Protein AF-A0A916RX36-F1 (afdb_monomer_lite)

Organism: NCBI:txid1735103

Sequence (392 aa):
MIEGLLFSALGFLAALALAIALAPSLWRRAEHLERKRIEAALPLTREELEGEIDAIRAHSAMAIRRLEVKADSLRKKLASDTILINVLRDRIRDLEGDTTSLHHEIEEVEGTKRSLEIKLAADEAEVAGYTTQLEELARKLADETNKVQKLSRQNDELNMMSSTLKIDLVARETEIDKLNNTIGLLRTQRREADRLAREAQAEKVTLENALQIEKAHVADLQARVDRLVRDISTRDQILERQQKELAEYGVVIPYELSSVEEPAPQAVPQDLGVPQQIASNRYNGVSENLSQETDDAMQSEDMAQLQQRVADLNEAHRKRHRKEHEAERIEQLRDEISAIAAEMVQMVAEREGQGSEINKVLSEPVREVPGLDFEARPESLANRVQKLRNAS

Radius of gyration: 92.17 Å; chains: 1; bounding box: 219×61×259 Å

Foldseek 3Di:
DCVVVVVVVVVVVVVVVVCVVCVVVVVVVVVVVVVVVVVVVDPPDPVVVVVVVVVVVVVVVVVVVVVVVVVVVVVVVVVVVVVVVVVVVVVVVVVVVVVVVVVVVVVVVVVVVVVVVVVVVVVVVVVVVVVVVVVVVVVVVVVVVVVVVVVVVVVVVVVVVVVVVVVVVVVVVVVVVVVVVVVVVVVVVVVVVVVVVVVVVVVVVVVVVVVVVVVVVVVVVVVVVVVVVVVVVVVVVVVVVVVVVCVVPDDDDDDDDDDDDDDDDDDDDDDDDDDDDDDDDDDDDDDDDDDDDPPVVVVVVVVVVVVVVVVVVVVVVVVVVVVVVVVVVVVVVVVVVLLVVLVVLLVVCVVVDPPDVSVVVLPPPDDDDPDDDDPPDDDDSSVSNVVVVVVD

pLDDT: mean 79.71, std 20.32, range [28.23, 98.19]

Structure (mmCIF, N/CA/C/O backbone):
data_AF-A0A916RX36-F1
#
_entry.id   AF-A0A916RX36-F1
#
loop_
_atom_site.group_PDB
_atom_site.id
_atom_site.type_symbol
_atom_site.label_atom_id
_atom_site.label_alt_id
_atom_site.label_comp_id
_atom_site.label_asym_id
_atom_site.label_entity_id
_atom_site.label_seq_id
_atom_site.pdbx_PDB_ins_code
_atom_site.Cartn_x
_atom_site.Cartn_y
_atom_site.Cartn_z
_atom_site.occupancy
_atom_site.B_iso_or_equiv
_atom_site.auth_seq_id
_atom_site.auth_comp_id
_atom_site.auth_asym_id
_atom_site.auth_atom_id
_atom_site.pdbx_PDB_model_num
ATOM 1 N N . MET A 1 1 ? 124.039 -19.518 -97.862 1.00 61.91 1 MET A N 1
ATOM 2 C CA . MET A 1 1 ? 122.751 -19.456 -97.126 1.00 61.91 1 MET A CA 1
ATOM 3 C C . MET A 1 1 ? 121.902 -18.219 -97.486 1.00 61.91 1 MET A C 1
ATOM 5 O O . MET A 1 1 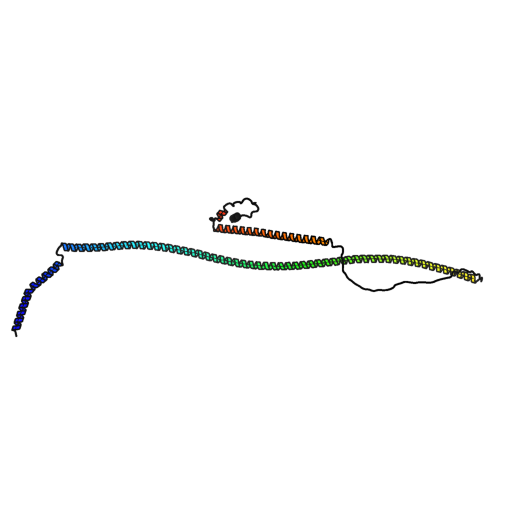? 121.082 -17.815 -96.680 1.00 61.91 1 MET A O 1
ATOM 9 N N . ILE A 1 2 ? 122.051 -17.617 -98.679 1.00 72.56 2 ILE A N 1
ATOM 10 C CA . ILE A 1 2 ? 121.302 -16.396 -99.077 1.00 72.56 2 ILE A CA 1
ATOM 11 C C . ILE A 1 2 ? 120.200 -16.718 -100.106 1.00 72.56 2 ILE A C 1
ATOM 13 O O . ILE A 1 2 ? 119.123 -16.136 -100.082 1.00 72.56 2 ILE A O 1
ATOM 17 N N . GLU A 1 3 ? 120.436 -17.707 -100.964 1.00 71.56 3 GLU A N 1
ATOM 18 C CA . GLU A 1 3 ? 119.549 -18.141 -102.050 1.00 71.56 3 GLU A CA 1
ATOM 19 C C . GLU A 1 3 ? 118.123 -18.510 -101.593 1.00 71.56 3 GLU A C 1
ATOM 21 O O . GLU A 1 3 ? 117.148 -17.986 -102.127 1.00 71.56 3 GLU A O 1
ATOM 26 N N . GLY A 1 4 ? 117.980 -19.316 -100.534 1.00 79.31 4 GLY A N 1
ATOM 27 C CA . GLY A 1 4 ? 116.665 -19.651 -99.965 1.00 79.31 4 GLY A CA 1
ATOM 28 C C . GLY A 1 4 ? 115.911 -18.444 -99.386 1.00 79.31 4 GLY A C 1
ATOM 29 O O . GLY A 1 4 ? 114.680 -18.416 -99.418 1.00 79.31 4 GLY A O 1
ATOM 30 N N . LEU A 1 5 ? 116.630 -17.414 -98.919 1.00 81.38 5 LEU A N 1
ATOM 31 C CA . LEU A 1 5 ? 116.027 -16.155 -98.475 1.00 81.38 5 LEU A CA 1
ATOM 32 C C . LEU A 1 5 ? 115.506 -15.349 -99.674 1.00 81.38 5 LEU A C 1
ATOM 34 O O . LEU A 1 5 ? 114.413 -14.798 -99.598 1.00 81.38 5 LEU A O 1
ATOM 38 N N . LEU A 1 6 ? 116.238 -15.336 -100.796 1.00 80.62 6 LEU A N 1
ATOM 39 C CA . LEU A 1 6 ? 115.807 -14.689 -102.040 1.00 80.62 6 LEU A CA 1
ATOM 40 C C . LEU A 1 6 ? 114.568 -15.361 -102.643 1.00 80.62 6 LEU A C 1
ATOM 42 O O . LEU A 1 6 ? 113.627 -14.655 -102.993 1.00 80.62 6 LEU A O 1
ATOM 46 N N . PHE A 1 7 ? 114.507 -16.697 -102.701 1.00 84.12 7 PHE A N 1
ATOM 47 C CA . PHE A 1 7 ? 113.293 -17.399 -103.146 1.00 84.12 7 PHE A CA 1
ATOM 48 C C . PHE A 1 7 ? 112.099 -17.152 -102.212 1.00 84.12 7 PHE A C 1
ATOM 50 O O . PHE A 1 7 ? 110.987 -16.936 -102.692 1.00 84.12 7 PHE A O 1
ATOM 57 N N . SER A 1 8 ? 112.323 -17.107 -100.894 1.00 83.25 8 SER A N 1
ATOM 58 C CA . SER A 1 8 ? 111.272 -16.780 -99.917 1.00 83.25 8 SER A CA 1
ATOM 59 C C . SER A 1 8 ? 110.771 -15.339 -100.074 1.00 83.25 8 SER A C 1
ATOM 61 O O . SER A 1 8 ? 109.564 -15.100 -100.079 1.00 83.25 8 SER A O 1
ATOM 63 N N . ALA A 1 9 ? 111.682 -14.380 -100.263 1.00 85.62 9 ALA A N 1
ATOM 64 C CA . ALA A 1 9 ? 111.350 -12.977 -100.492 1.00 85.62 9 ALA A CA 1
ATOM 65 C C . ALA A 1 9 ? 110.619 -12.772 -101.828 1.00 85.62 9 ALA A C 1
ATOM 67 O O . ALA A 1 9 ? 109.614 -12.068 -101.862 1.00 85.62 9 ALA A O 1
ATOM 68 N N . LEU A 1 10 ? 111.066 -13.426 -102.907 1.00 85.94 10 LEU A N 1
ATOM 69 C CA . LEU A 1 10 ? 110.411 -13.396 -104.219 1.00 85.94 10 LEU A CA 1
ATOM 70 C C . LEU A 1 10 ? 109.003 -14.005 -104.154 1.00 85.94 10 LEU A C 1
ATOM 72 O O . LEU A 1 10 ? 108.060 -13.421 -104.683 1.00 85.94 10 LEU A O 1
ATOM 76 N N . GLY A 1 11 ? 108.847 -15.141 -103.465 1.00 88.56 11 GLY A N 1
ATOM 77 C CA . GLY A 1 11 ? 107.551 -15.781 -103.233 1.00 88.56 11 GLY A CA 1
ATOM 78 C C . GLY A 1 11 ? 106.596 -14.897 -102.429 1.00 88.56 11 GLY A C 1
ATOM 79 O O . GLY A 1 11 ? 105.431 -14.763 -102.798 1.00 88.56 11 GLY A O 1
ATOM 80 N N . PHE A 1 12 ? 107.093 -14.220 -101.388 1.00 90.44 12 PHE A N 1
ATOM 81 C CA . PHE A 1 12 ? 106.321 -13.229 -100.636 1.00 90.44 12 PHE A CA 1
ATOM 82 C C . PHE A 1 12 ? 105.920 -12.027 -101.506 1.00 90.44 12 PHE A C 1
ATOM 84 O O . PHE A 1 12 ? 104.765 -11.614 -101.472 1.00 90.44 12 PHE A O 1
ATOM 91 N N . LEU A 1 13 ? 106.829 -11.502 -102.334 1.00 88.00 13 LEU A N 1
ATOM 92 C CA . LEU A 1 13 ? 106.552 -10.385 -103.247 1.00 88.00 13 LEU A CA 1
ATOM 93 C C . LEU A 1 13 ? 105.511 -10.764 -104.315 1.00 88.00 13 LEU A C 1
ATOM 95 O O . LEU A 1 13 ? 104.607 -9.980 -104.599 1.00 88.00 13 LEU A O 1
ATOM 99 N N . ALA A 1 14 ? 105.581 -11.985 -104.853 1.00 87.88 14 ALA A N 1
ATOM 100 C CA . ALA A 1 14 ? 104.597 -12.521 -105.793 1.00 87.88 14 ALA A CA 1
ATOM 101 C C . ALA A 1 14 ? 103.224 -12.753 -105.134 1.00 87.88 14 ALA A C 1
ATOM 103 O O . ALA A 1 14 ? 102.197 -12.394 -105.711 1.00 87.88 14 ALA A O 1
ATOM 104 N N . ALA A 1 15 ? 103.192 -13.291 -103.910 1.00 88.38 15 ALA A N 1
ATOM 105 C CA . ALA A 1 15 ? 101.962 -13.457 -103.136 1.00 88.38 15 ALA A CA 1
ATOM 106 C C . ALA A 1 15 ? 101.327 -12.104 -102.768 1.00 88.38 15 ALA A C 1
ATOM 108 O O . ALA A 1 15 ? 100.112 -11.947 -102.874 1.00 88.38 15 ALA A O 1
ATOM 109 N N . LEU A 1 16 ? 102.141 -11.108 -102.406 1.00 89.69 16 LEU A N 1
ATOM 110 C CA . LEU A 1 16 ? 101.702 -9.741 -102.125 1.00 89.69 16 LEU A CA 1
ATOM 111 C C . LEU A 1 16 ? 101.152 -9.056 -103.386 1.00 89.69 16 LEU A C 1
ATOM 113 O O . LEU A 1 16 ? 100.095 -8.434 -103.327 1.00 89.69 16 LEU A O 1
ATOM 117 N N . ALA A 1 17 ? 101.808 -9.222 -104.539 1.00 85.88 17 ALA A N 1
ATOM 118 C CA . ALA A 1 17 ? 101.313 -8.723 -105.821 1.00 85.88 17 ALA A CA 1
ATOM 119 C C . ALA A 1 17 ? 99.968 -9.368 -106.213 1.00 85.88 17 ALA A C 1
ATOM 121 O O . ALA A 1 17 ? 99.049 -8.662 -106.631 1.00 85.88 17 ALA A O 1
ATOM 122 N N . LEU A 1 18 ? 99.812 -10.683 -106.011 1.00 87.06 18 LEU A N 1
ATOM 123 C CA . LEU A 1 18 ? 98.536 -11.385 -106.198 1.00 87.06 18 LEU A CA 1
ATOM 124 C C . LEU A 1 18 ? 97.452 -10.893 -105.231 1.00 87.06 18 LEU A C 1
ATOM 126 O O . LEU A 1 18 ? 96.322 -10.661 -105.656 1.00 87.06 18 LEU A O 1
ATOM 130 N N . ALA A 1 19 ? 97.783 -10.683 -103.955 1.00 86.94 19 ALA A N 1
ATOM 131 C CA . ALA A 1 19 ? 96.849 -10.147 -102.968 1.00 86.94 19 ALA A CA 1
ATOM 132 C C . ALA A 1 19 ? 96.372 -8.734 -103.348 1.00 86.94 19 ALA A C 1
ATOM 134 O O . ALA A 1 19 ? 95.171 -8.467 -103.316 1.00 86.94 19 ALA A O 1
ATOM 135 N N . ILE A 1 20 ? 97.283 -7.859 -103.787 1.00 87.31 20 ILE A N 1
ATOM 136 C CA . ILE A 1 20 ? 96.967 -6.505 -104.270 1.00 87.31 20 ILE A CA 1
ATOM 137 C C . ILE A 1 20 ? 96.106 -6.551 -105.545 1.00 87.31 20 ILE A C 1
ATOM 139 O O . ILE A 1 20 ? 95.173 -5.762 -105.672 1.00 87.31 20 ILE A O 1
ATOM 143 N N . ALA A 1 21 ? 96.356 -7.492 -106.462 1.00 86.25 21 ALA A N 1
ATOM 144 C CA . ALA A 1 21 ? 95.545 -7.670 -107.669 1.00 86.25 21 ALA A CA 1
ATOM 145 C C . ALA A 1 21 ? 94.130 -8.219 -107.379 1.00 86.25 21 ALA A C 1
ATOM 147 O O . ALA A 1 21 ? 93.166 -7.836 -108.043 1.00 86.25 21 ALA A O 1
ATOM 148 N N . LEU A 1 22 ? 93.986 -9.096 -106.379 1.00 87.31 22 LEU A N 1
ATOM 149 C CA . LEU A 1 22 ? 92.711 -9.721 -106.001 1.00 87.31 22 LEU A CA 1
ATOM 150 C C . LEU A 1 22 ? 91.854 -8.843 -105.074 1.00 87.31 22 LEU A C 1
ATOM 152 O O . LEU A 1 22 ? 90.624 -8.871 -105.178 1.00 87.31 22 LEU A O 1
ATOM 156 N N . ALA A 1 23 ? 92.475 -8.031 -104.212 1.00 85.12 23 ALA A N 1
ATOM 157 C CA . ALA A 1 23 ? 91.800 -7.127 -103.280 1.00 85.12 23 ALA A CA 1
ATOM 158 C C . ALA A 1 23 ? 90.674 -6.277 -103.917 1.00 85.12 23 ALA A C 1
ATOM 160 O O . ALA A 1 23 ? 89.545 -6.362 -103.425 1.00 85.12 23 ALA A O 1
ATOM 161 N N . PRO A 1 24 ? 90.878 -5.531 -105.027 1.00 82.94 24 PRO A N 1
ATOM 162 C CA . PRO A 1 24 ? 89.809 -4.733 -105.636 1.00 82.94 24 PRO A CA 1
ATOM 163 C C . PRO A 1 24 ? 88.663 -5.583 -106.206 1.00 82.94 24 PRO A C 1
ATOM 165 O O . PRO A 1 24 ? 87.535 -5.100 -106.294 1.00 82.94 24 PRO A O 1
ATOM 168 N N . SER A 1 25 ? 88.904 -6.849 -106.569 1.00 84.31 25 SER A N 1
ATOM 169 C CA . SER A 1 25 ? 87.842 -7.751 -107.033 1.00 84.31 25 SER A CA 1
ATOM 170 C C . SER A 1 25 ? 86.978 -8.275 -105.884 1.00 84.31 25 SER A C 1
ATOM 172 O O . SER A 1 25 ? 85.771 -8.450 -106.062 1.00 84.31 25 SER A O 1
ATOM 174 N N . LEU A 1 26 ? 87.576 -8.544 -104.721 1.00 85.56 26 LEU A N 1
ATOM 175 C CA . LEU A 1 26 ? 86.847 -8.989 -103.530 1.00 85.56 26 LEU A CA 1
ATOM 176 C C . LEU A 1 26 ? 86.082 -7.826 -102.889 1.00 85.56 26 LEU A C 1
ATOM 178 O O . LEU A 1 26 ? 84.904 -7.974 -102.567 1.00 85.56 26 LEU A O 1
ATOM 182 N N . TRP A 1 27 ? 86.707 -6.649 -102.804 1.00 87.75 27 TRP A N 1
ATOM 183 C CA . TRP A 1 27 ? 86.107 -5.439 -102.240 1.00 87.75 27 TRP A CA 1
ATOM 184 C C . TRP A 1 27 ? 84.843 -5.010 -103.003 1.00 87.75 27 TRP A C 1
ATOM 186 O O . TRP A 1 27 ? 83.792 -4.810 -102.399 1.00 87.75 27 TRP A O 1
ATOM 196 N N . ARG A 1 28 ? 84.887 -4.999 -104.346 1.00 84.31 28 ARG A N 1
ATOM 197 C CA . ARG A 1 28 ? 83.707 -4.732 -105.196 1.00 84.31 28 ARG A CA 1
ATOM 198 C C . ARG A 1 28 ? 82.561 -5.729 -104.978 1.00 84.31 28 ARG A C 1
ATOM 200 O O . ARG A 1 28 ? 81.399 -5.352 -105.098 1.00 84.31 28 ARG A O 1
ATOM 207 N N . ARG A 1 29 ? 82.860 -6.995 -104.657 1.00 85.56 29 ARG A N 1
ATOM 208 C CA . ARG A 1 29 ? 81.837 -8.004 -104.324 1.00 85.56 29 ARG A CA 1
ATOM 209 C C . ARG A 1 29 ? 81.225 -7.778 -102.943 1.00 85.56 29 ARG A C 1
ATOM 211 O O . ARG A 1 29 ? 80.016 -7.940 -102.811 1.00 85.56 29 ARG A O 1
ATOM 218 N N . ALA A 1 30 ? 82.029 -7.391 -101.953 1.00 85.19 30 ALA A N 1
ATOM 219 C CA . ALA A 1 30 ? 81.539 -7.037 -100.622 1.00 85.19 30 ALA A CA 1
ATOM 220 C C . ALA A 1 30 ? 80.620 -5.806 -100.680 1.00 85.19 30 ALA A C 1
ATOM 222 O O . ALA A 1 30 ? 79.484 -5.874 -100.217 1.00 85.19 30 ALA A O 1
ATOM 223 N N . GLU A 1 31 ? 81.051 -4.729 -101.349 1.00 87.38 31 GLU A N 1
ATOM 224 C CA . GLU A 1 31 ? 80.223 -3.532 -101.543 1.00 87.38 31 GLU A CA 1
ATOM 225 C C . GLU A 1 31 ? 78.901 -3.835 -102.253 1.00 87.38 31 GLU A C 1
ATOM 227 O O . GLU A 1 31 ? 77.874 -3.298 -101.860 1.00 87.38 31 GLU A O 1
ATOM 232 N N . HIS A 1 32 ? 78.886 -4.704 -103.270 1.00 85.69 32 HIS A N 1
ATOM 233 C CA . HIS A 1 32 ? 77.647 -5.056 -103.978 1.00 85.69 32 HIS A CA 1
ATOM 234 C C . HIS A 1 32 ? 76.667 -5.869 -103.120 1.00 85.69 32 HIS A C 1
ATOM 236 O O . HIS A 1 32 ? 75.456 -5.742 -103.285 1.00 85.69 32 HIS A O 1
ATOM 242 N N . LEU A 1 33 ? 77.169 -6.700 -102.202 1.00 83.94 33 LEU A N 1
ATOM 243 C CA . LEU A 1 33 ? 76.330 -7.462 -101.273 1.00 83.94 33 LEU A CA 1
ATOM 244 C C . LEU A 1 33 ? 75.773 -6.579 -100.153 1.00 83.94 33 LEU A C 1
ATOM 246 O O . LEU A 1 33 ? 74.586 -6.681 -99.851 1.00 83.94 33 LEU A O 1
ATOM 250 N N . GLU A 1 34 ? 76.583 -5.687 -99.581 1.00 83.25 34 GLU A N 1
ATOM 251 C CA . GLU A 1 34 ? 76.110 -4.756 -98.550 1.00 83.25 34 GLU A CA 1
ATOM 252 C C . GLU A 1 34 ? 75.203 -3.664 -99.128 1.00 83.25 34 GLU A C 1
ATOM 254 O O . GLU A 1 34 ? 74.162 -3.384 -98.540 1.00 83.25 34 GLU A O 1
ATOM 259 N N . ARG A 1 35 ? 75.489 -3.139 -100.330 1.00 83.25 35 ARG A N 1
ATOM 260 C CA . ARG A 1 35 ? 74.545 -2.282 -101.072 1.00 83.25 35 ARG A CA 1
ATOM 261 C C . ARG A 1 35 ? 73.203 -2.979 -101.243 1.00 83.25 35 ARG A C 1
ATOM 263 O O . ARG A 1 35 ? 72.207 -2.434 -100.798 1.00 83.25 35 ARG A O 1
ATOM 270 N N . LYS A 1 36 ? 73.175 -4.219 -101.747 1.00 79.31 36 LYS A N 1
ATOM 271 C CA . LYS A 1 36 ? 71.922 -4.979 -101.901 1.00 79.31 36 LYS A CA 1
ATOM 272 C C . LYS A 1 36 ? 71.197 -5.286 -100.590 1.00 79.31 36 LYS A C 1
ATOM 274 O O . LYS A 1 36 ? 69.977 -5.392 -100.601 1.00 79.31 36 LYS A O 1
ATOM 279 N N . ARG A 1 37 ? 71.912 -5.442 -99.472 1.00 81.25 37 ARG A N 1
ATOM 280 C CA . ARG A 1 37 ? 71.304 -5.604 -98.139 1.00 81.25 37 ARG A CA 1
ATOM 281 C C . ARG A 1 37 ? 70.664 -4.312 -97.646 1.00 81.25 37 ARG A C 1
ATOM 283 O O . ARG A 1 37 ? 69.557 -4.357 -97.129 1.00 81.25 37 ARG A O 1
ATOM 290 N N . ILE A 1 38 ? 71.344 -3.184 -97.835 1.00 79.19 38 ILE A N 1
ATOM 291 C CA . ILE A 1 38 ? 70.862 -1.849 -97.463 1.00 79.19 38 ILE A CA 1
ATOM 292 C C . ILE A 1 38 ? 69.693 -1.432 -98.373 1.00 79.19 38 ILE A C 1
ATOM 294 O O . ILE A 1 38 ? 68.665 -0.987 -97.881 1.00 79.19 38 ILE A O 1
ATOM 298 N N . GLU A 1 39 ? 69.802 -1.667 -99.681 1.00 76.62 39 GLU A N 1
ATOM 299 C CA . GLU A 1 39 ? 68.747 -1.469 -100.687 1.00 76.62 39 GLU A CA 1
ATOM 300 C C . GLU A 1 39 ? 67.504 -2.333 -100.408 1.00 76.62 39 GLU A C 1
ATOM 302 O O . GLU A 1 39 ? 66.393 -1.873 -100.625 1.00 76.62 39 GLU A O 1
ATOM 307 N N . ALA A 1 40 ? 67.662 -3.553 -99.882 1.00 75.81 40 ALA A N 1
ATOM 308 C CA . ALA A 1 40 ? 66.543 -4.412 -99.473 1.00 75.81 40 ALA A CA 1
ATOM 309 C C . ALA A 1 40 ? 65.991 -4.113 -98.060 1.00 75.81 40 ALA A C 1
ATOM 311 O O . ALA A 1 40 ? 65.034 -4.759 -97.637 1.00 75.81 40 ALA A O 1
ATOM 312 N N . ALA A 1 41 ? 66.601 -3.178 -97.324 1.00 74.81 41 ALA A N 1
ATOM 313 C CA . ALA A 1 41 ? 66.205 -2.769 -95.972 1.00 74.81 41 ALA A CA 1
ATOM 314 C C . ALA A 1 41 ? 65.770 -1.291 -95.888 1.00 74.81 41 ALA A C 1
ATOM 316 O O . ALA A 1 41 ? 65.464 -0.802 -94.802 1.00 74.81 41 ALA A O 1
ATOM 317 N N . LEU A 1 42 ? 65.751 -0.583 -97.021 1.00 72.88 42 LEU A N 1
ATOM 318 C CA . LEU A 1 42 ? 65.261 0.786 -97.167 1.00 72.88 42 LEU A CA 1
ATOM 319 C C . LEU A 1 42 ? 64.051 0.791 -98.115 1.00 72.88 42 LEU A C 1
ATOM 321 O O . LEU A 1 42 ? 64.101 0.096 -99.130 1.00 72.88 42 LEU A O 1
ATOM 325 N N . PRO A 1 43 ? 63.005 1.599 -97.861 1.00 69.19 43 PRO A N 1
ATOM 326 C CA . PRO A 1 43 ? 61.969 1.849 -98.859 1.00 69.19 43 PRO A CA 1
ATOM 327 C C . PRO A 1 43 ? 62.598 2.574 -100.058 1.00 69.19 43 PRO A C 1
ATOM 329 O O . PRO A 1 43 ? 63.104 3.693 -99.933 1.00 69.19 43 PRO A O 1
ATOM 332 N N . LEU A 1 44 ? 62.615 1.914 -101.219 1.00 65.31 44 LEU A N 1
ATOM 333 C CA . LEU A 1 44 ? 63.223 2.443 -102.447 1.00 65.31 44 LEU A CA 1
ATOM 334 C C . LEU A 1 44 ? 62.213 3.189 -103.324 1.00 65.31 44 LEU A C 1
ATOM 336 O O . LEU A 1 44 ? 62.612 4.001 -104.163 1.00 65.31 44 LEU A O 1
ATOM 340 N N . THR A 1 45 ? 60.915 2.938 -103.145 1.00 74.62 45 THR A N 1
ATOM 341 C CA . THR A 1 45 ? 59.851 3.680 -103.824 1.00 74.62 45 THR A CA 1
ATOM 342 C C . THR A 1 45 ? 59.315 4.812 -102.945 1.00 74.62 45 THR A C 1
ATOM 344 O O . THR A 1 45 ? 59.358 4.766 -101.715 1.00 74.62 45 THR A O 1
ATOM 347 N N . ARG A 1 46 ? 58.773 5.857 -103.582 1.00 80.06 46 ARG A N 1
ATOM 348 C CA . ARG A 1 46 ? 58.089 6.943 -102.857 1.00 80.06 46 ARG A CA 1
ATOM 349 C C . ARG A 1 46 ? 56.784 6.471 -102.219 1.00 80.06 46 ARG A C 1
ATOM 351 O O . ARG A 1 46 ? 56.444 6.936 -101.141 1.00 80.06 46 ARG A O 1
ATOM 358 N N . GLU A 1 47 ? 56.107 5.528 -102.868 1.00 84.12 47 GLU A N 1
ATOM 359 C CA . GLU A 1 47 ? 54.831 4.956 -102.432 1.00 84.12 47 GLU A CA 1
ATOM 360 C C . GLU A 1 47 ? 54.982 4.175 -101.114 1.00 84.12 47 GLU A C 1
ATOM 362 O O . GLU A 1 47 ? 54.152 4.321 -100.220 1.00 84.12 47 GLU A O 1
ATOM 367 N N . GLU A 1 48 ? 56.079 3.427 -100.936 1.00 83.06 48 GLU A N 1
ATOM 368 C CA . GLU A 1 48 ? 56.412 2.771 -99.660 1.00 83.06 48 GLU A CA 1
ATOM 369 C C . GLU A 1 48 ? 56.660 3.790 -98.537 1.00 83.06 48 GLU A C 1
ATOM 371 O O . GLU A 1 48 ? 56.115 3.642 -97.445 1.00 83.06 48 GLU A O 1
ATOM 376 N N . LEU A 1 49 ? 57.433 4.851 -98.802 1.00 82.31 49 LEU A N 1
ATOM 377 C CA . LEU A 1 49 ? 57.739 5.885 -97.806 1.00 82.31 49 LEU A CA 1
ATOM 378 C C . LEU A 1 49 ? 56.495 6.696 -97.404 1.00 82.31 49 LEU A C 1
ATOM 380 O O . LEU A 1 49 ? 56.302 6.999 -96.226 1.00 82.31 49 LEU A O 1
ATOM 384 N N . GLU A 1 50 ? 55.637 7.041 -98.365 1.00 87.44 50 GLU A N 1
ATOM 385 C CA . GLU A 1 50 ? 54.349 7.689 -98.097 1.00 87.44 50 GLU A CA 1
ATOM 386 C C . GLU A 1 50 ? 53.425 6.751 -97.298 1.00 87.44 50 GLU A C 1
ATOM 388 O O . GLU A 1 50 ? 52.811 7.188 -96.323 1.00 87.44 50 GLU A O 1
ATOM 393 N N . GLY A 1 51 ? 53.435 5.448 -97.608 1.00 87.06 51 GLY A N 1
ATOM 394 C CA . GLY A 1 51 ? 52.755 4.405 -96.837 1.00 87.06 51 GLY A CA 1
ATOM 395 C C . GLY A 1 51 ? 53.249 4.263 -95.391 1.00 87.06 51 GLY A C 1
ATOM 396 O O . GLY A 1 51 ? 52.427 4.149 -94.483 1.00 87.06 51 GLY A O 1
ATOM 397 N N . GLU A 1 52 ? 54.560 4.321 -95.133 1.00 86.81 52 GLU A N 1
ATOM 398 C CA . GLU A 1 52 ? 55.109 4.322 -93.766 1.00 86.81 52 GLU A CA 1
ATOM 399 C C . GLU A 1 52 ? 54.728 5.592 -92.993 1.00 86.81 52 GLU A C 1
ATOM 401 O O . GLU A 1 52 ? 54.330 5.522 -91.826 1.00 86.81 52 GLU A O 1
ATOM 406 N N . ILE A 1 53 ? 54.792 6.759 -93.640 1.00 89.56 53 ILE A N 1
ATOM 407 C CA . ILE A 1 53 ? 54.392 8.038 -93.041 1.00 89.56 53 ILE A CA 1
ATOM 408 C C . ILE A 1 53 ? 52.901 8.017 -92.669 1.00 89.56 53 ILE A C 1
ATOM 410 O O . ILE A 1 53 ? 52.539 8.423 -91.559 1.00 89.56 53 ILE A O 1
ATOM 414 N N . ASP A 1 54 ? 52.036 7.504 -93.546 1.00 92.12 54 ASP A N 1
ATOM 415 C CA . ASP A 1 54 ? 50.606 7.358 -93.264 1.00 92.12 54 ASP A CA 1
ATOM 416 C C . ASP A 1 54 ? 50.305 6.240 -92.256 1.00 92.12 54 ASP A C 1
ATOM 418 O O . ASP A 1 54 ? 49.401 6.401 -91.435 1.00 92.12 54 ASP A O 1
ATOM 422 N N . ALA A 1 55 ? 51.109 5.175 -92.186 1.00 89.88 55 ALA A N 1
ATOM 423 C CA . ALA A 1 55 ? 51.028 4.183 -91.114 1.00 89.88 55 ALA A CA 1
ATOM 424 C C . ALA A 1 55 ? 51.392 4.781 -89.740 1.00 89.88 55 ALA A C 1
ATOM 426 O O . ALA A 1 55 ? 50.722 4.492 -88.745 1.00 89.88 55 ALA A O 1
ATOM 427 N N . ILE A 1 56 ? 52.393 5.666 -89.665 1.00 92.12 56 ILE A N 1
ATOM 428 C CA . ILE A 1 56 ? 52.764 6.389 -88.434 1.00 92.12 56 ILE A CA 1
ATOM 429 C C . ILE A 1 56 ? 51.679 7.409 -88.047 1.00 92.12 56 ILE A C 1
ATOM 431 O O . ILE A 1 56 ? 51.315 7.508 -86.867 1.00 92.12 56 ILE A O 1
ATOM 435 N N . ARG A 1 57 ? 51.097 8.130 -89.017 1.00 95.31 57 ARG A N 1
ATOM 436 C CA . ARG A 1 57 ? 49.928 9.008 -88.798 1.00 95.31 57 ARG A CA 1
ATOM 437 C C . ARG A 1 57 ? 48.720 8.212 -88.298 1.00 95.31 57 ARG A C 1
ATOM 439 O O . ARG A 1 57 ? 48.101 8.605 -87.313 1.00 95.31 57 ARG A O 1
ATOM 446 N N . ALA A 1 58 ? 48.423 7.061 -88.899 1.00 95.31 58 ALA A N 1
ATOM 447 C CA . ALA A 1 58 ? 47.344 6.179 -88.467 1.00 95.31 58 ALA A CA 1
ATOM 448 C C . ALA A 1 58 ? 47.595 5.608 -87.062 1.00 95.31 58 ALA A C 1
ATOM 450 O O . ALA A 1 58 ? 46.695 5.634 -86.224 1.00 95.31 58 ALA A O 1
ATOM 451 N N . HIS A 1 59 ? 48.815 5.150 -86.756 1.00 94.44 59 HIS A N 1
ATOM 452 C CA . HIS A 1 59 ? 49.161 4.633 -85.429 1.00 94.44 59 HIS A CA 1
ATOM 453 C C . HIS A 1 59 ? 49.037 5.715 -84.351 1.00 94.44 59 HIS A C 1
ATOM 455 O O . HIS A 1 59 ? 48.438 5.473 -83.303 1.00 94.44 59 HIS A O 1
ATOM 461 N N . SER A 1 60 ? 49.562 6.918 -84.601 1.00 94.00 60 SER A N 1
ATOM 462 C CA . SER A 1 60 ? 49.467 8.038 -83.657 1.00 94.00 60 SER A CA 1
ATOM 463 C C . SER A 1 60 ? 48.024 8.521 -83.478 1.00 94.00 60 SER A C 1
ATOM 465 O O . SER A 1 60 ? 47.590 8.685 -82.338 1.00 94.00 60 SER A O 1
ATOM 467 N N . ALA A 1 61 ? 47.233 8.628 -84.551 1.00 96.19 61 ALA A N 1
ATOM 468 C CA . ALA A 1 61 ? 45.802 8.924 -84.470 1.00 96.19 61 ALA A CA 1
ATOM 469 C C . ALA A 1 61 ? 45.025 7.852 -83.680 1.00 96.19 61 ALA A C 1
ATOM 471 O O . ALA A 1 61 ? 44.211 8.187 -82.821 1.00 96.19 61 ALA A O 1
ATOM 472 N N . MET A 1 62 ? 45.312 6.563 -83.894 1.00 95.62 62 MET A N 1
ATOM 473 C CA . MET A 1 62 ? 44.703 5.461 -83.136 1.00 95.62 62 MET A CA 1
ATOM 474 C C . MET A 1 62 ? 45.146 5.447 -81.667 1.00 95.62 62 MET A C 1
ATOM 476 O O . MET A 1 62 ? 44.337 5.148 -80.788 1.00 95.62 62 MET A O 1
ATOM 480 N N . ALA A 1 63 ? 46.398 5.802 -81.369 1.00 95.44 63 ALA A N 1
ATOM 481 C CA . ALA A 1 63 ? 46.899 5.932 -80.003 1.00 95.44 63 ALA A CA 1
ATOM 482 C C . ALA A 1 63 ? 46.218 7.095 -79.263 1.00 95.44 63 ALA A C 1
ATOM 484 O O . ALA A 1 63 ? 45.710 6.891 -78.158 1.00 95.44 63 ALA A O 1
ATOM 485 N N . ILE A 1 64 ? 46.121 8.271 -79.897 1.00 96.38 64 ILE A N 1
ATOM 486 C CA . ILE A 1 64 ? 45.365 9.429 -79.395 1.00 96.38 64 ILE A CA 1
ATOM 487 C C . ILE A 1 64 ? 43.906 9.027 -79.165 1.00 96.38 64 ILE A C 1
ATOM 489 O O . ILE A 1 64 ? 43.414 9.145 -78.045 1.00 96.38 64 ILE A O 1
ATOM 493 N N . ARG A 1 65 ? 43.237 8.430 -80.160 1.00 95.44 65 ARG A N 1
ATOM 494 C CA . ARG A 1 65 ? 41.832 8.020 -80.038 1.00 95.44 65 ARG A CA 1
ATOM 495 C C . ARG A 1 65 ? 41.609 6.982 -78.933 1.00 95.44 65 ARG A C 1
ATOM 497 O O . ARG A 1 65 ? 40.596 7.021 -78.235 1.00 95.44 65 ARG A O 1
ATOM 504 N N . ARG A 1 66 ? 42.563 6.072 -78.713 1.00 96.50 66 ARG A N 1
ATOM 505 C CA . ARG A 1 66 ? 42.524 5.098 -77.609 1.00 96.50 66 ARG A CA 1
ATOM 506 C C . ARG A 1 66 ? 42.749 5.752 -76.242 1.00 96.50 66 ARG A C 1
ATOM 508 O O . ARG A 1 66 ? 42.218 5.248 -75.252 1.00 96.50 66 ARG A O 1
ATOM 515 N N . LEU A 1 67 ? 43.504 6.849 -76.166 1.00 96.69 67 LEU A N 1
ATOM 516 C CA . LEU A 1 67 ? 43.654 7.657 -74.952 1.00 96.69 67 LEU A CA 1
ATOM 517 C C . LEU A 1 67 ? 42.410 8.516 -74.684 1.00 96.69 67 LEU A C 1
ATOM 519 O O . LEU A 1 67 ? 41.953 8.534 -73.546 1.00 96.69 67 LEU A O 1
ATOM 523 N N . GLU A 1 68 ? 41.806 9.128 -75.706 1.00 96.38 68 GLU A N 1
ATOM 524 C CA . GLU A 1 68 ? 40.519 9.837 -75.607 1.00 96.38 68 GLU A CA 1
ATOM 525 C C . GLU A 1 68 ? 39.415 8.923 -75.068 1.00 96.38 68 GLU A C 1
ATOM 527 O O . GLU A 1 68 ? 38.803 9.226 -74.048 1.00 96.38 68 GLU A O 1
ATOM 532 N N . VAL A 1 69 ? 39.202 7.759 -75.694 1.00 96.56 69 VAL A N 1
ATOM 533 C CA . VAL A 1 69 ? 38.163 6.801 -75.276 1.00 96.56 69 VAL A CA 1
ATOM 534 C C . VAL A 1 69 ? 38.403 6.299 -73.846 1.00 96.56 69 VAL A C 1
ATOM 536 O O . VAL A 1 69 ? 37.449 6.133 -73.083 1.00 96.56 69 VAL A O 1
ATOM 539 N N . LYS A 1 70 ? 39.668 6.119 -73.435 1.00 97.00 70 LYS A N 1
ATOM 540 C CA . LYS A 1 70 ? 40.013 5.843 -72.031 1.00 97.00 70 LYS A CA 1
ATOM 541 C C . LYS A 1 70 ? 39.661 7.023 -71.124 1.00 97.00 70 LYS A C 1
ATOM 543 O O . LYS A 1 70 ? 38.986 6.804 -70.120 1.00 97.00 70 LYS A O 1
ATOM 548 N N . ALA A 1 71 ? 40.069 8.244 -71.466 1.00 97.38 71 ALA A N 1
ATOM 549 C CA . ALA A 1 71 ? 39.798 9.442 -70.677 1.00 97.38 71 ALA A CA 1
ATOM 550 C C . ALA A 1 71 ? 38.290 9.687 -70.513 1.00 97.38 71 ALA A C 1
ATOM 552 O O . ALA A 1 71 ? 37.837 9.945 -69.402 1.00 97.38 71 ALA A O 1
ATOM 553 N N . ASP A 1 72 ? 37.496 9.508 -71.567 1.00 96.75 72 ASP A N 1
ATOM 554 C CA . ASP A 1 72 ? 36.037 9.622 -71.509 1.00 96.75 72 ASP A CA 1
ATOM 555 C C . ASP A 1 72 ? 35.388 8.492 -70.702 1.00 96.75 72 ASP A C 1
ATOM 557 O O . ASP A 1 72 ? 34.423 8.735 -69.978 1.00 96.75 72 ASP A O 1
ATOM 561 N N . SER A 1 73 ? 35.934 7.270 -70.742 1.00 96.56 73 SER A N 1
ATOM 562 C CA . SER A 1 73 ? 35.479 6.189 -69.854 1.00 96.56 73 SER A CA 1
ATOM 563 C C . SER A 1 73 ? 35.772 6.485 -68.376 1.00 96.56 73 SER A C 1
ATOM 565 O O . SER A 1 73 ? 34.940 6.196 -67.518 1.00 96.56 73 SER A O 1
ATOM 567 N N . LEU A 1 74 ? 36.910 7.123 -68.074 1.00 96.81 74 LEU A N 1
ATOM 568 C CA . LEU A 1 74 ? 37.283 7.542 -66.720 1.00 96.81 74 LEU A CA 1
ATOM 569 C C . LEU A 1 74 ? 36.466 8.753 -66.251 1.00 96.81 74 LEU A C 1
ATOM 571 O O . LEU A 1 74 ? 36.019 8.759 -65.112 1.00 96.81 74 LEU A O 1
ATOM 575 N N . ARG A 1 75 ? 36.188 9.728 -67.128 1.00 97.00 75 ARG A N 1
ATOM 576 C CA . ARG A 1 75 ? 35.264 10.846 -66.861 1.00 97.00 75 ARG A CA 1
ATOM 577 C C . ARG A 1 75 ? 33.857 10.342 -66.538 1.00 97.00 75 ARG A C 1
ATOM 579 O O . ARG A 1 75 ? 33.257 10.813 -65.581 1.00 97.00 75 ARG A O 1
ATOM 586 N N . LYS A 1 76 ? 33.349 9.364 -67.299 1.00 97.00 76 LYS A N 1
ATOM 587 C CA . LYS A 1 76 ? 32.038 8.740 -67.047 1.00 97.00 76 LYS A CA 1
ATOM 588 C C . LYS A 1 76 ? 31.992 7.996 -65.712 1.00 97.00 76 LYS A C 1
ATOM 590 O O . LYS A 1 76 ? 30.998 8.130 -65.012 1.00 97.00 76 LYS A O 1
ATOM 595 N N . LYS A 1 77 ? 33.061 7.278 -65.342 1.00 97.38 77 LYS A N 1
ATOM 596 C CA . LYS A 1 77 ? 33.187 6.660 -64.010 1.00 97.38 77 LYS A CA 1
ATOM 597 C C . LYS A 1 77 ? 33.238 7.707 -62.902 1.00 97.38 77 LYS A C 1
ATOM 599 O O . LYS A 1 77 ? 32.404 7.680 -62.017 1.00 97.38 77 LYS A O 1
ATOM 604 N N . LEU A 1 78 ? 34.110 8.708 -63.007 1.00 97.50 78 LEU A N 1
ATOM 605 C CA . LEU A 1 78 ? 34.186 9.788 -62.019 1.00 97.50 78 LEU A CA 1
ATOM 606 C C . LEU A 1 78 ? 32.831 10.499 -61.847 1.00 97.50 78 LEU A C 1
ATOM 608 O O . LEU A 1 78 ? 32.467 10.838 -60.727 1.00 97.50 78 LEU A O 1
ATOM 612 N N . ALA A 1 79 ? 32.053 10.664 -62.922 1.00 96.69 79 ALA A N 1
ATOM 613 C CA . ALA A 1 79 ? 30.693 11.197 -62.859 1.00 96.69 79 ALA A CA 1
ATOM 614 C C . ALA A 1 79 ? 29.668 10.241 -62.209 1.00 96.69 79 ALA A C 1
ATOM 616 O O . ALA A 1 79 ? 28.793 10.715 -61.492 1.00 96.69 79 ALA A O 1
ATOM 617 N N . SER A 1 80 ? 29.754 8.917 -62.407 1.00 97.19 80 SER A N 1
ATOM 618 C CA . SER A 1 80 ? 28.918 7.969 -61.647 1.00 97.19 80 SER A CA 1
ATOM 619 C C . SER A 1 80 ? 29.314 7.915 -60.174 1.00 97.19 80 SER A C 1
ATOM 621 O O . SER A 1 80 ? 28.449 7.838 -59.306 1.00 97.19 80 SER A O 1
ATOM 623 N N . ASP A 1 81 ? 30.610 8.006 -59.893 1.00 97.38 81 ASP A N 1
ATOM 624 C CA . ASP A 1 81 ? 31.171 7.874 -58.555 1.00 97.38 81 ASP A CA 1
ATOM 625 C C . ASP A 1 81 ? 30.864 9.125 -57.713 1.00 97.38 81 ASP A C 1
ATOM 627 O O . ASP A 1 81 ? 30.532 8.998 -56.538 1.00 97.38 81 ASP A O 1
ATOM 631 N N . THR A 1 82 ? 30.862 10.333 -58.298 1.00 97.56 82 THR A N 1
ATOM 632 C CA . THR A 1 82 ? 30.399 11.548 -57.599 1.00 97.56 82 THR A CA 1
ATOM 633 C C . THR A 1 82 ? 28.892 11.552 -57.349 1.00 97.56 82 THR A C 1
ATOM 635 O O . THR A 1 82 ? 28.471 11.986 -56.278 1.00 97.56 82 THR A O 1
ATOM 638 N N . ILE A 1 83 ? 28.076 11.027 -58.273 1.00 97.69 83 ILE A N 1
ATOM 639 C CA . ILE A 1 83 ? 26.636 10.822 -58.037 1.00 97.69 83 ILE A CA 1
ATOM 640 C C . ILE A 1 83 ? 26.429 9.834 -56.880 1.00 97.69 83 ILE A C 1
ATOM 642 O O . ILE A 1 83 ? 25.669 10.128 -55.961 1.00 97.69 83 ILE A O 1
ATOM 646 N N . LEU A 1 84 ? 27.147 8.707 -56.875 1.00 97.81 84 LEU A N 1
ATOM 647 C CA . LEU A 1 84 ? 27.084 7.703 -55.811 1.00 97.81 84 LEU A CA 1
ATOM 648 C C . LEU A 1 84 ? 27.537 8.274 -54.457 1.00 97.81 84 LEU A C 1
ATOM 650 O O . LEU A 1 84 ? 26.868 8.049 -53.454 1.00 97.81 84 LEU A O 1
ATOM 654 N N . ILE A 1 85 ? 28.620 9.057 -54.419 1.00 98.00 85 ILE A N 1
ATOM 655 C CA . ILE A 1 85 ? 29.093 9.741 -53.202 1.00 98.00 85 ILE A CA 1
ATOM 656 C C . ILE A 1 85 ? 28.052 10.734 -52.672 1.00 98.00 85 ILE A C 1
ATOM 658 O O . ILE A 1 85 ? 27.888 10.836 -51.458 1.00 98.00 85 ILE A O 1
ATOM 662 N N . ASN A 1 86 ? 27.336 11.447 -53.547 1.00 97.50 86 ASN A N 1
ATOM 663 C CA . ASN A 1 86 ? 26.259 12.340 -53.121 1.00 97.50 86 ASN A CA 1
ATOM 664 C C . ASN A 1 86 ? 25.072 11.547 -52.554 1.00 97.50 86 ASN A C 1
ATOM 666 O O . ASN A 1 86 ? 24.675 11.817 -51.429 1.00 97.50 86 ASN A O 1
ATOM 670 N N . VAL A 1 87 ? 24.602 10.498 -53.240 1.00 97.94 87 VAL A N 1
ATOM 671 C CA . VAL A 1 87 ? 23.517 9.626 -52.739 1.00 97.94 87 VAL A CA 1
ATOM 672 C C . VAL A 1 87 ? 23.880 8.966 -51.400 1.00 97.94 87 VAL A C 1
ATOM 674 O O . VAL A 1 87 ? 23.037 8.877 -50.510 1.00 97.94 87 VAL A O 1
ATOM 677 N N . LEU A 1 88 ? 25.135 8.538 -51.213 1.00 98.00 88 LEU A N 1
ATOM 678 C CA . LEU A 1 88 ? 25.602 8.027 -49.920 1.00 98.00 88 LEU A CA 1
ATOM 679 C C . LEU A 1 88 ? 25.682 9.122 -48.849 1.00 98.00 88 LEU A C 1
ATOM 681 O O . LEU A 1 88 ? 25.350 8.847 -47.701 1.00 98.00 88 LEU A O 1
ATOM 685 N N . ARG A 1 89 ? 26.091 10.351 -49.192 1.00 98.00 89 ARG A N 1
ATOM 686 C CA . ARG A 1 89 ? 26.097 11.487 -48.255 1.00 98.00 89 ARG A CA 1
ATOM 687 C C . ARG A 1 89 ? 24.683 11.860 -47.819 1.00 98.00 89 ARG A C 1
ATOM 689 O O . ARG A 1 89 ? 24.472 12.082 -46.633 1.00 98.00 89 ARG A O 1
ATOM 696 N N . ASP A 1 90 ? 23.740 11.902 -48.753 1.00 97.69 90 ASP A N 1
ATOM 697 C CA . ASP A 1 90 ? 22.338 12.183 -48.456 1.00 97.69 90 ASP A CA 1
ATOM 698 C C . ASP A 1 90 ? 21.770 11.076 -47.554 1.00 97.69 90 ASP A C 1
ATOM 700 O O . ASP A 1 90 ? 21.218 11.377 -46.501 1.00 97.69 90 ASP A O 1
ATOM 704 N N . ARG A 1 91 ? 22.052 9.795 -47.846 1.00 98.06 91 ARG A N 1
ATOM 705 C CA . ARG A 1 91 ? 21.620 8.688 -46.976 1.00 98.06 91 ARG A CA 1
ATOM 706 C C . ARG A 1 91 ? 22.295 8.674 -45.596 1.00 98.06 91 ARG A C 1
ATOM 708 O O . ARG A 1 91 ? 21.669 8.243 -44.631 1.00 98.06 91 ARG A O 1
ATOM 715 N N . ILE A 1 92 ? 23.546 9.126 -45.479 1.00 97.94 92 ILE A N 1
ATOM 716 C CA . ILE A 1 92 ? 24.205 9.336 -44.177 1.00 97.94 92 ILE A CA 1
ATOM 717 C C . ILE A 1 92 ? 23.481 10.442 -43.407 1.00 97.94 92 ILE A C 1
ATOM 719 O O . ILE A 1 92 ? 23.152 10.240 -42.245 1.00 97.94 92 ILE A O 1
ATOM 723 N N . ARG A 1 93 ? 23.159 11.562 -44.063 1.00 98.00 93 ARG A N 1
ATOM 724 C CA . ARG A 1 93 ? 22.428 12.677 -43.453 1.00 98.00 93 ARG A CA 1
ATOM 725 C C . ARG A 1 93 ? 21.021 12.279 -42.996 1.00 98.00 93 ARG A C 1
ATOM 727 O O . ARG A 1 93 ? 20.597 12.716 -41.930 1.00 98.00 93 ARG A O 1
ATOM 734 N N . ASP A 1 94 ? 20.317 11.446 -43.764 1.00 97.88 94 ASP A N 1
ATOM 735 C CA . ASP A 1 94 ? 19.032 10.874 -43.343 1.00 97.88 94 ASP A CA 1
ATOM 736 C C . ASP A 1 94 ? 19.202 10.065 -42.049 1.00 97.88 94 ASP A C 1
ATOM 738 O O . ASP A 1 94 ? 18.462 10.269 -41.096 1.00 97.88 94 ASP A O 1
ATOM 742 N N . LEU A 1 95 ? 20.216 9.193 -41.986 1.00 98.00 95 LEU A N 1
ATOM 743 C CA . LEU A 1 95 ? 20.499 8.358 -40.813 1.00 98.00 95 LEU A CA 1
ATOM 744 C C . LEU A 1 95 ? 20.982 9.174 -39.599 1.00 98.00 95 LEU A C 1
ATOM 746 O O . LEU A 1 95 ? 20.696 8.806 -38.461 1.00 98.00 95 LEU A O 1
ATOM 750 N N . GLU A 1 96 ? 21.682 10.289 -39.810 1.00 97.88 96 GLU A N 1
ATOM 751 C CA . GLU A 1 96 ? 22.005 11.274 -38.766 1.00 97.88 96 GLU A CA 1
ATOM 752 C C . GLU A 1 96 ? 20.731 11.976 -38.250 1.00 97.88 96 GLU A C 1
ATOM 754 O O . GLU A 1 96 ? 20.601 12.227 -37.051 1.00 97.88 96 GLU A O 1
ATOM 759 N N . GLY A 1 97 ? 19.749 12.222 -39.123 1.00 97.75 97 GLY A N 1
ATOM 760 C CA . GLY A 1 97 ? 18.404 12.678 -38.751 1.00 97.75 97 GLY A CA 1
ATOM 761 C C . GLY A 1 97 ? 17.617 11.633 -37.951 1.00 97.75 97 GLY A C 1
ATOM 762 O O . GLY A 1 97 ? 17.175 11.919 -36.841 1.00 97.75 97 GLY A O 1
ATOM 763 N N . ASP A 1 98 ? 17.508 10.407 -38.472 1.00 97.81 98 ASP A N 1
ATOM 764 C CA . ASP A 1 98 ? 16.833 9.275 -37.820 1.00 97.81 98 ASP A CA 1
ATOM 765 C C . ASP A 1 98 ? 17.419 9.026 -36.417 1.00 97.81 98 ASP A C 1
ATOM 767 O O . ASP A 1 98 ? 16.690 8.892 -35.433 1.00 97.81 98 ASP A O 1
ATOM 771 N N . THR A 1 99 ? 18.753 9.014 -36.296 1.00 97.81 99 THR A N 1
ATOM 772 C CA . THR A 1 99 ? 19.423 8.786 -35.007 1.00 97.81 99 THR A CA 1
ATOM 773 C C . THR A 1 99 ? 19.270 9.956 -34.042 1.00 97.81 99 THR A C 1
ATOM 775 O O . THR A 1 99 ? 19.048 9.702 -32.860 1.00 97.81 99 THR A O 1
ATOM 778 N N . THR A 1 100 ? 19.344 11.217 -34.483 1.00 97.81 100 THR A N 1
ATOM 779 C CA . THR A 1 100 ? 19.113 12.364 -33.578 1.00 97.81 100 THR A CA 1
ATOM 780 C C . THR A 1 100 ? 17.661 12.446 -33.106 1.00 97.81 100 THR A C 1
ATOM 782 O O . THR A 1 100 ? 17.433 12.708 -31.926 1.00 97.81 100 THR A O 1
ATOM 785 N N . SER A 1 101 ? 16.693 12.117 -33.967 1.00 97.81 101 SER A N 1
ATOM 786 C CA . SER A 1 101 ? 15.282 11.984 -33.579 1.00 97.81 101 SER A CA 1
ATOM 787 C C . SER A 1 101 ? 15.084 10.884 -32.530 1.00 97.81 101 SER A C 1
ATOM 789 O O . SER A 1 101 ? 14.448 11.122 -31.507 1.00 97.81 101 SER A O 1
ATOM 791 N N . LEU A 1 102 ? 15.679 9.704 -32.739 1.00 98.00 102 LEU A N 1
ATOM 792 C CA . LEU A 1 102 ? 15.564 8.579 -31.807 1.00 98.00 102 LEU A CA 1
ATOM 793 C C . LEU A 1 102 ? 16.249 8.853 -30.455 1.00 98.00 102 LEU A C 1
ATOM 795 O O . LEU A 1 102 ? 15.751 8.415 -29.423 1.00 98.00 102 LEU A O 1
ATOM 799 N N . HIS A 1 103 ? 17.359 9.601 -30.423 1.00 97.81 103 HIS A N 1
ATOM 800 C CA . HIS A 1 103 ? 17.965 10.028 -29.152 1.00 97.81 103 HIS A CA 1
ATOM 801 C C . HIS A 1 103 ? 17.049 10.981 -28.370 1.00 97.81 103 HIS A C 1
ATOM 803 O O . HIS A 1 103 ? 17.000 10.886 -27.146 1.00 97.81 103 HIS A O 1
ATOM 809 N N . HIS A 1 104 ? 16.305 11.860 -29.050 1.00 97.81 104 HIS A N 1
ATOM 810 C CA . HIS A 1 104 ? 15.348 12.750 -28.390 1.00 97.81 104 HIS A CA 1
ATOM 811 C C . HIS A 1 104 ? 14.123 11.988 -27.857 1.00 97.81 104 HIS A C 1
ATOM 813 O O . HIS A 1 104 ? 13.715 12.214 -26.722 1.00 97.81 104 HIS A O 1
ATOM 819 N N . GLU A 1 105 ? 13.600 11.021 -28.621 1.00 98.12 105 GLU A N 1
ATOM 820 C CA . GLU A 1 105 ? 12.537 10.112 -28.163 1.00 98.12 105 GLU A CA 1
ATOM 821 C C . GLU A 1 105 ? 12.984 9.293 -26.937 1.00 98.12 105 GLU A C 1
ATOM 823 O O . GLU A 1 105 ? 12.243 9.171 -25.963 1.00 98.12 105 GLU A O 1
ATOM 828 N N . ILE A 1 106 ? 14.229 8.798 -26.926 1.00 98.06 106 ILE A N 1
ATOM 829 C CA . ILE A 1 106 ? 14.818 8.127 -25.756 1.00 98.06 106 ILE A CA 1
ATOM 830 C C . ILE A 1 106 ? 14.922 9.087 -24.561 1.00 98.06 106 ILE A C 1
ATOM 832 O O . ILE A 1 106 ? 14.573 8.695 -23.450 1.00 98.06 106 ILE A O 1
ATOM 836 N N . GLU A 1 107 ? 15.354 10.336 -24.756 1.00 98.12 107 GLU A N 1
ATOM 837 C CA . GLU A 1 107 ? 15.436 11.334 -23.679 1.00 98.12 107 GLU A CA 1
ATOM 838 C C . GLU A 1 107 ? 14.052 11.664 -23.085 1.00 98.12 107 GLU A C 1
ATOM 840 O O . GLU A 1 107 ? 13.913 11.745 -21.861 1.00 98.12 107 GLU A O 1
ATOM 845 N N . GLU A 1 108 ? 13.009 11.772 -23.916 1.00 98.00 108 GLU A N 1
ATOM 846 C CA . GLU A 1 108 ? 11.623 11.965 -23.468 1.00 98.00 108 GLU A CA 1
ATOM 847 C C . GLU A 1 108 ? 11.079 10.732 -22.725 1.00 98.00 108 GLU A C 1
ATOM 849 O O . GLU A 1 108 ? 10.481 10.862 -21.651 1.00 98.00 108 GLU A O 1
ATOM 854 N N . VAL A 1 109 ? 11.332 9.520 -23.229 1.00 98.19 109 VAL A N 1
ATOM 855 C CA . VAL A 1 109 ? 10.934 8.263 -22.569 1.00 98.19 109 VAL A CA 1
ATOM 856 C C . VAL A 1 109 ? 11.675 8.069 -21.241 1.00 98.19 109 VAL A C 1
ATOM 858 O O . VAL A 1 109 ? 11.071 7.658 -20.250 1.00 98.19 109 VAL A O 1
ATOM 861 N N . GLU A 1 110 ? 12.960 8.420 -21.153 1.00 97.88 110 GLU A N 1
ATOM 862 C CA . GLU A 1 110 ? 13.681 8.412 -19.879 1.00 97.88 110 GLU A CA 1
ATOM 863 C C . GLU A 1 110 ? 13.195 9.515 -18.924 1.00 97.88 110 GLU A C 1
ATOM 865 O O . GLU A 1 110 ? 13.116 9.287 -17.716 1.00 97.88 110 GLU A O 1
ATOM 870 N N . GLY A 1 111 ? 12.864 10.707 -19.427 1.00 98.00 111 GLY A N 1
ATOM 871 C CA . GLY A 1 111 ? 12.319 11.810 -18.631 1.00 98.00 111 GLY A CA 1
ATOM 872 C C . GLY A 1 111 ? 10.949 11.478 -18.036 1.00 98.00 111 GLY A C 1
ATOM 873 O O . GLY A 1 111 ? 10.736 11.623 -16.829 1.00 98.00 111 GLY A O 1
ATOM 874 N N . THR A 1 112 ? 10.039 10.954 -18.858 1.00 98.00 112 THR A N 1
ATOM 875 C CA . THR A 1 112 ? 8.723 10.479 -18.412 1.00 98.00 112 THR A CA 1
ATOM 876 C C . THR A 1 112 ? 8.858 9.306 -17.443 1.00 98.00 112 THR A C 1
ATOM 878 O O . THR A 1 112 ? 8.247 9.357 -16.373 1.00 98.00 112 THR A O 1
ATOM 881 N N . LYS A 1 113 ? 9.730 8.324 -17.719 1.00 98.06 113 LYS A N 1
ATOM 882 C CA . LYS A 1 113 ? 10.062 7.240 -16.780 1.00 98.06 113 LYS A CA 1
ATOM 883 C C . LYS A 1 113 ? 10.527 7.776 -15.421 1.00 98.06 113 LYS A C 1
ATOM 885 O O . LYS A 1 113 ? 9.928 7.417 -14.413 1.00 98.06 113 LYS A O 1
ATOM 890 N N . ARG A 1 114 ? 11.522 8.672 -15.380 1.00 98.12 114 ARG A N 1
ATOM 891 C CA . ARG A 1 114 ? 12.010 9.294 -14.128 1.00 98.12 114 ARG A CA 1
ATOM 892 C C . ARG A 1 114 ? 10.880 9.999 -13.372 1.00 98.12 114 ARG A C 1
ATOM 894 O O . ARG A 1 114 ? 10.798 9.900 -12.152 1.00 98.12 114 ARG A O 1
ATOM 901 N N . SER A 1 115 ? 9.975 10.676 -14.086 1.00 97.69 115 SER A N 1
ATOM 902 C CA . SER A 1 115 ? 8.811 11.334 -13.473 1.00 97.69 115 SER A CA 1
ATOM 903 C C . SER A 1 115 ? 7.798 10.343 -12.875 1.00 97.69 115 SER A C 1
ATOM 905 O O . SER A 1 115 ? 7.166 10.654 -11.868 1.00 97.69 115 SER A O 1
ATOM 907 N N . LEU A 1 116 ? 7.659 9.149 -13.464 1.00 97.69 116 LEU A N 1
ATOM 908 C CA . LEU A 1 116 ? 6.808 8.070 -12.956 1.00 97.69 116 LEU A CA 1
ATOM 909 C C . LEU A 1 116 ? 7.460 7.343 -11.774 1.00 97.69 116 LEU A C 1
ATOM 911 O O . LEU A 1 116 ? 6.766 7.038 -10.814 1.00 97.69 116 LEU A O 1
ATOM 915 N N . GLU A 1 117 ? 8.779 7.135 -11.795 1.00 98.06 117 GLU A N 1
ATOM 916 C CA . GLU A 1 117 ? 9.542 6.585 -10.663 1.00 98.06 117 GLU A CA 1
ATOM 917 C C . GLU A 1 117 ? 9.462 7.507 -9.431 1.00 98.06 117 GLU A C 1
ATOM 919 O O . GLU A 1 117 ? 9.274 7.027 -8.316 1.00 98.06 117 GLU A O 1
ATOM 924 N N . ILE A 1 118 ? 9.512 8.833 -9.623 1.00 98.06 118 ILE A N 1
ATOM 925 C CA . ILE A 1 118 ? 9.319 9.819 -8.541 1.00 98.06 118 ILE A CA 1
ATOM 926 C C . ILE A 1 118 ? 7.884 9.792 -7.993 1.00 98.06 118 ILE A C 1
ATOM 928 O O . ILE A 1 118 ? 7.706 9.879 -6.780 1.00 98.06 118 ILE A O 1
ATOM 932 N N . LYS A 1 119 ? 6.865 9.664 -8.858 1.00 97.94 119 LYS A N 1
ATOM 933 C CA . LYS A 1 119 ? 5.463 9.533 -8.421 1.00 97.94 119 LYS A CA 1
ATOM 934 C C . LYS A 1 119 ? 5.242 8.244 -7.640 1.00 97.94 119 LYS A C 1
ATOM 936 O O . LYS A 1 119 ? 4.762 8.313 -6.522 1.00 97.94 119 LYS A O 1
ATOM 941 N N . LEU A 1 120 ? 5.695 7.107 -8.169 1.00 98.12 120 LEU A N 1
ATOM 942 C CA . LEU A 1 120 ? 5.589 5.812 -7.499 1.00 98.12 120 LEU A CA 1
ATOM 943 C C . LEU A 1 120 ? 6.240 5.841 -6.107 1.00 98.12 120 LEU A C 1
ATOM 945 O O . LEU A 1 120 ? 5.633 5.383 -5.150 1.00 98.12 120 LEU A O 1
ATOM 949 N N . ALA A 1 121 ? 7.423 6.447 -5.969 1.00 97.94 121 ALA A N 1
ATOM 950 C CA . ALA A 1 121 ? 8.085 6.597 -4.672 1.00 97.94 121 ALA A CA 1
ATOM 951 C C . ALA A 1 121 ? 7.339 7.538 -3.698 1.00 97.94 121 ALA A C 1
ATOM 953 O O . ALA A 1 121 ? 7.466 7.383 -2.482 1.00 97.94 121 ALA A O 1
ATOM 954 N N . ALA A 1 122 ? 6.569 8.509 -4.203 1.00 97.88 122 ALA A N 1
ATOM 955 C CA . ALA A 1 122 ? 5.688 9.342 -3.384 1.00 97.88 122 ALA A CA 1
ATOM 956 C C . ALA A 1 122 ? 4.424 8.570 -2.966 1.00 97.88 122 ALA A C 1
ATOM 958 O O . ALA A 1 122 ? 4.110 8.533 -1.780 1.00 97.88 122 ALA A O 1
ATOM 959 N N . ASP A 1 123 ? 3.771 7.881 -3.904 1.00 97.62 123 ASP A N 1
ATOM 960 C CA . ASP A 1 123 ? 2.589 7.047 -3.661 1.00 97.62 123 ASP A CA 1
ATOM 961 C C . ASP A 1 123 ? 2.907 5.916 -2.655 1.00 97.62 123 ASP A C 1
ATOM 963 O O . ASP A 1 123 ? 2.148 5.667 -1.718 1.00 97.62 123 ASP A O 1
ATOM 967 N N . GLU A 1 124 ? 4.075 5.269 -2.776 1.00 97.69 124 GLU A N 1
ATOM 968 C CA . GLU A 1 124 ? 4.588 4.279 -1.815 1.00 97.69 124 GLU A CA 1
ATOM 969 C C . GLU A 1 124 ? 4.807 4.884 -0.415 1.00 97.69 124 GLU A C 1
ATOM 971 O O . GLU A 1 124 ? 4.503 4.240 0.594 1.00 97.69 124 GLU A O 1
ATOM 976 N N . ALA A 1 125 ? 5.291 6.128 -0.331 1.00 97.31 125 ALA A N 1
ATOM 977 C CA . ALA A 1 125 ? 5.464 6.839 0.935 1.00 97.31 125 ALA A CA 1
ATOM 978 C C . ALA A 1 125 ? 4.122 7.265 1.561 1.00 97.31 125 ALA A C 1
ATOM 980 O O . ALA A 1 125 ? 3.975 7.205 2.785 1.00 97.31 125 ALA A O 1
ATOM 981 N N . GLU A 1 126 ? 3.122 7.634 0.755 1.00 97.69 126 GLU A N 1
ATOM 982 C CA . GLU A 1 126 ? 1.760 7.896 1.233 1.00 97.69 126 GLU A CA 1
ATOM 983 C C . GLU A 1 126 ? 1.087 6.611 1.734 1.00 97.69 126 GLU A C 1
ATOM 985 O O . GLU A 1 126 ? 0.519 6.609 2.826 1.00 97.69 126 GLU A O 1
ATOM 990 N N . VAL A 1 127 ? 1.234 5.482 1.029 1.00 97.44 127 VAL A N 1
ATOM 991 C CA . VAL A 1 127 ? 0.757 4.162 1.488 1.00 97.44 127 VAL A CA 1
ATOM 992 C C . VAL A 1 127 ? 1.452 3.723 2.785 1.00 97.44 127 VAL A C 1
ATOM 994 O O . VAL A 1 127 ? 0.793 3.207 3.695 1.00 97.44 127 VAL A O 1
ATOM 997 N N . ALA A 1 128 ? 2.757 3.968 2.935 1.00 97.06 128 ALA A N 1
ATOM 998 C CA . ALA A 1 128 ? 3.461 3.778 4.206 1.00 97.06 128 ALA A CA 1
ATOM 999 C C . ALA A 1 128 ? 2.894 4.689 5.320 1.00 97.06 128 ALA A C 1
ATOM 1001 O O . ALA A 1 128 ? 2.685 4.250 6.454 1.00 97.06 128 ALA A O 1
ATOM 1002 N N . GLY A 1 129 ? 2.556 5.940 4.995 1.00 97.56 129 GLY A N 1
ATOM 1003 C CA . GLY A 1 129 ? 1.841 6.849 5.891 1.00 97.56 129 GLY A CA 1
ATOM 1004 C C . GLY A 1 129 ? 0.489 6.284 6.338 1.00 97.56 129 GLY A C 1
ATOM 1005 O O . GLY A 1 129 ? 0.254 6.116 7.536 1.00 97.56 129 GLY A O 1
ATOM 1006 N N . TYR A 1 130 ? -0.382 5.923 5.396 1.00 97.31 130 TYR A N 1
ATOM 1007 C CA . TYR A 1 130 ? -1.716 5.393 5.687 1.00 97.31 130 TYR A CA 1
ATOM 1008 C C . TYR A 1 130 ? -1.683 4.069 6.459 1.00 97.31 130 TYR A C 1
ATOM 1010 O O . TYR A 1 130 ? -2.485 3.887 7.373 1.00 97.31 130 TYR A O 1
ATOM 1018 N N . THR A 1 131 ? -0.744 3.162 6.173 1.00 97.75 131 THR A N 1
ATOM 1019 C CA . THR A 1 131 ? -0.607 1.912 6.945 1.00 97.75 131 THR A CA 1
ATOM 1020 C C . THR A 1 131 ? -0.214 2.171 8.401 1.00 97.75 131 THR A C 1
ATOM 1022 O O . THR A 1 131 ? -0.832 1.591 9.295 1.00 97.75 131 THR A O 1
ATOM 1025 N N . THR A 1 132 ? 0.709 3.100 8.683 1.00 97.94 132 THR A N 1
ATOM 1026 C CA . THR A 1 132 ? 1.031 3.466 10.081 1.00 97.94 132 THR A CA 1
ATOM 1027 C C . THR A 1 132 ? -0.141 4.136 10.809 1.00 97.94 132 THR A C 1
ATOM 1029 O O . THR A 1 132 ? -0.373 3.851 11.985 1.00 97.94 132 THR A O 1
ATOM 1032 N N . GLN A 1 133 ? -0.939 4.959 10.116 1.00 97.75 133 GLN A N 1
ATOM 1033 C CA . GLN A 1 133 ? -2.162 5.552 10.675 1.00 97.75 133 GLN A CA 1
ATOM 1034 C C . GLN A 1 133 ? -3.234 4.491 10.967 1.00 97.75 133 GLN A C 1
ATOM 1036 O O . GLN A 1 133 ? -3.857 4.522 12.030 1.00 97.75 133 GLN A O 1
ATOM 1041 N N . LEU A 1 134 ? -3.426 3.521 10.066 1.00 97.62 134 LEU A N 1
ATOM 1042 C CA . LEU A 1 134 ? -4.338 2.392 10.264 1.00 97.62 134 LEU A CA 1
ATOM 1043 C C . LEU A 1 134 ? -3.905 1.512 11.443 1.00 97.62 134 LEU A C 1
ATOM 1045 O O . LEU A 1 134 ? -4.755 1.124 12.243 1.00 97.62 134 LEU A O 1
ATOM 1049 N N . GLU A 1 135 ? -2.605 1.252 11.615 1.00 97.81 135 GLU A N 1
ATOM 1050 C CA . GLU A 1 135 ? -2.091 0.574 12.810 1.00 97.81 135 GLU A CA 1
ATOM 1051 C C . GLU A 1 135 ? -2.371 1.360 14.098 1.00 97.81 135 GLU A C 1
ATOM 1053 O O . GLU A 1 135 ? -2.787 0.773 15.099 1.00 97.81 135 GLU A O 1
ATOM 1058 N N . GLU A 1 136 ? -2.165 2.680 14.105 1.00 97.88 136 GLU A N 1
ATOM 1059 C CA . GLU A 1 136 ? -2.418 3.506 15.289 1.00 97.88 136 GLU A CA 1
ATOM 1060 C C . GLU A 1 136 ? -3.916 3.543 15.646 1.00 97.88 136 GLU A C 1
ATOM 1062 O O . GLU A 1 136 ? -4.286 3.421 16.817 1.00 97.88 136 GLU A O 1
ATOM 1067 N N . LEU A 1 137 ? -4.793 3.654 14.643 1.00 97.56 137 LEU A N 1
ATOM 1068 C CA . LEU A 1 137 ? -6.247 3.601 14.816 1.00 97.56 137 LEU A CA 1
ATOM 1069 C C . LEU A 1 137 ? -6.719 2.215 15.279 1.00 97.56 137 LEU A C 1
ATOM 1071 O O . LEU A 1 137 ? -7.548 2.131 16.186 1.00 97.56 137 LEU A O 1
ATOM 1075 N N . ALA A 1 138 ? -6.155 1.132 14.737 1.00 97.50 138 ALA A N 1
ATOM 1076 C CA . ALA A 1 138 ? -6.448 -0.231 15.177 1.00 97.50 138 ALA A CA 1
ATOM 1077 C C . ALA A 1 138 ? -6.035 -0.464 16.641 1.00 97.50 138 ALA A C 1
ATOM 1079 O O . ALA A 1 138 ? -6.793 -1.068 17.401 1.00 97.50 138 ALA A O 1
ATOM 1080 N N . ARG A 1 139 ? -4.882 0.070 17.073 1.00 97.81 139 ARG A N 1
ATOM 1081 C CA . ARG A 1 139 ? -4.445 0.035 18.482 1.00 97.81 139 ARG A CA 1
ATOM 1082 C C . ARG A 1 139 ? -5.397 0.825 19.386 1.00 97.81 139 ARG A C 1
ATOM 1084 O O . ARG A 1 139 ? -5.875 0.275 20.373 1.00 97.81 139 ARG A O 1
ATOM 1091 N N . LYS A 1 140 ? -5.770 2.057 19.011 1.00 97.81 140 LYS A N 1
ATOM 1092 C CA . LYS A 1 140 ? -6.759 2.874 19.750 1.00 97.81 140 LYS A CA 1
ATOM 1093 C C . LYS A 1 140 ? -8.115 2.166 19.886 1.00 97.81 140 LYS A C 1
ATOM 1095 O O . LYS A 1 140 ? -8.722 2.199 20.955 1.00 97.81 140 LYS A O 1
ATOM 1100 N N . LEU A 1 141 ? -8.577 1.489 18.833 1.00 97.75 141 LEU A N 1
ATOM 1101 C CA . LEU A 1 141 ? -9.822 0.717 18.849 1.00 97.75 141 LEU A CA 1
ATOM 1102 C C . LEU A 1 141 ? -9.702 -0.553 19.711 1.00 97.75 141 LEU A C 1
ATOM 1104 O O . LEU A 1 141 ? -10.646 -0.900 20.424 1.00 97.75 141 LEU A O 1
ATOM 1108 N N . ALA A 1 142 ? -8.543 -1.216 19.724 1.00 97.88 142 ALA A N 1
ATOM 1109 C CA . ALA A 1 142 ? -8.262 -2.313 20.650 1.00 97.88 142 ALA A CA 1
ATOM 1110 C C . ALA A 1 142 ? -8.257 -1.843 22.120 1.00 97.88 142 ALA A C 1
ATOM 1112 O O . ALA A 1 142 ? -8.812 -2.519 22.985 1.00 97.88 142 ALA A O 1
ATOM 1113 N N . ASP A 1 143 ? -7.697 -0.671 22.422 1.00 97.88 143 ASP A N 1
ATOM 1114 C CA . ASP A 1 143 ? -7.695 -0.114 23.781 1.00 97.88 143 ASP A CA 1
ATOM 1115 C C . ASP A 1 143 ? -9.099 0.301 24.248 1.00 97.88 143 ASP A C 1
ATOM 1117 O O . ASP A 1 143 ? -9.509 -0.046 25.361 1.00 97.88 143 ASP A O 1
ATOM 1121 N N . GLU A 1 144 ? -9.887 0.965 23.395 1.00 97.44 144 GLU A N 1
ATOM 1122 C CA . GLU A 1 144 ? -11.270 1.330 23.724 1.00 97.44 144 GLU A CA 1
ATOM 1123 C C . GLU A 1 144 ? -12.196 0.107 23.823 1.00 97.44 144 GLU A C 1
ATOM 1125 O O . GLU A 1 144 ? -13.005 0.033 24.746 1.00 97.44 144 GLU A O 1
ATOM 1130 N N . THR A 1 145 ? -12.043 -0.921 22.980 1.00 97.62 145 THR A N 1
ATOM 1131 C CA . THR A 1 145 ? -12.810 -2.174 23.146 1.00 97.62 145 THR A CA 1
ATOM 1132 C C . THR A 1 145 ? -12.420 -2.924 24.425 1.00 97.62 145 THR A C 1
ATOM 1134 O O . THR A 1 145 ? -13.303 -3.407 25.138 1.00 97.62 145 THR A O 1
ATOM 1137 N N . ASN A 1 146 ? -11.136 -2.948 24.804 1.00 97.88 146 ASN A N 1
ATOM 1138 C CA . ASN A 1 146 ? -10.692 -3.458 26.108 1.00 97.88 146 ASN A CA 1
ATOM 1139 C C . ASN A 1 146 ? -11.276 -2.654 27.287 1.00 97.88 146 ASN A C 1
ATOM 1141 O O . ASN A 1 146 ? -11.620 -3.226 28.325 1.00 97.88 146 ASN A O 1
ATOM 1145 N N . LYS A 1 147 ? -11.404 -1.331 27.147 1.00 97.44 147 LYS A N 1
ATOM 1146 C CA . LYS A 1 147 ? -12.011 -0.430 28.140 1.00 97.44 147 LYS A CA 1
ATOM 1147 C C . LYS A 1 147 ? -13.524 -0.643 28.256 1.00 97.44 147 LYS A C 1
ATOM 1149 O O . LYS A 1 147 ? -14.018 -0.768 29.374 1.00 97.44 147 LYS A O 1
ATOM 1154 N N . VAL A 1 148 ? -14.238 -0.806 27.141 1.00 97.88 148 VAL A N 1
ATOM 1155 C CA . VAL A 1 148 ? -15.663 -1.183 27.118 1.00 97.88 148 VAL A CA 1
ATOM 1156 C C . VAL A 1 148 ? -15.885 -2.555 27.764 1.00 97.88 148 VAL A C 1
ATOM 1158 O O . VAL A 1 148 ? -16.784 -2.688 28.589 1.00 97.88 148 VAL A O 1
ATOM 1161 N N . GLN A 1 149 ? -15.037 -3.556 27.496 1.00 97.88 149 GLN A N 1
ATOM 1162 C CA . GLN A 1 149 ? -15.132 -4.859 28.172 1.00 97.88 149 GLN A CA 1
ATOM 1163 C C . GLN A 1 149 ? -14.917 -4.765 29.691 1.00 97.88 149 GLN A C 1
ATOM 1165 O O . GLN A 1 149 ? -15.616 -5.442 30.445 1.00 97.88 149 GLN A O 1
ATOM 1170 N N . LYS A 1 150 ? -13.976 -3.931 30.159 1.00 97.75 150 LYS A N 1
ATOM 1171 C CA . LYS A 1 150 ? -13.769 -3.680 31.599 1.00 97.75 150 LYS A CA 1
ATOM 1172 C C . LYS A 1 150 ? -14.998 -3.018 32.228 1.00 97.75 150 LYS A C 1
ATOM 1174 O O . LYS A 1 150 ? -15.479 -3.505 33.246 1.00 97.75 150 LYS A O 1
ATOM 1179 N N . LEU A 1 151 ? -15.535 -1.976 31.590 1.00 97.75 151 LEU A N 1
ATOM 1180 C CA . LEU A 1 151 ? -16.735 -1.272 32.052 1.00 97.75 151 LEU A CA 1
ATOM 1181 C C . LEU A 1 151 ? -17.981 -2.171 32.049 1.00 97.75 151 LEU A C 1
ATOM 1183 O O . LEU A 1 151 ? -18.770 -2.091 32.984 1.00 97.75 151 LEU A O 1
ATOM 1187 N N . SER A 1 152 ? -18.133 -3.065 31.062 1.00 97.62 152 SER A N 1
ATOM 1188 C CA . SER A 1 152 ? -19.201 -4.076 31.061 1.00 97.62 152 SER A CA 1
ATOM 1189 C C . SER A 1 152 ? -19.093 -4.970 32.289 1.00 97.62 152 SER A C 1
ATOM 1191 O O . SER A 1 152 ? -20.028 -5.008 33.075 1.00 97.62 152 SER A O 1
ATOM 1193 N N . ARG A 1 153 ? -17.928 -5.593 32.529 1.00 97.69 153 ARG A N 1
ATOM 1194 C CA . ARG A 1 153 ? -17.725 -6.483 33.688 1.00 97.69 153 ARG A CA 1
ATOM 1195 C C . ARG A 1 153 ? -17.986 -5.779 35.021 1.00 97.69 153 ARG A C 1
ATOM 1197 O O . ARG A 1 153 ? -18.580 -6.381 35.906 1.00 97.69 153 ARG A O 1
ATOM 1204 N N . GLN A 1 154 ? -17.584 -4.513 35.153 1.00 97.56 154 GLN A N 1
ATOM 1205 C CA . GLN A 1 154 ? -17.869 -3.703 36.344 1.00 97.56 154 GLN A CA 1
ATOM 1206 C C . GLN A 1 154 ? -19.364 -3.385 36.492 1.00 97.56 154 GLN A C 1
ATOM 1208 O O . GLN A 1 154 ? -19.881 -3.387 37.604 1.00 97.56 154 GLN A O 1
ATOM 1213 N N . ASN A 1 155 ? -20.077 -3.137 35.391 1.00 97.56 155 ASN A N 1
ATOM 1214 C CA . ASN A 1 155 ? -21.529 -2.963 35.403 1.00 97.56 155 ASN A CA 1
ATOM 1215 C C . ASN A 1 155 ? -22.234 -4.282 35.771 1.00 97.56 155 ASN A C 1
ATOM 1217 O O . ASN A 1 155 ? -23.110 -4.290 36.628 1.00 97.56 155 ASN A O 1
ATOM 1221 N N . ASP A 1 156 ? -21.814 -5.409 35.197 1.00 97.50 156 ASP A N 1
ATOM 1222 C CA . ASP A 1 156 ? -22.333 -6.746 35.508 1.00 97.50 156 ASP A CA 1
ATOM 1223 C C . ASP A 1 156 ? -22.127 -7.093 36.999 1.00 97.50 156 ASP A C 1
ATOM 1225 O O . ASP A 1 156 ? -23.067 -7.518 37.671 1.00 97.50 156 ASP A O 1
ATOM 1229 N N . GLU A 1 157 ? -20.939 -6.817 37.548 1.00 97.38 157 GLU A N 1
ATOM 1230 C CA . GLU A 1 157 ? -20.613 -6.956 38.975 1.00 97.38 157 GLU A CA 1
ATOM 1231 C C . GLU A 1 157 ? -21.495 -6.057 39.862 1.00 97.38 157 GLU A C 1
ATOM 1233 O O . GLU A 1 157 ? -22.118 -6.541 40.810 1.00 97.38 157 GLU A O 1
ATOM 1238 N N . LEU A 1 158 ? -21.640 -4.770 39.522 1.00 97.56 158 LEU A N 1
ATOM 1239 C CA . LEU A 1 158 ? -22.517 -3.840 40.243 1.00 97.56 158 LEU A CA 1
ATOM 1240 C C . LEU A 1 158 ? -23.998 -4.247 40.171 1.00 97.56 158 LEU A C 1
ATOM 1242 O O . LEU A 1 158 ? -24.722 -4.083 41.154 1.00 97.56 158 LEU A O 1
ATOM 1246 N N . ASN A 1 159 ? -24.452 -4.828 39.058 1.00 97.19 159 ASN A N 1
ATOM 1247 C CA . ASN A 1 159 ? -25.808 -5.363 38.921 1.00 97.19 159 ASN A CA 1
ATOM 1248 C C . ASN A 1 159 ? -26.007 -6.632 39.769 1.00 97.19 159 ASN A C 1
ATOM 1250 O O . ASN A 1 159 ? -27.053 -6.774 40.405 1.00 97.19 159 ASN A O 1
ATOM 1254 N N . MET A 1 160 ? -25.006 -7.515 39.872 1.00 97.06 160 MET A N 1
ATOM 1255 C CA . MET A 1 160 ? -25.038 -8.658 40.800 1.00 97.06 160 MET A CA 1
ATOM 1256 C C . MET A 1 160 ? -25.041 -8.210 42.270 1.00 97.06 160 MET A C 1
ATOM 1258 O O . MET A 1 160 ? -25.809 -8.747 43.075 1.00 97.06 160 MET A O 1
ATOM 1262 N N . MET A 1 161 ? -24.254 -7.188 42.625 1.00 97.19 161 MET A N 1
ATOM 1263 C CA . MET A 1 161 ? -24.287 -6.574 43.959 1.00 97.19 161 MET A CA 1
ATOM 1264 C C . MET A 1 161 ? -25.652 -5.937 44.248 1.00 97.19 161 MET A C 1
ATOM 1266 O O . MET A 1 161 ? -26.230 -6.182 45.303 1.00 97.19 161 MET A O 1
ATOM 1270 N N . SER A 1 162 ? -26.207 -5.172 43.302 1.00 97.50 162 SER A N 1
ATOM 1271 C CA . SER A 1 162 ? -27.528 -4.542 43.426 1.00 97.50 162 SER A CA 1
ATOM 1272 C C . SER A 1 162 ? -28.648 -5.577 43.571 1.00 97.50 162 SER A C 1
ATOM 1274 O O . SER A 1 162 ? -29.517 -5.432 44.430 1.00 97.50 162 SER A O 1
ATOM 1276 N N . SER A 1 163 ? -28.595 -6.669 42.801 1.00 96.88 163 SER A N 1
ATOM 1277 C CA . SER A 1 163 ? -29.540 -7.783 42.914 1.00 96.88 163 SER A CA 1
ATOM 1278 C C . SER A 1 163 ? -29.436 -8.484 44.271 1.00 96.88 163 SER A C 1
ATOM 1280 O O . SER A 1 163 ? -30.466 -8.757 44.882 1.00 96.88 163 SER A O 1
ATOM 1282 N N . THR A 1 164 ? -28.220 -8.731 44.771 1.00 97.31 164 THR A N 1
ATOM 1283 C CA . THR A 1 164 ? -27.998 -9.303 46.113 1.00 97.31 164 THR A CA 1
ATOM 1284 C C . THR A 1 164 ? -28.577 -8.392 47.196 1.00 97.31 164 THR A C 1
ATOM 1286 O O . THR A 1 164 ? -29.425 -8.826 47.969 1.00 97.31 164 THR A O 1
ATOM 1289 N N . LEU A 1 165 ? -28.232 -7.099 47.181 1.00 96.44 165 LEU A N 1
ATOM 1290 C CA . LEU A 1 165 ? -28.747 -6.110 48.135 1.00 96.44 165 LEU A CA 1
ATOM 1291 C C . LEU A 1 165 ? -30.275 -5.961 48.071 1.00 96.44 165 LEU A C 1
ATOM 1293 O O . LEU A 1 165 ? -30.913 -5.719 49.093 1.00 96.44 165 LEU A O 1
ATOM 1297 N N . LYS A 1 166 ? -30.884 -6.130 46.890 1.00 97.56 166 LYS A N 1
ATOM 1298 C CA . LYS A 1 166 ? -32.344 -6.137 46.727 1.00 97.56 166 LYS A CA 1
ATOM 1299 C C . LYS A 1 166 ? -32.986 -7.398 47.313 1.00 97.56 166 LYS A C 1
ATOM 1301 O O . LYS A 1 166 ? -34.049 -7.294 47.919 1.00 97.56 166 LYS A O 1
ATOM 1306 N N . ILE A 1 167 ? -32.357 -8.565 47.164 1.00 96.88 167 ILE A N 1
ATOM 1307 C CA . ILE A 1 167 ? -32.802 -9.815 47.801 1.00 96.88 167 ILE A CA 1
ATOM 1308 C C . ILE A 1 167 ? -32.695 -9.694 49.328 1.00 96.88 167 ILE A C 1
ATOM 1310 O O . ILE A 1 167 ? -33.659 -10.009 50.022 1.00 96.88 167 ILE A O 1
ATOM 1314 N N . ASP A 1 168 ? -31.584 -9.160 49.844 1.00 96.12 168 ASP A N 1
ATOM 1315 C CA . ASP A 1 168 ? -31.391 -8.901 51.276 1.00 96.12 168 ASP A CA 1
ATOM 1316 C C . ASP A 1 168 ? -32.421 -7.902 51.824 1.00 96.12 168 ASP A C 1
ATOM 1318 O O . ASP A 1 168 ? -32.978 -8.120 52.902 1.00 96.12 168 ASP A O 1
ATOM 1322 N N . LEU A 1 169 ? -32.727 -6.833 51.078 1.00 97.56 169 LEU A N 1
ATOM 1323 C CA . LEU A 1 169 ? -33.756 -5.859 51.449 1.00 97.56 169 LEU A CA 1
ATOM 1324 C C . LEU A 1 169 ? -35.132 -6.526 51.574 1.00 97.56 169 LEU A C 1
ATOM 1326 O O . LEU A 1 169 ? -35.772 -6.386 52.612 1.00 97.56 169 LEU A O 1
ATOM 1330 N N . VAL A 1 170 ? -35.553 -7.307 50.570 1.00 97.56 170 VAL A N 1
ATOM 1331 C CA . VAL A 1 170 ? -36.824 -8.053 50.624 1.00 97.56 170 VAL A CA 1
ATOM 1332 C C . VAL A 1 170 ? -36.814 -9.076 51.765 1.00 97.56 170 VAL A C 1
ATOM 1334 O O . VAL A 1 170 ? -37.809 -9.212 52.475 1.00 97.56 170 VAL A O 1
ATOM 1337 N N . ALA A 1 171 ? -35.695 -9.762 52.014 1.00 97.06 171 ALA A N 1
ATOM 1338 C CA . ALA A 1 171 ? -35.579 -10.687 53.139 1.00 97.06 171 ALA A CA 1
ATOM 1339 C C . ALA A 1 171 ? -35.810 -9.975 54.486 1.00 97.06 171 ALA A C 1
ATOM 1341 O O . ALA A 1 171 ? -36.609 -10.460 55.294 1.00 97.06 171 ALA A O 1
ATOM 1342 N N . ARG A 1 172 ? -35.195 -8.799 54.693 1.00 96.06 172 ARG A N 1
ATOM 1343 C CA . ARG A 1 172 ? -35.410 -7.948 55.879 1.00 96.06 172 ARG A CA 1
ATOM 1344 C C . ARG A 1 172 ? -36.823 -7.383 55.958 1.00 96.06 172 ARG A C 1
ATOM 1346 O O . ARG A 1 172 ? -37.370 -7.309 57.052 1.00 96.06 172 ARG A O 1
ATOM 1353 N N . GLU A 1 173 ? -37.447 -7.049 54.836 1.00 97.12 173 GLU A N 1
ATOM 1354 C CA . GLU A 1 173 ? -38.837 -6.587 54.810 1.00 97.12 173 GLU A CA 1
ATOM 1355 C C . GLU A 1 173 ? -39.797 -7.712 55.247 1.00 97.12 173 GLU A C 1
ATOM 1357 O O . GLU A 1 173 ? -40.610 -7.504 56.146 1.00 97.12 173 GLU A O 1
ATOM 1362 N N . THR A 1 174 ? -39.600 -8.960 54.788 1.00 96.94 174 THR A N 1
ATOM 1363 C CA . THR A 1 174 ? -40.379 -10.103 55.319 1.00 96.94 174 THR A CA 1
ATOM 1364 C C . THR A 1 174 ? -40.073 -10.439 56.784 1.00 96.94 174 THR A C 1
ATOM 1366 O O . THR A 1 174 ? -40.901 -11.053 57.456 1.00 96.94 174 THR A O 1
ATOM 1369 N N . GLU A 1 175 ? -38.888 -10.096 57.299 1.00 96.81 175 GLU A N 1
ATOM 1370 C CA . GLU A 1 175 ? -38.546 -10.228 58.721 1.00 96.81 175 GLU A CA 1
ATOM 1371 C C . GLU A 1 175 ? -39.279 -9.167 59.556 1.00 96.81 175 GLU A C 1
ATOM 1373 O O . GLU A 1 175 ? -39.888 -9.500 60.574 1.00 96.81 175 GLU A O 1
ATOM 1378 N N . ILE A 1 176 ? -39.318 -7.922 59.074 1.00 97.19 176 ILE A N 1
ATOM 1379 C CA . ILE A 1 176 ? -40.107 -6.826 59.647 1.00 97.19 176 ILE A CA 1
ATOM 1380 C C . ILE A 1 176 ? -41.598 -7.184 59.653 1.00 97.19 176 ILE A C 1
ATOM 1382 O O . ILE A 1 176 ? -42.245 -7.016 60.683 1.00 97.19 176 ILE A O 1
ATOM 1386 N N . ASP A 1 177 ? -42.141 -7.767 58.582 1.00 96.75 177 ASP A N 1
ATOM 1387 C CA . ASP A 1 177 ? -43.539 -8.213 58.550 1.00 96.75 177 ASP A CA 1
ATOM 1388 C C . ASP A 1 177 ? -43.827 -9.365 59.521 1.00 96.75 177 ASP A C 1
ATOM 1390 O O . ASP A 1 177 ? -44.859 -9.363 60.197 1.00 96.75 177 ASP A O 1
ATOM 1394 N N . LYS A 1 178 ? -42.916 -10.334 59.676 1.00 97.00 178 LYS A N 1
ATOM 1395 C CA . LYS A 1 178 ? -43.039 -11.383 60.711 1.00 97.00 178 LYS A CA 1
ATOM 1396 C C . LYS A 1 178 ? -43.032 -10.775 62.120 1.00 97.00 178 LYS A C 1
ATOM 1398 O O . LYS A 1 178 ? -43.833 -11.172 62.971 1.00 97.00 178 LYS A O 1
ATOM 1403 N N . LEU A 1 179 ? -42.185 -9.775 62.368 1.00 96.50 179 LEU A N 1
ATOM 1404 C CA . LEU A 1 179 ? -42.144 -9.048 63.640 1.00 96.50 179 LEU A CA 1
ATOM 1405 C C . LEU A 1 179 ? -43.405 -8.195 63.857 1.00 96.50 179 LEU A C 1
ATOM 1407 O O . LEU A 1 179 ? -43.975 -8.227 64.943 1.00 96.50 179 LEU A O 1
ATOM 1411 N N . ASN A 1 180 ? -43.919 -7.517 62.832 1.00 97.44 180 ASN A N 1
ATOM 1412 C CA . ASN A 1 180 ? -45.177 -6.769 62.898 1.00 97.44 180 ASN A CA 1
ATOM 1413 C C . ASN A 1 180 ? -46.371 -7.685 63.205 1.00 97.44 180 ASN A C 1
ATOM 1415 O O . ASN A 1 180 ? -47.200 -7.345 64.051 1.00 97.44 180 ASN A O 1
ATOM 1419 N N . ASN A 1 181 ? -46.430 -8.868 62.587 1.00 96.88 181 ASN A N 1
ATOM 1420 C CA . ASN A 1 181 ? -47.472 -9.864 62.841 1.00 96.88 181 ASN A CA 1
ATOM 1421 C C . ASN A 1 181 ? -47.392 -10.451 64.261 1.00 96.88 181 ASN A C 1
ATOM 1423 O O . ASN A 1 181 ? -48.413 -10.538 64.944 1.00 96.88 181 ASN A O 1
ATOM 1427 N N . THR A 1 182 ? -46.196 -10.784 64.761 1.00 96.62 182 THR A N 1
ATOM 1428 C CA . THR A 1 182 ? -46.033 -11.254 66.153 1.00 96.62 182 THR A CA 1
ATOM 1429 C C . THR A 1 182 ? -46.306 -10.150 67.177 1.00 96.62 182 THR A C 1
ATOM 1431 O O . THR A 1 182 ? -46.966 -10.409 68.179 1.00 96.62 182 THR A O 1
ATOM 1434 N N . ILE A 1 183 ? -45.919 -8.898 66.910 1.00 96.38 183 ILE A N 1
ATOM 1435 C CA . ILE A 1 183 ? -46.317 -7.727 67.710 1.00 96.38 183 ILE A CA 1
ATOM 1436 C C . ILE A 1 183 ? -47.842 -7.529 67.671 1.00 96.38 183 ILE A C 1
ATOM 1438 O O . ILE A 1 183 ? -48.437 -7.169 68.687 1.00 96.38 183 ILE A O 1
ATOM 1442 N N . GLY A 1 184 ? -48.493 -7.781 66.532 1.00 96.38 184 GLY A N 1
ATOM 1443 C CA . GLY A 1 184 ? -49.951 -7.788 66.393 1.00 96.38 184 GLY A CA 1
ATOM 1444 C C . GLY A 1 184 ? -50.615 -8.826 67.301 1.00 96.38 184 GLY A C 1
ATOM 1445 O O . GLY A 1 184 ? -51.473 -8.468 68.107 1.00 96.38 184 GLY A O 1
ATOM 1446 N N . LEU A 1 185 ? -50.151 -10.077 67.239 1.00 96.19 185 LEU A N 1
ATOM 1447 C CA . LEU A 1 185 ? -50.631 -11.182 68.075 1.00 96.19 185 LEU A CA 1
ATOM 1448 C C . LEU A 1 185 ? -50.379 -10.937 69.572 1.00 96.19 185 LEU A C 1
ATOM 1450 O O . LEU A 1 185 ? -51.275 -11.118 70.390 1.00 96.19 185 LEU A O 1
ATOM 1454 N N . LEU A 1 186 ? -49.196 -10.449 69.949 1.00 94.50 186 LEU A N 1
ATOM 1455 C CA . LEU A 1 186 ? -48.888 -10.088 71.337 1.00 94.50 186 LEU A CA 1
ATOM 1456 C C . LEU A 1 186 ? -49.764 -8.923 71.831 1.00 94.50 186 LEU A C 1
ATOM 1458 O O . LEU A 1 186 ? -50.118 -8.871 73.008 1.00 94.50 186 LEU A O 1
ATOM 1462 N N . ARG A 1 187 ? -50.170 -8.000 70.946 1.00 95.94 187 ARG A N 1
ATOM 1463 C CA . ARG A 1 187 ? -51.132 -6.932 71.270 1.00 95.94 187 ARG A CA 1
ATOM 1464 C C . ARG A 1 187 ? -52.562 -7.456 71.431 1.00 95.94 187 ARG A C 1
ATOM 1466 O O . ARG A 1 187 ? -53.266 -6.921 72.285 1.00 95.94 187 ARG A O 1
ATOM 1473 N N . THR A 1 188 ? -53.010 -8.461 70.672 1.00 95.56 188 THR A N 1
ATOM 1474 C CA . THR A 1 188 ? -54.338 -9.074 70.890 1.00 95.56 188 THR A CA 1
ATOM 1475 C C . THR A 1 188 ? -54.347 -9.941 72.143 1.00 95.56 188 THR A C 1
ATOM 1477 O O . THR A 1 188 ? -55.180 -9.698 73.010 1.00 95.56 188 THR A O 1
ATOM 1480 N N . GLN A 1 189 ? -53.357 -10.820 72.325 1.00 94.81 189 GLN A N 1
ATOM 1481 C CA . GLN A 1 189 ? -53.181 -11.617 73.547 1.00 94.81 189 GLN A CA 1
ATOM 1482 C C . GLN A 1 189 ? -53.097 -10.735 74.799 1.00 94.81 189 GLN A C 1
ATOM 1484 O O . GLN A 1 189 ? -53.745 -11.016 75.805 1.00 94.81 189 GLN A O 1
ATOM 1489 N N . ARG A 1 190 ? -52.365 -9.611 74.738 1.00 94.25 190 ARG A N 1
ATOM 1490 C CA . ARG A 1 190 ? -52.362 -8.635 75.833 1.00 94.25 190 ARG A CA 1
ATOM 1491 C C . ARG A 1 190 ? -53.744 -8.020 76.058 1.00 94.25 190 ARG A C 1
ATOM 1493 O O . ARG A 1 190 ? -54.137 -7.893 77.207 1.00 94.25 190 ARG A O 1
ATOM 1500 N N . ARG A 1 191 ? -54.482 -7.623 75.014 1.00 95.00 191 ARG A N 1
ATOM 1501 C CA . ARG A 1 191 ? -55.848 -7.076 75.165 1.00 95.00 191 ARG A CA 1
ATOM 1502 C C . ARG A 1 191 ? -56.812 -8.096 75.771 1.00 95.00 191 ARG A C 1
ATOM 1504 O O . ARG A 1 191 ? -57.684 -7.708 76.538 1.00 95.00 191 ARG A O 1
ATOM 1511 N N . GLU A 1 192 ? -56.650 -9.375 75.449 1.00 94.19 192 GLU A N 1
ATOM 1512 C CA . GLU A 1 192 ? -57.423 -10.474 76.029 1.00 94.19 192 GLU A CA 1
ATOM 1513 C C . GLU A 1 192 ? -57.053 -10.706 77.497 1.00 94.19 192 GLU A C 1
ATOM 1515 O O . GLU A 1 192 ? -57.950 -10.790 78.329 1.00 94.19 192 GLU A O 1
ATOM 1520 N N . ALA A 1 193 ? -55.766 -10.693 77.851 1.00 92.56 193 ALA A N 1
ATOM 1521 C CA . ALA A 1 193 ? -55.319 -10.737 79.244 1.00 92.56 193 ALA A CA 1
ATOM 1522 C C . ALA A 1 193 ? -55.778 -9.499 80.046 1.00 92.56 193 ALA A C 1
ATOM 1524 O O . ALA A 1 193 ? -56.314 -9.641 81.141 1.00 92.56 193 ALA A O 1
ATOM 1525 N N . ASP A 1 194 ? -55.658 -8.293 79.476 1.00 93.88 194 ASP A N 1
ATOM 1526 C CA . ASP A 1 194 ? -56.153 -7.029 80.044 1.00 93.88 194 ASP A CA 1
ATOM 1527 C C . ASP A 1 194 ? -57.698 -7.014 80.155 1.00 93.88 194 ASP A C 1
ATOM 1529 O O . ASP A 1 194 ? -58.235 -6.249 80.960 1.00 93.88 194 ASP A O 1
ATOM 1533 N N . ARG A 1 195 ? -58.426 -7.835 79.375 1.00 93.31 195 ARG A N 1
ATOM 1534 C CA . ARG A 1 195 ? -59.882 -8.059 79.495 1.00 93.31 195 ARG A CA 1
ATOM 1535 C C . ARG A 1 195 ? -60.197 -9.056 80.609 1.00 93.31 195 ARG A C 1
ATOM 1537 O O . ARG A 1 195 ? -60.932 -8.704 81.525 1.00 93.31 195 ARG A O 1
ATOM 1544 N N . LEU A 1 196 ? -59.595 -10.245 80.576 1.00 94.25 196 LEU A N 1
ATOM 1545 C CA . LEU A 1 196 ? -59.777 -11.293 81.586 1.00 94.25 196 LEU A CA 1
ATOM 1546 C C . LEU A 1 196 ? -59.399 -10.798 82.992 1.00 94.25 196 LEU A C 1
ATOM 1548 O O . LEU A 1 196 ? -60.089 -11.101 83.958 1.00 94.25 196 LEU A O 1
ATOM 1552 N N . ALA A 1 197 ? -58.363 -9.963 83.114 1.00 92.44 197 ALA A N 1
ATOM 1553 C CA . ALA A 1 197 ? -57.990 -9.329 84.377 1.00 92.44 197 ALA A CA 1
ATOM 1554 C C . ALA A 1 197 ? -59.045 -8.327 84.887 1.00 92.44 197 ALA A C 1
ATOM 1556 O O . ALA A 1 197 ? -59.235 -8.208 86.096 1.00 92.44 197 ALA A O 1
ATOM 1557 N N . ARG A 1 198 ? -59.757 -7.618 83.996 1.00 93.19 198 ARG A N 1
ATOM 1558 C CA . ARG A 1 198 ? -60.882 -6.739 84.375 1.00 93.19 198 ARG A CA 1
ATOM 1559 C C . ARG A 1 198 ? -62.113 -7.542 84.765 1.00 93.19 198 ARG A C 1
ATOM 1561 O O . ARG A 1 198 ? -62.781 -7.162 85.717 1.00 93.19 198 ARG A O 1
ATOM 1568 N N . GLU A 1 199 ? -62.391 -8.628 84.051 1.00 92.94 199 GLU A N 1
ATOM 1569 C CA . GLU A 1 199 ? -63.500 -9.542 84.339 1.00 92.94 199 GLU A CA 1
ATOM 1570 C C . GLU A 1 199 ? -63.289 -10.203 85.708 1.00 92.94 199 GLU A C 1
ATOM 1572 O O . GLU A 1 199 ? -64.108 -10.000 86.599 1.00 92.94 199 GLU A O 1
ATOM 1577 N N . ALA A 1 200 ? -62.124 -10.809 85.955 1.00 89.56 200 ALA A N 1
ATOM 1578 C CA . ALA A 1 200 ? -61.763 -11.369 87.260 1.00 89.56 200 ALA A CA 1
ATOM 1579 C C . ALA A 1 200 ? -61.735 -10.321 88.394 1.00 89.56 200 ALA A C 1
ATOM 1581 O O . ALA A 1 200 ? -62.107 -10.621 89.528 1.00 89.56 200 ALA A O 1
ATOM 1582 N N . GLN A 1 201 ? -61.326 -9.074 88.124 1.00 92.44 201 GLN A N 1
ATOM 1583 C CA . GLN A 1 201 ? -61.375 -7.993 89.120 1.00 92.44 201 GLN A CA 1
ATOM 1584 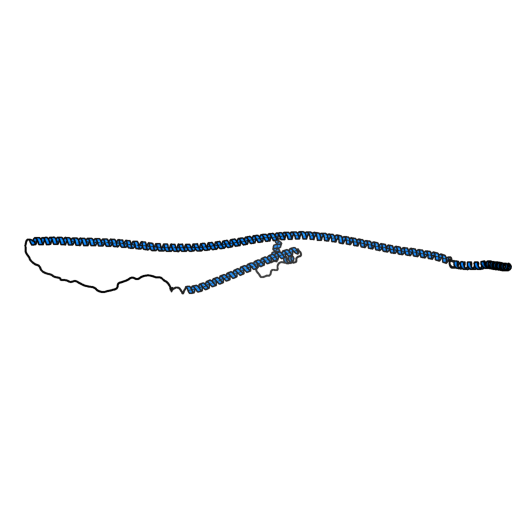C C . GLN A 1 201 ? -62.811 -7.502 89.385 1.00 92.44 201 GLN A C 1
ATOM 1586 O O . GLN A 1 201 ? -63.115 -7.113 90.513 1.00 92.44 201 GLN A O 1
ATOM 1591 N N . ALA A 1 202 ? -63.703 -7.530 88.391 1.00 91.38 202 ALA A N 1
ATOM 1592 C CA . ALA A 1 202 ? -65.121 -7.225 88.571 1.00 91.38 202 ALA A CA 1
ATOM 1593 C C . ALA A 1 202 ? -65.833 -8.347 89.344 1.00 91.38 202 ALA A C 1
ATOM 1595 O O . ALA A 1 202 ? -66.517 -8.064 90.327 1.00 91.38 202 ALA A O 1
ATOM 1596 N N . GLU A 1 203 ? -65.596 -9.609 88.974 1.00 91.94 203 GLU A N 1
ATOM 1597 C CA . GLU A 1 203 ? -66.047 -10.794 89.712 1.00 91.94 203 GLU A CA 1
ATOM 1598 C C . GLU A 1 203 ? -65.582 -10.734 91.168 1.00 91.94 203 GLU A C 1
ATOM 1600 O O . GLU A 1 203 ? -66.409 -10.817 92.077 1.00 91.94 203 GLU A O 1
ATOM 1605 N N . LYS A 1 204 ? -64.291 -10.468 91.408 1.00 91.31 204 LYS A N 1
ATOM 1606 C CA . LYS A 1 204 ? -63.744 -10.259 92.754 1.00 91.31 204 LYS A CA 1
ATOM 1607 C C . LYS A 1 204 ? -64.523 -9.193 93.529 1.00 91.31 204 LYS A C 1
ATOM 1609 O O . LYS A 1 204 ? -64.898 -9.457 94.665 1.00 91.31 204 LYS A O 1
ATOM 1614 N N . VAL A 1 205 ? -64.808 -8.030 92.939 1.00 93.56 205 VAL A N 1
ATOM 1615 C CA . VAL A 1 205 ? -65.594 -6.977 93.613 1.00 93.56 205 VAL A CA 1
ATOM 1616 C C . VAL A 1 205 ? -67.028 -7.442 93.900 1.00 93.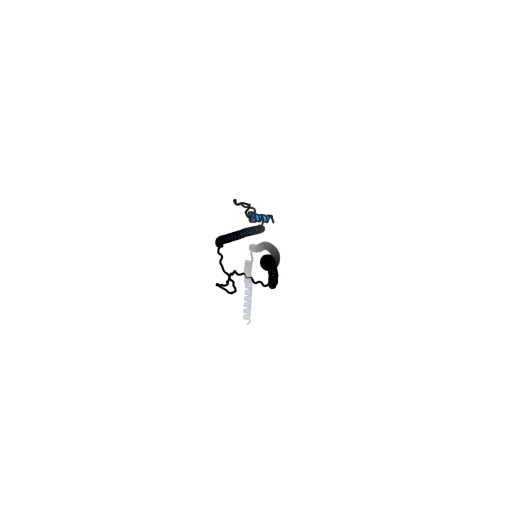56 205 VAL A C 1
ATOM 1618 O O . VAL A 1 205 ? -67.553 -7.158 94.975 1.00 93.56 205 VAL A O 1
ATOM 1621 N N . THR A 1 206 ? -67.668 -8.204 93.005 1.00 92.88 206 THR A N 1
ATOM 1622 C CA . THR A 1 206 ? -68.995 -8.785 93.296 1.00 92.88 206 THR A CA 1
ATOM 1623 C C . THR A 1 206 ? -68.952 -9.831 94.413 1.00 92.88 206 THR A C 1
ATOM 1625 O O . THR A 1 206 ? -69.852 -9.847 95.250 1.00 92.88 206 THR A O 1
ATOM 1628 N N . LEU A 1 207 ? -67.888 -10.636 94.496 1.00 90.06 207 LEU A N 1
ATOM 1629 C CA . LEU A 1 207 ? -67.666 -11.613 95.565 1.00 90.06 207 LEU A CA 1
ATOM 1630 C C . LEU A 1 207 ? -67.314 -10.940 96.900 1.00 90.06 207 LEU A C 1
ATOM 1632 O O . LEU A 1 207 ? -67.786 -11.385 97.941 1.00 90.06 207 LEU A O 1
ATOM 1636 N N . GLU A 1 208 ? -66.545 -9.849 96.892 1.00 91.38 208 GLU A N 1
ATOM 1637 C CA . GLU A 1 208 ? -66.264 -9.031 98.080 1.00 91.38 208 GLU A CA 1
ATOM 1638 C C . GLU A 1 208 ? -67.549 -8.368 98.607 1.00 91.38 208 GLU A C 1
ATOM 1640 O O . GLU A 1 208 ? -67.805 -8.417 99.811 1.00 91.38 208 GLU A O 1
ATOM 1645 N N . ASN A 1 209 ? -68.408 -7.855 97.718 1.00 92.25 209 ASN A N 1
ATOM 1646 C CA . ASN A 1 209 ? -69.731 -7.331 98.076 1.00 92.25 209 ASN A CA 1
ATOM 1647 C C . ASN A 1 209 ? -70.667 -8.427 98.621 1.00 92.25 209 ASN A C 1
ATOM 1649 O O . ASN A 1 209 ? -71.306 -8.225 99.652 1.00 92.25 209 ASN A O 1
ATOM 1653 N N . ALA A 1 210 ? -70.728 -9.599 97.980 1.00 91.12 210 ALA A N 1
ATOM 1654 C CA . ALA A 1 210 ? -71.520 -10.734 98.461 1.00 91.12 210 ALA A CA 1
ATOM 1655 C C . ALA A 1 210 ? -71.030 -11.220 99.836 1.00 91.12 210 ALA A C 1
ATOM 1657 O O . ALA A 1 210 ? -71.825 -11.393 100.755 1.00 91.12 210 ALA A O 1
ATOM 1658 N N . LEU A 1 211 ? -69.712 -11.332 100.026 1.00 90.00 211 LEU A N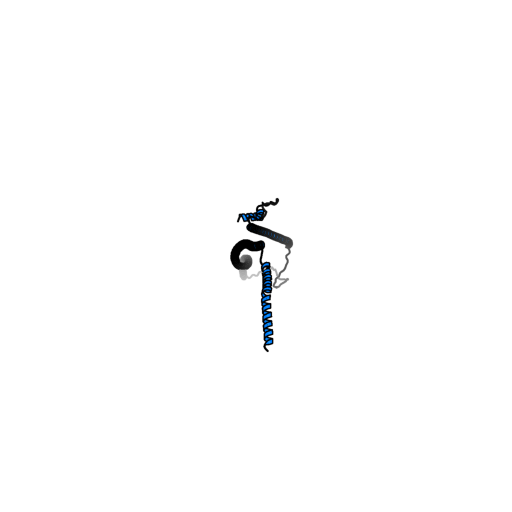 1
ATOM 1659 C CA . LEU A 1 211 ? -69.094 -11.656 101.312 1.00 90.00 211 LEU A CA 1
ATOM 1660 C C . LEU A 1 211 ? -69.365 -10.580 102.376 1.00 90.00 211 LEU A C 1
ATOM 1662 O O . LEU A 1 211 ? -69.461 -10.909 103.557 1.00 90.00 211 LEU A O 1
ATOM 1666 N N . GLN A 1 212 ? -69.488 -9.305 101.999 1.00 90.88 212 GLN A N 1
ATOM 1667 C CA . GLN A 1 212 ? -69.879 -8.234 102.917 1.00 90.88 212 GLN A CA 1
ATOM 1668 C C . GLN A 1 212 ? -71.359 -8.334 103.317 1.00 90.88 212 GLN A C 1
ATOM 1670 O O . GLN A 1 212 ? -71.673 -8.124 104.490 1.00 90.88 212 GLN A O 1
ATOM 1675 N N . ILE A 1 213 ? -72.249 -8.702 102.389 1.00 92.19 213 ILE A N 1
ATOM 1676 C CA . ILE A 1 213 ? -73.668 -8.974 102.669 1.00 92.19 213 ILE A CA 1
ATOM 1677 C C . ILE A 1 213 ? -73.802 -10.183 103.603 1.00 92.19 213 ILE A C 1
ATOM 1679 O O . ILE A 1 213 ? -74.461 -10.072 104.634 1.00 92.19 213 ILE A O 1
ATOM 1683 N N . GLU A 1 214 ? -73.110 -11.290 103.325 1.00 87.06 214 GLU A N 1
ATOM 1684 C CA . GLU A 1 214 ? -73.106 -12.470 104.200 1.00 87.06 214 GLU A CA 1
ATOM 1685 C C . GLU A 1 214 ? -72.508 -12.164 105.578 1.00 87.06 214 GLU A C 1
ATOM 1687 O O . GLU A 1 214 ? -73.083 -12.534 106.597 1.00 87.06 214 GLU A O 1
ATOM 1692 N N . LYS A 1 215 ? -71.411 -11.397 105.663 1.00 89.25 215 LYS A N 1
ATOM 1693 C CA . LYS A 1 215 ? -70.875 -10.929 106.956 1.00 89.25 215 LYS A CA 1
ATOM 1694 C C . LYS A 1 215 ? -71.871 -10.054 107.720 1.00 89.25 215 LYS A C 1
ATOM 1696 O O . LYS A 1 215 ? -71.941 -10.163 108.941 1.00 89.25 215 LYS A O 1
ATOM 1701 N N . ALA A 1 216 ? -72.647 -9.213 107.036 1.00 88.94 216 ALA A N 1
ATOM 1702 C CA . ALA A 1 216 ? -73.707 -8.424 107.661 1.00 88.94 216 ALA A CA 1
ATOM 1703 C C . ALA A 1 216 ? -74.894 -9.299 108.107 1.00 88.94 216 ALA A C 1
ATOM 1705 O O . ALA A 1 216 ? -75.456 -9.063 109.176 1.00 88.94 216 ALA A O 1
ATOM 1706 N N . HIS A 1 217 ? -75.240 -10.342 107.346 1.00 89.81 217 HIS A N 1
ATOM 1707 C CA . HIS A 1 217 ? -76.278 -11.300 107.721 1.00 89.81 217 HIS A CA 1
ATOM 1708 C C . HIS A 1 217 ? -75.858 -12.154 108.926 1.00 89.81 217 HIS A C 1
ATOM 1710 O O . HIS A 1 217 ? -76.616 -12.260 109.888 1.00 89.81 217 HIS A O 1
ATOM 1716 N N . VAL A 1 218 ? -74.621 -12.661 108.935 1.00 88.25 218 VAL A N 1
ATOM 1717 C CA . VAL A 1 218 ? -73.994 -13.328 110.088 1.00 88.25 218 VAL A CA 1
ATOM 1718 C C . VAL A 1 218 ? -73.934 -12.392 111.298 1.00 88.25 218 VAL A C 1
ATOM 1720 O O . VAL A 1 218 ? -74.189 -12.839 112.412 1.00 88.25 218 VAL A O 1
ATOM 1723 N N . ALA A 1 219 ? -73.677 -11.093 111.113 1.00 87.88 219 ALA A N 1
ATOM 1724 C CA . ALA A 1 219 ? -73.705 -10.120 112.206 1.00 87.88 219 ALA A CA 1
ATOM 1725 C C . ALA A 1 219 ? -75.122 -9.874 112.766 1.00 87.88 219 ALA A C 1
ATOM 1727 O O . ALA A 1 219 ? -75.268 -9.772 113.983 1.00 87.88 219 ALA A O 1
ATOM 1728 N N . ASP A 1 220 ? -76.174 -9.826 111.937 1.00 87.69 220 ASP A N 1
ATOM 1729 C CA . ASP A 1 220 ? -77.560 -9.745 112.434 1.00 87.69 220 ASP A CA 1
ATOM 1730 C C . ASP A 1 220 ? -78.013 -11.064 113.083 1.00 87.69 220 ASP A C 1
ATOM 1732 O O . ASP A 1 220 ? -78.648 -11.040 114.135 1.00 87.69 220 ASP A O 1
ATOM 1736 N N . LEU A 1 221 ? -77.627 -12.220 112.531 1.00 85.00 221 LEU A N 1
ATOM 1737 C CA . LEU A 1 221 ? -77.825 -13.533 113.155 1.00 85.00 221 LEU A CA 1
ATOM 1738 C C . LEU A 1 221 ? -77.141 -13.606 114.524 1.00 85.00 221 LEU A C 1
ATOM 1740 O O . LEU A 1 221 ? -77.790 -13.967 115.504 1.00 85.00 221 LEU A O 1
ATOM 1744 N N . GLN A 1 222 ? -75.882 -13.177 114.630 1.00 88.12 222 GLN A N 1
ATOM 1745 C CA . GLN A 1 222 ? -75.171 -13.078 115.902 1.00 88.12 222 GLN A CA 1
ATOM 1746 C C . GLN A 1 222 ? -75.887 -12.105 116.849 1.00 88.12 222 GLN A C 1
ATOM 1748 O O . GLN A 1 222 ? -76.148 -12.457 117.991 1.00 88.12 222 GLN A O 1
ATOM 1753 N N . ALA A 1 223 ? -76.318 -10.931 116.375 1.00 86.44 223 ALA A N 1
ATOM 1754 C CA . ALA A 1 223 ? -77.078 -9.965 117.172 1.00 86.44 223 ALA A CA 1
ATOM 1755 C C . ALA A 1 223 ? -78.490 -10.452 117.570 1.00 86.44 223 ALA A C 1
ATOM 1757 O O . ALA A 1 223 ? -79.090 -9.896 118.497 1.00 86.44 223 ALA A O 1
ATOM 1758 N N . ARG A 1 224 ? -79.048 -11.462 116.887 1.00 86.31 224 ARG A N 1
ATOM 1759 C CA . ARG A 1 224 ? -80.272 -12.183 117.280 1.00 86.31 224 ARG A CA 1
ATOM 1760 C C . ARG A 1 224 ? -79.973 -13.264 118.308 1.00 86.31 224 ARG A C 1
ATOM 1762 O O . ARG A 1 224 ? -80.693 -13.324 119.296 1.00 86.31 224 ARG A O 1
ATOM 1769 N N . VAL A 1 225 ? -78.914 -14.056 118.131 1.00 83.50 225 VAL A N 1
ATOM 1770 C CA . VAL A 1 225 ? -78.449 -15.041 119.125 1.00 83.50 225 VAL A CA 1
ATOM 1771 C C . VAL A 1 225 ? -78.111 -14.338 120.437 1.00 83.50 225 VAL A C 1
ATOM 1773 O O . VAL A 1 225 ? -78.661 -14.686 121.471 1.00 83.50 225 VAL A O 1
ATOM 1776 N N . ASP A 1 226 ? -77.329 -13.265 120.391 1.00 86.00 226 ASP A N 1
ATOM 1777 C CA . ASP A 1 226 ? -77.033 -12.380 121.516 1.00 86.00 226 ASP A CA 1
ATOM 1778 C C . ASP A 1 226 ? -78.295 -11.810 122.195 1.00 86.00 226 ASP A C 1
ATOM 1780 O O . ASP A 1 226 ? -78.323 -11.633 123.412 1.00 86.00 226 ASP A O 1
ATOM 1784 N N . ARG A 1 227 ? -79.346 -11.484 121.425 1.00 84.94 227 ARG A N 1
ATOM 1785 C CA . ARG A 1 227 ? -80.641 -11.050 121.979 1.00 84.94 227 ARG A CA 1
ATOM 1786 C C . ARG A 1 227 ? -81.376 -12.210 122.643 1.00 84.94 227 ARG A C 1
ATOM 1788 O O . ARG A 1 227 ? -81.787 -12.054 123.782 1.00 84.94 227 ARG A O 1
ATOM 1795 N N . LEU A 1 228 ? -81.445 -13.378 122.009 1.00 82.25 228 LEU A N 1
ATOM 1796 C CA . LEU A 1 228 ? -82.038 -14.584 122.592 1.00 82.25 228 LEU A CA 1
ATOM 1797 C C . LEU A 1 228 ? -81.296 -15.037 123.857 1.00 82.25 228 LEU A C 1
ATOM 1799 O O . LEU A 1 228 ? -81.945 -15.423 124.818 1.00 82.25 228 LEU A O 1
ATOM 1803 N N . VAL A 1 229 ? -79.967 -14.921 123.912 1.00 83.44 229 VAL A N 1
ATOM 1804 C CA . VAL A 1 229 ? -79.155 -15.205 125.109 1.00 83.44 229 VAL A CA 1
ATOM 1805 C C . VAL A 1 229 ? -79.417 -14.183 126.219 1.00 83.44 229 VAL A C 1
ATOM 1807 O O . VAL A 1 229 ? -79.495 -14.568 127.382 1.00 83.44 229 VAL A O 1
ATOM 1810 N N . ARG A 1 230 ? -79.622 -12.896 125.896 1.00 83.25 230 ARG A N 1
ATOM 1811 C CA . ARG A 1 230 ? -80.058 -11.889 126.886 1.00 83.25 230 ARG A CA 1
ATOM 1812 C C . ARG A 1 230 ? -81.495 -12.126 127.355 1.00 83.25 230 ARG A C 1
ATOM 1814 O O . ARG A 1 230 ? -81.753 -11.997 128.547 1.00 83.25 230 ARG A O 1
ATOM 1821 N N . ASP A 1 231 ? -82.407 -12.513 126.467 1.00 82.25 231 ASP A N 1
ATOM 1822 C CA . ASP A 1 231 ? -83.799 -12.834 126.802 1.00 82.25 231 ASP A CA 1
ATOM 1823 C C . ASP A 1 231 ? -83.898 -14.115 127.642 1.00 82.25 231 ASP A C 1
ATOM 1825 O O . ASP A 1 231 ? -84.700 -14.175 128.570 1.00 82.25 231 ASP A O 1
ATOM 1829 N N . ILE A 1 232 ? -83.076 -15.129 127.344 1.00 76.19 232 ILE A N 1
ATOM 1830 C CA . ILE A 1 232 ? -82.911 -16.339 128.158 1.00 76.19 232 ILE A CA 1
ATOM 1831 C C . ILE A 1 232 ? -82.317 -15.953 129.509 1.00 76.19 232 ILE A C 1
ATOM 1833 O O . ILE A 1 232 ? -82.969 -16.188 130.508 1.00 76.19 232 ILE A O 1
ATOM 1837 N N . SER A 1 233 ? -81.196 -15.227 129.568 1.00 78.38 233 SER A N 1
ATOM 1838 C CA . SER A 1 233 ? -80.611 -14.790 130.846 1.00 78.38 233 SER A CA 1
ATOM 1839 C C . SER A 1 233 ? -81.558 -13.909 131.679 1.00 78.38 233 SER A C 1
ATOM 1841 O O . SER A 1 233 ? -81.561 -13.994 132.904 1.00 78.38 233 SER A O 1
ATOM 1843 N N . THR A 1 234 ? -82.414 -13.102 131.043 1.00 78.56 234 THR A N 1
ATOM 1844 C CA . THR A 1 234 ? -83.447 -12.316 131.739 1.00 78.56 234 THR A CA 1
ATOM 1845 C C . THR A 1 234 ? -84.580 -13.214 132.243 1.00 78.56 234 THR A C 1
ATOM 1847 O O . THR A 1 234 ? -85.045 -13.025 133.365 1.00 78.56 234 THR A O 1
ATOM 1850 N N . ARG A 1 235 ? -84.999 -14.225 131.467 1.00 73.50 235 ARG A N 1
ATOM 1851 C CA . ARG A 1 235 ? -85.928 -15.272 131.928 1.00 73.50 235 ARG A CA 1
ATOM 1852 C C . ARG A 1 235 ? -85.329 -16.096 133.064 1.00 73.50 235 ARG A C 1
ATOM 1854 O O . ARG A 1 235 ? -86.027 -16.316 134.041 1.00 73.50 235 ARG A O 1
ATOM 1861 N N . ASP A 1 236 ? -84.056 -16.462 132.992 1.00 74.06 236 ASP A N 1
ATOM 1862 C CA . ASP A 1 236 ? -83.336 -17.195 134.032 1.00 74.06 236 ASP A CA 1
ATOM 1863 C C . ASP A 1 236 ? -83.216 -16.352 135.304 1.00 74.06 236 ASP A C 1
ATOM 1865 O O . ASP A 1 236 ? -83.455 -16.868 136.382 1.00 74.06 236 ASP A O 1
ATOM 1869 N N . GLN A 1 237 ? -82.966 -15.041 135.210 1.00 74.62 237 GLN A N 1
ATOM 1870 C CA . GLN A 1 237 ? -83.006 -14.134 136.369 1.00 74.62 237 GLN A CA 1
ATOM 1871 C C . GLN A 1 237 ? -84.423 -13.939 136.936 1.00 74.62 237 GLN A C 1
ATOM 1873 O O . GLN A 1 237 ? -84.577 -13.687 138.132 1.00 74.62 237 GLN A O 1
ATOM 1878 N N . ILE A 1 238 ? -85.470 -14.046 136.110 1.00 72.38 238 ILE A N 1
ATOM 1879 C CA . ILE A 1 238 ? -86.869 -14.055 136.570 1.00 72.38 238 ILE A CA 1
ATOM 1880 C C . ILE A 1 238 ? -87.199 -15.393 137.247 1.00 72.38 238 ILE A C 1
ATOM 1882 O O . ILE A 1 238 ? -87.824 -15.386 138.303 1.00 72.38 238 ILE A O 1
ATOM 1886 N N . LEU A 1 239 ? -86.731 -16.520 136.707 1.00 63.91 239 LEU A N 1
ATOM 1887 C CA . LEU A 1 239 ? -86.873 -17.851 137.301 1.00 63.91 239 LEU A CA 1
ATOM 1888 C C . LEU A 1 239 ? -86.056 -17.983 138.591 1.00 63.91 239 LEU A C 1
ATOM 1890 O O . LEU A 1 239 ? -86.563 -18.525 139.562 1.00 63.91 239 LEU A O 1
ATOM 1894 N N . GLU A 1 240 ? -84.845 -17.431 138.658 1.00 66.06 240 GLU A N 1
ATOM 1895 C CA . GLU A 1 240 ? -84.009 -17.389 139.863 1.00 66.06 240 GLU A CA 1
ATOM 1896 C C . GLU A 1 240 ? -84.627 -16.469 140.930 1.00 66.06 240 GLU A C 1
ATOM 1898 O O . GLU A 1 240 ? -84.555 -16.767 142.122 1.00 66.06 240 GLU A O 1
ATOM 1903 N N . ARG A 1 241 ? -85.296 -15.376 140.528 1.00 63.00 241 ARG A N 1
ATOM 1904 C CA . ARG A 1 241 ? -86.130 -14.573 141.439 1.00 63.00 241 ARG A CA 1
ATOM 1905 C C . ARG A 1 241 ? -87.339 -15.355 141.938 1.00 63.00 241 ARG A C 1
ATOM 1907 O O . ARG A 1 241 ? -87.532 -15.405 143.144 1.00 63.00 241 ARG A O 1
ATOM 1914 N N . GLN A 1 242 ? -88.086 -16.023 141.060 1.00 56.50 242 GLN A N 1
ATOM 1915 C CA . GLN A 1 242 ? -89.217 -16.865 141.463 1.00 56.50 242 GLN A CA 1
ATOM 1916 C C . GLN A 1 242 ? -88.769 -18.031 142.357 1.00 56.50 242 GLN A C 1
ATOM 1918 O O . GLN A 1 242 ? -89.441 -18.331 143.332 1.00 56.50 242 GLN A O 1
ATOM 1923 N N . GLN A 1 243 ? -87.607 -18.637 142.108 1.00 55.81 243 GLN A N 1
ATOM 1924 C CA . GLN A 1 243 ? -87.015 -19.664 142.973 1.00 55.81 243 GLN A CA 1
ATOM 1925 C C . GLN A 1 243 ? -86.557 -19.105 144.327 1.00 55.81 243 GLN A C 1
ATOM 1927 O O . GLN A 1 243 ? -86.652 -19.812 145.325 1.00 55.81 243 GLN A O 1
ATOM 1932 N N . LYS A 1 244 ? -86.105 -17.845 144.399 1.00 55.59 244 LYS A N 1
ATOM 1933 C CA . LYS A 1 244 ? -85.789 -17.166 145.670 1.00 55.59 244 LYS A CA 1
ATOM 1934 C C . LYS A 1 244 ? -87.046 -16.755 146.440 1.00 55.59 244 LYS A C 1
ATOM 1936 O O . LYS A 1 244 ? -87.085 -16.941 147.648 1.00 55.59 244 LYS A O 1
ATOM 1941 N N . GLU A 1 245 ? -88.091 -16.291 145.760 1.00 48.97 245 GLU A N 1
ATOM 1942 C CA . GLU A 1 245 ? -89.402 -16.007 146.364 1.00 48.97 245 GLU A CA 1
ATOM 1943 C C . GLU A 1 245 ? -90.103 -17.302 146.834 1.00 48.97 245 GLU A C 1
ATOM 1945 O O . GLU A 1 245 ? -90.728 -17.322 147.892 1.00 48.97 245 GLU A O 1
ATOM 1950 N N . LEU A 1 246 ? -89.912 -18.421 146.123 1.00 43.66 246 LEU A N 1
ATOM 1951 C CA . LEU A 1 246 ? -90.356 -19.764 146.531 1.00 43.66 246 LEU A CA 1
ATOM 1952 C C . LEU A 1 246 ? -89.454 -20.429 147.591 1.00 43.66 246 LEU A C 1
ATOM 1954 O O . LEU A 1 246 ? -89.834 -21.462 148.141 1.00 43.66 246 LEU A O 1
ATOM 1958 N N . ALA A 1 247 ? -88.290 -19.858 147.919 1.00 44.03 247 ALA A N 1
ATOM 1959 C CA . ALA A 1 247 ? -87.427 -20.367 148.988 1.00 44.03 247 ALA A CA 1
ATOM 1960 C C . ALA A 1 247 ? -87.862 -19.898 150.391 1.00 44.03 247 ALA A C 1
ATOM 1962 O O . ALA A 1 247 ? -87.473 -20.516 151.381 1.00 44.03 247 ALA A O 1
ATOM 1963 N N . GLU A 1 248 ? -88.670 -18.834 150.492 1.00 43.69 248 GLU A N 1
ATOM 1964 C CA . GLU A 1 248 ? -89.127 -18.278 151.778 1.00 43.69 248 GLU A CA 1
ATOM 1965 C C . GLU A 1 248 ? -90.447 -18.907 152.278 1.00 43.69 248 GLU A C 1
ATOM 1967 O O . GLU A 1 248 ? -90.724 -18.891 153.476 1.00 43.69 248 GLU A O 1
ATOM 1972 N N . TYR A 1 249 ? -91.223 -19.552 151.395 1.00 37.69 249 TYR A N 1
ATOM 1973 C CA . TYR A 1 249 ? -92.414 -20.340 151.750 1.00 37.69 249 TYR A CA 1
ATOM 1974 C C . TYR A 1 249 ? -92.329 -21.766 151.194 1.00 37.69 249 TYR A C 1
ATOM 1976 O O . TYR A 1 249 ? -92.708 -22.041 150.057 1.00 37.69 249 TYR A O 1
ATOM 1984 N N . GLY A 1 250 ? -91.860 -22.697 152.029 1.00 39.84 250 GLY A N 1
ATOM 1985 C CA . GLY A 1 250 ? -91.675 -24.098 151.653 1.00 39.84 250 GLY A CA 1
ATOM 1986 C C . GLY A 1 250 ? -92.984 -24.850 151.388 1.00 39.84 250 GLY A C 1
ATOM 1987 O O . GLY A 1 250 ? -93.587 -25.391 152.314 1.00 39.84 250 GLY A O 1
ATOM 1988 N N . VAL A 1 251 ? -93.375 -24.956 150.115 1.00 35.69 251 VAL A N 1
ATOM 1989 C CA . VAL A 1 251 ? -94.427 -25.863 149.629 1.00 35.69 251 VAL A CA 1
ATOM 1990 C C . VAL A 1 251 ? -93.925 -26.609 148.390 1.00 35.69 251 VAL A C 1
ATOM 1992 O O . VAL A 1 251 ? -93.638 -26.005 147.361 1.00 35.69 251 VAL A O 1
ATOM 1995 N N . VAL A 1 252 ? -93.854 -27.939 148.479 1.00 36.78 252 VAL A N 1
ATOM 1996 C CA . VAL A 1 252 ? -93.552 -28.825 147.345 1.00 36.78 252 VAL A CA 1
ATOM 1997 C C . VAL A 1 252 ? -94.861 -29.296 146.715 1.00 36.78 252 VAL A C 1
ATOM 1999 O O . VAL A 1 252 ? -95.666 -29.932 147.393 1.00 36.78 252 VAL A O 1
ATOM 2002 N N . ILE A 1 253 ? -95.051 -29.046 145.416 1.00 41.19 253 ILE A N 1
ATOM 2003 C CA . ILE A 1 253 ? -96.074 -29.698 144.581 1.00 41.19 253 ILE A CA 1
ATOM 2004 C C . ILE A 1 253 ? -95.411 -30.109 143.250 1.00 41.19 253 ILE A C 1
ATOM 2006 O O . ILE A 1 253 ? -94.711 -29.284 142.661 1.00 41.19 253 ILE A O 1
ATOM 2010 N N . PRO A 1 254 ? -95.575 -31.363 142.783 1.00 44.69 254 PRO A N 1
ATOM 2011 C CA . PRO A 1 254 ? -94.915 -31.868 141.579 1.00 44.69 254 PRO A CA 1
ATOM 2012 C C . PRO A 1 254 ? -95.719 -31.605 140.296 1.00 44.69 254 PRO A C 1
ATOM 2014 O O . PRO A 1 254 ? -96.925 -31.364 140.340 1.00 44.69 254 PRO A O 1
ATOM 2017 N N . TYR A 1 255 ? -95.057 -31.760 139.147 1.00 34.31 255 TYR A N 1
ATOM 2018 C CA . TYR A 1 255 ? -95.703 -32.028 137.860 1.00 34.31 255 TYR A CA 1
ATOM 2019 C C . TYR A 1 255 ? -94.854 -33.018 137.050 1.00 34.31 255 TYR A C 1
ATOM 2021 O O . TYR A 1 255 ? -93.626 -32.946 137.078 1.00 34.31 255 TYR A O 1
ATOM 2029 N N . GLU A 1 256 ? -95.507 -33.949 136.355 1.00 28.34 256 GLU A N 1
ATOM 2030 C CA . GLU A 1 256 ? -94.882 -35.035 135.586 1.00 28.34 256 GLU A CA 1
ATOM 2031 C C . GLU A 1 256 ? -95.177 -34.919 134.082 1.00 28.34 256 GLU A C 1
ATOM 2033 O O . GLU A 1 256 ? -96.144 -34.269 133.690 1.00 28.34 256 GLU A O 1
ATOM 2038 N N . LEU A 1 257 ? -94.401 -35.675 133.287 1.00 32.66 257 LEU A N 1
ATOM 2039 C CA . LEU A 1 257 ? -94.623 -36.027 131.873 1.00 32.66 257 LEU A CA 1
ATOM 2040 C C . LEU A 1 257 ? -94.549 -34.844 130.873 1.00 32.66 257 LEU A C 1
ATOM 2042 O O . LEU A 1 257 ? -95.065 -33.757 131.085 1.00 32.66 257 LEU A O 1
ATOM 2046 N N . SER A 1 258 ? -93.896 -34.993 129.721 1.00 29.73 258 SER A N 1
ATOM 2047 C CA . SER A 1 258 ? -93.792 -36.204 128.895 1.00 29.73 258 SER A CA 1
ATOM 2048 C C . SER A 1 258 ? -92.404 -36.413 128.279 1.00 29.73 258 SER A C 1
ATOM 2050 O O . SER A 1 258 ? -91.651 -35.469 128.051 1.00 29.73 258 SER A O 1
ATOM 2052 N N . SER A 1 259 ? -92.081 -37.677 128.008 1.00 30.52 259 SER A N 1
ATOM 2053 C CA . SER A 1 259 ? -90.855 -38.122 127.349 1.00 30.52 259 SER A CA 1
ATOM 2054 C C . SER A 1 259 ? -90.980 -38.140 125.821 1.00 30.52 259 SER A C 1
ATOM 2056 O O . SER A 1 259 ? -92.010 -38.527 125.274 1.00 30.52 259 SER A O 1
ATOM 2058 N N . VAL A 1 260 ? -89.873 -37.830 125.143 1.00 30.52 260 VAL A N 1
ATOM 2059 C CA . VAL A 1 260 ? -89.465 -38.495 123.895 1.00 30.52 260 VAL A CA 1
ATOM 2060 C C . VAL A 1 260 ? -87.977 -38.813 124.038 1.00 30.52 260 VAL A C 1
ATOM 2062 O O . VAL A 1 260 ? -87.221 -38.017 124.595 1.00 30.52 260 VAL A O 1
ATOM 2065 N N . GLU A 1 261 ? -87.580 -39.999 123.595 1.00 28.75 261 GLU A N 1
ATOM 2066 C CA . GLU A 1 261 ? -86.320 -40.650 123.946 1.00 28.75 261 GLU A CA 1
ATOM 2067 C C . GLU A 1 261 ? -85.588 -41.080 122.668 1.00 28.75 261 GLU A C 1
ATOM 2069 O O . GLU A 1 261 ? -86.104 -41.911 121.926 1.00 28.75 261 GLU A O 1
ATOM 2074 N N . GLU A 1 262 ? -84.385 -40.526 122.450 1.00 29.80 262 GLU A N 1
ATOM 2075 C CA . GLU A 1 262 ? -83.373 -41.027 121.497 1.00 29.80 262 GLU A CA 1
ATOM 2076 C C . GLU A 1 262 ? -83.795 -41.130 119.994 1.00 29.80 262 GLU A C 1
ATOM 2078 O O . GLU A 1 262 ? -84.887 -40.688 119.628 1.00 29.80 262 GLU A O 1
ATOM 2083 N N . PRO A 1 263 ? -82.944 -41.620 119.055 1.00 37.38 263 PRO A N 1
ATOM 2084 C CA . PRO A 1 263 ? -81.520 -41.974 119.146 1.00 37.38 263 PRO A CA 1
ATOM 2085 C C . PRO A 1 263 ? -80.617 -41.233 118.120 1.00 37.38 263 PRO A C 1
ATOM 2087 O O . PRO A 1 263 ? -81.059 -40.426 117.303 1.00 37.38 263 PRO A O 1
ATOM 2090 N N . ALA A 1 264 ? -79.324 -41.573 118.128 1.00 37.75 264 ALA A N 1
ATOM 2091 C CA . ALA A 1 264 ? -78.436 -41.513 116.950 1.00 37.75 264 ALA A CA 1
ATOM 2092 C C . ALA A 1 264 ? -78.479 -42.903 116.232 1.00 37.75 264 ALA A C 1
ATOM 2094 O O . ALA A 1 264 ? -79.463 -43.614 116.420 1.00 37.75 264 ALA A O 1
ATOM 2095 N N . PRO A 1 265 ? -77.468 -43.421 115.495 1.00 53.22 265 PRO A N 1
ATOM 2096 C CA . PRO A 1 265 ? -76.304 -42.829 114.824 1.00 53.22 265 PRO A CA 1
ATOM 2097 C C . PRO A 1 265 ? -76.192 -43.333 113.349 1.00 53.22 265 PRO A C 1
ATOM 2099 O O . PRO A 1 265 ? -77.170 -43.803 112.782 1.00 53.22 265 PRO A O 1
ATOM 2102 N N . GLN A 1 266 ? -74.969 -43.337 112.784 1.00 31.39 266 GLN A N 1
ATOM 2103 C CA . GLN A 1 266 ? -74.519 -44.162 111.632 1.00 31.39 266 GLN A CA 1
ATOM 2104 C C . GLN A 1 266 ? -75.078 -43.818 110.226 1.00 31.39 266 GLN A C 1
ATOM 2106 O O . GLN A 1 266 ? -76.071 -43.119 110.093 1.00 31.39 266 GLN A O 1
ATOM 2111 N N . ALA A 1 267 ? -74.505 -44.300 109.111 1.00 28.23 267 ALA A N 1
ATOM 2112 C CA . ALA A 1 267 ? -73.093 -44.521 108.737 1.00 28.23 267 ALA A CA 1
ATOM 2113 C C . ALA A 1 267 ? -72.988 -44.865 107.225 1.00 28.23 267 ALA A C 1
ATOM 2115 O O . ALA A 1 267 ? -73.835 -45.569 106.688 1.00 28.23 267 ALA A O 1
ATOM 2116 N N . VAL A 1 268 ? -71.911 -44.378 106.591 1.00 40.41 268 VAL A N 1
ATOM 2117 C CA . VAL A 1 268 ? -71.073 -44.965 105.502 1.00 40.41 268 VAL A CA 1
ATOM 2118 C C . VAL A 1 268 ? -71.298 -46.480 105.206 1.00 40.41 268 VAL A C 1
ATOM 2120 O O . VAL A 1 268 ? -71.530 -47.212 106.169 1.00 40.41 268 VAL A O 1
ATOM 2123 N N . PRO A 1 269 ? -71.089 -47.004 103.959 1.00 49.84 269 PRO A N 1
ATOM 2124 C CA . PRO A 1 269 ? -69.934 -46.622 103.122 1.00 49.84 269 PRO A CA 1
ATOM 2125 C C . PRO A 1 269 ? -70.026 -46.730 101.568 1.00 49.84 269 PRO A C 1
ATOM 2127 O O . PRO A 1 269 ? -71.057 -47.085 101.012 1.00 49.84 269 PRO A O 1
ATOM 2130 N N . GLN A 1 270 ? -68.849 -46.525 100.936 1.00 37.00 270 GLN A N 1
ATOM 2131 C CA . GLN A 1 270 ? -68.371 -47.057 99.635 1.00 37.00 270 GLN A CA 1
ATOM 2132 C C . GLN A 1 270 ? -68.938 -46.437 98.336 1.00 37.00 270 GLN A C 1
ATOM 2134 O O . GLN A 1 270 ? -70.133 -46.205 98.219 1.00 37.00 270 GLN A O 1
ATOM 2139 N N . ASP A 1 271 ? -68.150 -46.183 97.279 1.00 30.52 271 ASP A N 1
ATOM 2140 C CA . ASP A 1 271 ? -66.676 -46.037 97.114 1.00 30.52 271 ASP A CA 1
ATOM 2141 C C . ASP A 1 271 ? -66.421 -45.298 95.755 1.00 30.52 271 ASP A C 1
ATOM 2143 O O . ASP A 1 271 ? -67.395 -44.845 95.154 1.00 30.52 271 ASP A O 1
ATOM 2147 N N . LEU A 1 272 ? -65.241 -45.073 95.149 1.00 35.22 272 LEU A N 1
ATOM 2148 C CA . LEU A 1 272 ? -63.836 -45.500 95.327 1.00 35.22 272 LEU A CA 1
ATOM 2149 C C . LEU A 1 272 ? -62.902 -44.441 94.662 1.00 35.22 272 LEU A C 1
ATOM 2151 O O . LEU A 1 272 ? -63.377 -43.572 93.934 1.00 35.22 272 LEU A O 1
ATOM 2155 N N . GLY A 1 273 ? -61.572 -44.601 94.758 1.00 30.23 273 GLY A N 1
ATOM 2156 C CA . GLY A 1 273 ? -60.691 -44.349 93.594 1.00 30.23 273 GLY A CA 1
ATOM 2157 C C . GLY A 1 273 ? -59.829 -43.073 93.552 1.00 30.23 273 GLY A C 1
ATOM 2158 O O . GLY A 1 273 ? -59.964 -42.250 92.654 1.00 30.23 273 GLY A O 1
ATOM 2159 N N . VAL A 1 274 ? -58.851 -42.968 94.452 1.00 32.59 274 VAL A N 1
ATOM 2160 C CA . VAL A 1 274 ? -57.692 -42.038 94.414 1.00 32.59 274 VAL A CA 1
ATOM 2161 C C . VAL A 1 274 ? -56.415 -42.913 94.292 1.00 32.59 274 VAL A C 1
ATOM 2163 O O . VAL A 1 274 ? -56.492 -44.030 94.812 1.00 32.59 274 VAL A O 1
ATOM 2166 N N . PRO A 1 275 ? -55.247 -42.518 93.701 1.00 50.53 275 PRO A N 1
ATOM 2167 C CA . PRO A 1 275 ? -54.798 -41.223 93.138 1.00 50.53 275 PRO A CA 1
ATOM 2168 C C . PRO A 1 275 ? -54.104 -41.294 91.733 1.00 50.53 275 PRO A C 1
ATOM 2170 O O . PRO A 1 275 ? -53.936 -42.355 91.143 1.00 50.53 275 PRO A O 1
ATOM 2173 N N . GLN A 1 276 ? -53.552 -40.150 91.287 1.00 32.59 276 GLN A N 1
ATOM 2174 C CA . GLN A 1 276 ? -52.098 -39.935 91.039 1.00 32.59 276 GLN A CA 1
ATOM 2175 C C . GLN A 1 276 ? -51.642 -39.398 89.660 1.00 32.59 276 GLN A C 1
ATOM 2177 O O . GLN A 1 276 ? -52.262 -39.581 88.620 1.00 32.59 276 GLN A O 1
ATOM 2182 N N . GLN A 1 277 ? -50.523 -38.665 89.718 1.00 41.25 277 GLN A N 1
ATOM 2183 C CA . GLN A 1 277 ? -49.800 -37.999 88.634 1.00 41.25 277 GLN A CA 1
ATOM 2184 C C . GLN A 1 277 ? -48.958 -38.980 87.804 1.00 41.25 277 GLN A C 1
ATOM 2186 O O . GLN A 1 277 ? -48.456 -39.950 88.360 1.00 41.25 277 GLN A O 1
ATOM 2191 N N . ILE A 1 278 ? -48.698 -38.623 86.539 1.00 29.86 278 ILE A N 1
ATOM 2192 C CA . ILE A 1 278 ? -47.455 -38.784 85.742 1.00 29.86 278 ILE A CA 1
ATOM 2193 C C . ILE A 1 278 ? -47.834 -38.421 84.291 1.00 29.86 278 ILE A C 1
ATOM 2195 O O . ILE A 1 278 ? -48.898 -38.821 83.840 1.00 29.86 278 ILE A O 1
ATOM 2199 N N . ALA A 1 279 ? -47.050 -37.787 83.425 1.00 30.94 279 ALA A N 1
ATOM 2200 C CA . ALA A 1 279 ? -46.027 -36.738 83.430 1.00 30.94 279 ALA A CA 1
ATOM 2201 C C . ALA A 1 279 ? -45.518 -36.676 81.964 1.00 30.94 279 ALA A C 1
ATOM 2203 O O . ALA A 1 279 ? -45.559 -37.685 81.268 1.00 30.94 279 ALA A O 1
ATOM 2204 N N . SER A 1 280 ? -44.961 -35.536 81.533 1.00 34.94 280 SER A N 1
ATOM 2205 C CA . SER A 1 280 ? -44.088 -35.361 80.344 1.00 34.94 280 SER A CA 1
ATOM 2206 C C . SER A 1 280 ? -44.595 -35.692 78.916 1.00 34.94 280 SER A C 1
ATOM 2208 O O . SER A 1 280 ? -44.961 -36.817 78.629 1.00 34.94 280 SER A O 1
ATOM 2210 N N . ASN A 1 281 ? -44.428 -34.707 78.011 1.00 36.44 281 ASN A N 1
ATOM 2211 C CA . ASN A 1 281 ? -43.851 -34.771 76.642 1.00 36.44 281 ASN A CA 1
ATOM 2212 C C . ASN A 1 281 ? -44.246 -35.927 75.672 1.00 36.44 281 ASN A C 1
ATOM 2214 O O . ASN A 1 281 ? -44.187 -37.093 76.021 1.00 36.44 281 ASN A O 1
ATOM 2218 N N . ARG A 1 282 ? -44.446 -35.704 74.359 1.00 31.16 282 ARG A N 1
ATOM 2219 C CA . ARG A 1 282 ? -43.694 -34.804 73.448 1.00 31.16 282 ARG A CA 1
ATOM 2220 C C . ARG A 1 282 ? -44.387 -34.657 72.065 1.00 31.16 282 ARG A C 1
ATOM 2222 O O . ARG A 1 282 ? -45.396 -35.293 71.801 1.00 31.16 282 ARG A O 1
ATOM 2229 N N . TYR A 1 283 ? -43.768 -33.863 71.181 1.00 30.09 283 TYR A N 1
ATOM 2230 C CA . TYR A 1 283 ? -43.889 -33.884 69.702 1.00 30.09 283 TYR A CA 1
ATOM 2231 C C . TYR A 1 283 ? -43.771 -35.335 69.124 1.00 30.09 283 TYR A C 1
ATOM 2233 O O . TYR A 1 283 ? -43.185 -36.180 69.798 1.00 30.09 283 TYR A O 1
ATOM 2241 N N . ASN A 1 284 ? -44.188 -35.697 67.893 1.00 34.84 284 ASN A N 1
ATOM 2242 C CA . ASN A 1 284 ? -44.287 -34.897 66.656 1.00 34.84 284 ASN A CA 1
ATOM 2243 C C . ASN A 1 284 ? -45.139 -35.550 65.523 1.00 34.84 284 ASN A C 1
ATOM 2245 O O . ASN A 1 284 ? -44.987 -36.745 65.303 1.00 34.84 284 ASN A O 1
ATOM 2249 N N . GLY A 1 285 ? -45.841 -34.734 64.717 1.00 31.36 285 GLY A N 1
ATOM 2250 C CA . GLY A 1 285 ? -45.881 -34.805 63.233 1.00 31.36 285 GLY A CA 1
ATOM 2251 C C . GLY A 1 285 ? -46.693 -35.859 62.431 1.00 31.36 285 GLY A C 1
ATOM 2252 O O . GLY A 1 285 ? -46.970 -36.955 62.895 1.00 31.36 285 GLY A O 1
ATOM 2253 N N . VAL A 1 286 ? -46.894 -35.494 61.146 1.00 30.98 286 VAL A N 1
ATOM 2254 C CA . VAL A 1 286 ? -47.201 -36.301 59.927 1.00 30.98 286 VAL A CA 1
ATOM 2255 C C . VAL A 1 286 ? -48.676 -36.609 59.561 1.00 30.98 286 VAL A C 1
ATOM 2257 O O . VAL A 1 286 ? -49.322 -37.420 60.210 1.00 30.98 286 VAL A O 1
ATOM 2260 N N . SER A 1 287 ? -49.093 -36.036 58.411 1.00 33.09 287 SER A N 1
ATOM 2261 C CA . SER A 1 287 ? -50.205 -36.389 57.486 1.00 33.09 287 SER A CA 1
ATOM 2262 C C . SER A 1 287 ? -51.660 -36.476 58.000 1.00 33.09 287 SER A C 1
ATOM 2264 O O . SER A 1 287 ? -51.914 -36.542 59.195 1.00 33.09 287 SER A O 1
ATOM 2266 N N . GLU A 1 288 ? -52.692 -36.411 57.143 1.00 36.41 288 GLU A N 1
ATOM 2267 C CA . GLU A 1 288 ? -52.733 -36.345 55.662 1.00 36.41 288 GLU A CA 1
ATOM 2268 C C . GLU A 1 288 ? -53.801 -35.330 55.187 1.00 36.41 288 GLU A C 1
ATOM 2270 O O . GLU A 1 288 ? -54.793 -35.107 55.882 1.00 36.41 288 GLU A O 1
ATOM 2275 N N . ASN A 1 289 ? -53.636 -34.736 53.998 1.00 37.41 289 ASN A N 1
ATOM 2276 C CA . ASN A 1 289 ? -54.664 -33.885 53.375 1.00 37.41 289 ASN A CA 1
ATOM 2277 C C . ASN A 1 289 ? -55.674 -34.750 52.600 1.00 37.41 289 ASN A C 1
ATOM 2279 O O . ASN A 1 289 ? -55.259 -35.678 51.913 1.00 37.41 289 ASN A O 1
ATOM 2283 N N . LEU A 1 290 ? -56.978 -34.432 52.641 1.00 41.69 290 LEU A N 1
ATOM 2284 C CA . LEU A 1 290 ? -57.990 -35.186 51.877 1.00 41.69 290 LEU A CA 1
ATOM 2285 C C . LEU A 1 290 ? -59.209 -34.349 51.431 1.00 41.69 290 LEU A C 1
ATOM 2287 O O . LEU A 1 290 ? -60.351 -34.699 51.723 1.00 41.69 290 LEU A O 1
ATOM 2291 N N . SER A 1 291 ? -58.981 -33.239 50.718 1.00 41.75 291 SER A N 1
ATOM 2292 C CA . SER A 1 291 ? -60.047 -32.530 49.975 1.00 41.75 291 SER A CA 1
ATOM 2293 C C . SER A 1 291 ? -59.524 -31.533 48.920 1.00 41.75 291 SER A C 1
ATOM 2295 O O . SER A 1 291 ? -60.080 -30.444 48.787 1.00 41.75 291 SER A O 1
ATOM 2297 N N . GLN A 1 292 ? -58.430 -31.847 48.214 1.00 45.12 292 GLN A N 1
ATOM 2298 C CA . GLN A 1 292 ? -57.827 -30.940 47.221 1.00 45.12 292 GLN A CA 1
ATOM 2299 C C . GLN A 1 292 ? -56.936 -31.714 46.226 1.00 45.12 292 GLN A C 1
ATOM 2301 O O . GLN A 1 292 ? -55.717 -31.703 46.338 1.00 45.12 292 GLN A O 1
ATOM 2306 N N . GLU A 1 293 ? -57.547 -32.471 45.303 1.00 44.47 293 GLU A N 1
ATOM 2307 C CA . GLU A 1 293 ? -56.778 -33.292 44.338 1.00 44.47 293 GLU A CA 1
ATOM 2308 C C . GLU A 1 293 ? -57.469 -33.541 42.975 1.00 44.47 293 GLU A C 1
ATOM 2310 O O . GLU A 1 293 ? -56.905 -34.201 42.108 1.00 44.47 293 GLU A O 1
ATOM 2315 N N . THR A 1 294 ? -58.675 -33.004 42.736 1.00 46.28 294 THR A N 1
ATOM 2316 C CA . THR A 1 294 ? -59.407 -33.186 41.460 1.00 46.28 294 THR A CA 1
ATOM 2317 C C . THR A 1 294 ? -59.385 -31.971 40.532 1.00 46.28 294 THR A C 1
ATOM 2319 O O . THR A 1 294 ? -59.465 -32.152 39.320 1.00 46.28 294 THR A O 1
ATOM 2322 N N . ASP A 1 295 ? -59.233 -30.753 41.062 1.00 47.47 295 ASP A N 1
ATOM 2323 C CA . ASP A 1 295 ? -59.180 -29.530 40.242 1.00 47.47 295 ASP A CA 1
ATOM 2324 C C . ASP A 1 295 ? -57.745 -29.192 39.794 1.00 47.47 295 ASP A C 1
ATOM 2326 O O . ASP A 1 295 ? -57.536 -28.760 38.659 1.00 47.47 295 ASP A O 1
ATOM 2330 N N . ASP A 1 296 ? -56.746 -29.436 40.651 1.00 50.22 296 ASP A N 1
ATOM 2331 C CA . ASP A 1 296 ? -55.336 -29.132 40.363 1.00 50.22 296 ASP A CA 1
ATOM 2332 C C . ASP A 1 296 ? -54.746 -30.051 39.283 1.00 50.22 296 ASP A C 1
ATOM 2334 O O . ASP A 1 296 ? -53.947 -29.604 38.460 1.00 50.22 296 ASP A O 1
ATOM 2338 N N . ALA A 1 297 ? -55.175 -31.318 39.223 1.00 51.12 297 ALA A N 1
ATOM 2339 C CA . ALA A 1 297 ? -54.738 -32.257 38.190 1.00 51.12 297 ALA A CA 1
ATOM 2340 C C . ALA A 1 297 ? -55.132 -31.767 36.785 1.00 51.12 297 ALA A C 1
ATOM 2342 O O . ALA A 1 297 ? -54.280 -31.672 35.900 1.00 51.12 297 ALA A O 1
ATOM 2343 N N . MET A 1 298 ? -56.396 -31.368 36.606 1.00 52.34 298 MET A N 1
ATOM 2344 C CA . MET A 1 298 ? -56.913 -30.875 35.326 1.00 52.34 298 MET A CA 1
ATOM 2345 C C . MET A 1 298 ? -56.292 -29.519 34.949 1.00 52.34 298 MET A C 1
ATOM 2347 O O . MET A 1 298 ? -55.895 -29.316 33.803 1.00 52.34 298 MET A O 1
ATOM 2351 N N . GLN A 1 299 ? -56.096 -28.624 35.927 1.00 53.47 299 GLN A N 1
ATOM 2352 C CA . GLN A 1 299 ? -55.368 -27.368 35.711 1.00 53.47 299 GLN A CA 1
ATOM 2353 C C . GLN A 1 299 ? -53.884 -27.584 35.377 1.00 53.47 299 GLN A C 1
ATOM 2355 O O . GLN A 1 299 ? -53.311 -26.769 34.655 1.00 53.47 299 GLN A O 1
ATOM 2360 N N . SER A 1 300 ? -53.252 -28.664 35.853 1.00 60.72 300 SER A N 1
ATOM 2361 C CA . SER A 1 300 ? -51.848 -28.967 35.544 1.00 60.72 300 SER A CA 1
ATOM 2362 C C . SER A 1 300 ? -51.638 -29.388 34.084 1.00 60.72 300 SER A C 1
ATOM 2364 O O . SER A 1 300 ? -50.680 -28.928 33.459 1.00 60.72 300 SER A O 1
ATOM 2366 N N . GLU A 1 301 ? -52.551 -30.178 33.506 1.00 63.72 301 GLU A N 1
ATOM 2367 C CA . GLU A 1 301 ? -52.487 -30.561 32.089 1.00 63.72 301 GLU A CA 1
ATOM 2368 C C . GLU A 1 301 ? -52.798 -29.373 31.169 1.00 63.72 301 GLU A C 1
ATOM 2370 O O . GLU A 1 301 ? -52.075 -29.152 30.194 1.00 63.72 301 GLU A O 1
ATOM 2375 N N . ASP A 1 302 ? -53.802 -28.554 31.503 1.00 66.25 302 ASP A N 1
ATOM 2376 C CA . ASP A 1 302 ? -54.104 -27.323 30.760 1.00 66.25 302 ASP A CA 1
ATOM 2377 C C . ASP A 1 302 ? -52.952 -26.307 30.850 1.00 66.25 302 ASP A C 1
ATOM 2379 O O . ASP A 1 302 ? -52.570 -25.711 29.840 1.00 66.25 302 ASP A O 1
ATOM 2383 N N . MET A 1 303 ? -52.324 -26.143 32.022 1.00 63.44 303 MET A N 1
ATOM 2384 C CA . MET A 1 303 ? -51.131 -25.300 32.178 1.00 63.44 303 MET A CA 1
ATOM 2385 C C . MET A 1 303 ? -49.930 -25.834 31.396 1.00 63.44 303 MET A C 1
ATOM 2387 O O . MET A 1 303 ? -49.212 -25.036 30.793 1.00 63.44 303 MET A O 1
ATOM 2391 N N . ALA A 1 304 ? -49.711 -27.150 31.354 1.00 76.94 304 ALA A N 1
ATOM 2392 C CA . ALA A 1 304 ? -48.646 -27.747 30.550 1.00 76.94 304 ALA A CA 1
ATOM 2393 C C . ALA A 1 304 ? -48.881 -27.511 29.047 1.00 76.94 304 ALA A C 1
ATOM 2395 O O . ALA A 1 304 ? -47.972 -27.070 28.341 1.00 76.94 304 ALA A O 1
ATOM 2396 N N . GLN A 1 305 ? -50.114 -27.708 28.566 1.00 79.81 305 GLN A N 1
ATOM 2397 C CA . GLN A 1 305 ? -50.494 -27.432 27.176 1.00 79.81 305 GLN A CA 1
ATOM 2398 C C . GLN A 1 305 ? -50.391 -25.938 26.829 1.00 79.81 305 GLN A C 1
ATOM 2400 O O . GLN A 1 305 ? -49.902 -25.589 25.752 1.00 79.81 305 GLN A O 1
ATOM 2405 N N . LEU A 1 306 ? -50.785 -25.039 27.737 1.00 75.88 306 LEU A N 1
ATOM 2406 C CA . LEU A 1 306 ? -50.623 -23.591 27.574 1.00 75.88 306 LEU A CA 1
ATOM 2407 C C . LEU A 1 306 ? -49.146 -23.183 27.540 1.00 75.88 306 LEU A C 1
ATOM 2409 O O . LEU A 1 306 ? -48.752 -22.430 26.650 1.00 75.88 306 LEU A O 1
ATOM 2413 N N . GLN A 1 307 ? -48.311 -23.702 28.445 1.00 75.88 307 GLN A N 1
ATOM 2414 C CA . GLN A 1 307 ? -46.867 -23.446 28.449 1.00 75.88 307 GLN A CA 1
ATOM 2415 C C . GLN A 1 307 ? -46.200 -23.955 27.167 1.00 75.88 307 GLN A C 1
ATOM 2417 O O . GLN A 1 307 ? -45.426 -23.217 26.555 1.00 75.88 307 GLN A O 1
ATOM 2422 N N . GLN A 1 308 ? -46.543 -25.163 26.711 1.00 81.81 308 GLN A N 1
ATOM 2423 C CA . GLN A 1 308 ? -46.041 -25.717 25.455 1.00 81.81 308 GLN A CA 1
ATOM 2424 C C . GLN A 1 308 ? -46.474 -24.864 24.255 1.00 81.81 308 GLN A C 1
ATOM 2426 O O . GLN A 1 308 ? -45.641 -24.484 23.436 1.00 81.81 308 GLN A O 1
ATOM 2431 N N . ARG A 1 309 ? -47.746 -24.456 24.186 1.00 80.50 309 ARG A N 1
ATOM 2432 C CA . ARG A 1 309 ? -48.261 -23.619 23.091 1.00 80.50 309 ARG A CA 1
ATOM 2433 C C . ARG A 1 309 ? -47.678 -22.201 23.103 1.00 80.50 309 ARG A C 1
ATOM 2435 O O . ARG A 1 309 ? -47.469 -21.618 22.040 1.00 80.50 309 ARG A O 1
ATOM 2442 N N . VAL A 1 310 ? -47.361 -21.652 24.277 1.00 81.44 310 VAL A N 1
ATOM 2443 C CA . VAL A 1 310 ? -46.608 -20.395 24.426 1.00 81.44 310 VAL A CA 1
ATOM 2444 C C . VAL A 1 310 ? -45.141 -20.574 24.019 1.00 81.44 310 VAL A C 1
ATOM 2446 O O . VAL A 1 310 ? -44.579 -19.668 23.403 1.00 81.44 310 VAL A O 1
ATOM 2449 N N . ALA A 1 311 ? -44.516 -21.723 24.288 1.00 83.12 311 ALA A N 1
ATOM 2450 C CA . ALA A 1 311 ? -43.171 -22.033 23.803 1.00 83.12 311 ALA A CA 1
ATOM 2451 C C . ALA A 1 311 ? -43.139 -22.148 22.267 1.00 83.12 311 ALA A C 1
ATOM 2453 O O . ALA A 1 311 ? -42.329 -21.471 21.633 1.00 83.12 311 ALA A O 1
ATOM 2454 N N . ASP A 1 312 ? -44.076 -22.891 21.668 1.00 84.44 312 ASP A N 1
ATOM 2455 C CA . ASP A 1 312 ? -44.231 -23.033 20.214 1.00 84.44 312 ASP A CA 1
ATOM 2456 C C . ASP A 1 312 ? -44.451 -21.678 19.524 1.00 84.44 312 ASP A C 1
ATOM 2458 O O . ASP A 1 312 ? -43.814 -21.376 18.512 1.00 84.44 312 ASP A O 1
ATOM 2462 N N . LEU A 1 313 ? -45.316 -20.822 20.085 1.00 77.81 313 LEU A N 1
ATOM 2463 C CA . LEU A 1 313 ? -45.546 -19.466 19.576 1.00 77.81 313 LEU A CA 1
ATOM 2464 C C . LEU A 1 313 ? -44.287 -18.596 19.688 1.00 77.81 313 LEU A C 1
ATOM 2466 O O . LEU A 1 313 ? -43.927 -17.924 18.721 1.00 77.81 313 LEU A O 1
ATOM 2470 N N . ASN A 1 314 ? -43.577 -18.632 20.818 1.00 77.56 314 ASN A N 1
ATOM 2471 C CA . ASN A 1 314 ? -42.323 -17.894 20.984 1.00 77.56 314 ASN A CA 1
ATOM 2472 C C . ASN A 1 314 ? -41.223 -18.393 20.035 1.00 77.56 314 ASN A C 1
ATOM 2474 O O . ASN A 1 314 ? -40.462 -17.586 19.498 1.00 77.56 314 ASN A O 1
ATOM 2478 N N . GLU A 1 315 ? -41.133 -19.699 19.778 1.00 81.56 315 GLU A N 1
ATOM 2479 C CA . GLU A 1 315 ? -40.189 -20.244 18.804 1.00 81.56 315 GLU A CA 1
ATOM 2480 C C . GLU A 1 315 ? -40.591 -19.891 17.363 1.00 81.56 315 GLU A C 1
ATOM 2482 O O . GLU A 1 315 ? -39.728 -19.531 16.560 1.00 81.56 315 GLU A O 1
ATOM 2487 N N . ALA A 1 316 ? -41.887 -19.891 17.038 1.00 78.56 316 ALA A N 1
ATOM 2488 C CA . ALA A 1 316 ? -42.395 -19.423 15.750 1.00 78.56 316 ALA A CA 1
ATOM 2489 C C . ALA A 1 316 ? -42.107 -17.927 15.524 1.00 78.56 316 ALA A C 1
ATOM 2491 O O . ALA A 1 316 ? -41.638 -17.561 14.446 1.00 78.56 316 ALA A O 1
ATOM 2492 N N . HIS A 1 317 ? -42.301 -17.071 16.533 1.00 72.62 317 HIS A N 1
ATOM 2493 C CA . HIS A 1 317 ? -4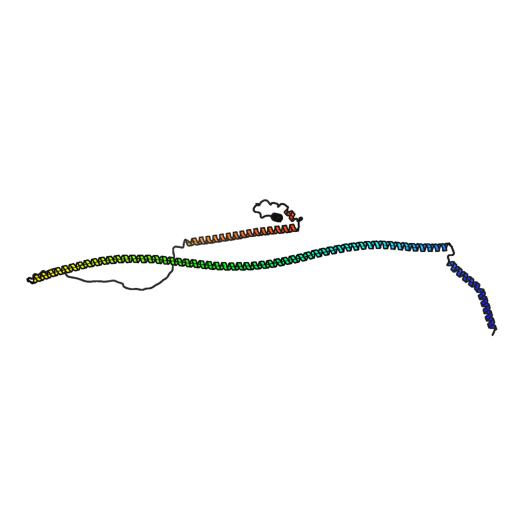1.926 -15.652 16.477 1.00 72.62 317 HIS A CA 1
ATOM 2494 C C . HIS A 1 317 ? -40.410 -15.466 16.324 1.00 72.62 317 HIS A C 1
ATOM 2496 O O . HIS A 1 317 ? -39.972 -14.733 15.439 1.00 72.62 317 HIS A O 1
ATOM 2502 N N . ARG A 1 318 ? -39.585 -16.194 17.091 1.00 73.94 318 ARG A N 1
ATOM 2503 C CA . ARG A 1 318 ? -38.116 -16.179 16.936 1.00 73.94 318 ARG A CA 1
ATOM 2504 C C . ARG A 1 318 ? -37.669 -16.647 15.547 1.00 73.94 318 ARG A C 1
ATOM 2506 O O . ARG A 1 318 ? -36.735 -16.075 14.992 1.00 73.94 318 ARG A O 1
ATOM 2513 N N . LYS A 1 319 ? -38.327 -17.653 14.961 1.00 78.62 319 LYS A N 1
ATOM 2514 C CA . LYS A 1 319 ? -38.065 -18.120 13.586 1.00 78.62 319 LYS A CA 1
ATOM 2515 C C . LYS A 1 319 ? -38.531 -17.117 12.525 1.00 78.62 319 LYS A C 1
ATOM 2517 O O . LYS A 1 319 ? -37.871 -17.015 11.496 1.00 78.62 319 LYS A O 1
ATOM 2522 N N . ARG A 1 320 ? -39.615 -16.368 12.766 1.00 68.81 320 ARG A N 1
ATOM 2523 C CA . ARG A 1 320 ? -40.061 -15.267 11.894 1.00 68.81 320 ARG A CA 1
ATOM 2524 C C . ARG A 1 320 ? -39.068 -14.108 11.920 1.00 68.81 320 ARG A C 1
ATOM 2526 O O . ARG A 1 320 ? -38.477 -13.851 10.883 1.00 68.81 320 ARG A O 1
ATOM 2533 N N . HIS A 1 321 ? -38.771 -13.529 13.085 1.00 70.94 321 HIS A N 1
ATOM 2534 C CA . HIS A 1 321 ? -37.813 -12.417 13.194 1.00 70.94 321 HIS A CA 1
ATOM 2535 C C . HIS A 1 321 ? -36.400 -12.782 12.708 1.00 70.94 321 HIS A C 1
ATOM 2537 O O . HIS A 1 321 ? -35.714 -11.953 12.123 1.00 70.94 321 HIS A O 1
ATOM 2543 N N . ARG A 1 322 ? -35.954 -14.040 12.867 1.00 74.44 322 ARG A N 1
ATOM 2544 C CA . ARG A 1 322 ? -34.692 -14.492 12.249 1.00 74.44 322 ARG A CA 1
ATOM 2545 C C . ARG A 1 322 ? -34.732 -14.434 10.721 1.00 74.44 322 ARG A C 1
ATOM 2547 O O . ARG A 1 322 ? -33.766 -13.954 10.146 1.00 74.44 322 ARG A O 1
ATOM 2554 N N . LYS A 1 323 ? -35.822 -14.887 10.090 1.00 76.06 323 LYS A N 1
ATOM 2555 C CA . LYS A 1 323 ? -36.009 -14.823 8.629 1.00 76.06 323 LYS A CA 1
ATOM 2556 C C . LYS A 1 323 ? -36.233 -13.402 8.118 1.00 76.06 323 LYS A C 1
ATOM 2558 O O . LYS A 1 323 ? -35.800 -13.087 7.021 1.00 76.06 323 LYS A O 1
ATOM 2563 N N . GLU A 1 324 ? -36.888 -12.565 8.911 1.00 73.00 324 GLU A N 1
ATOM 2564 C CA . GLU A 1 324 ? -37.114 -11.141 8.654 1.00 73.00 324 GLU A CA 1
ATOM 2565 C C . GLU A 1 324 ? -35.767 -10.405 8.608 1.00 73.00 324 GLU A C 1
ATOM 2567 O O . GLU A 1 324 ? -35.376 -9.928 7.550 1.00 73.00 324 GLU A O 1
ATOM 2572 N N . HIS A 1 325 ? -34.959 -10.500 9.670 1.00 75.12 325 HIS A N 1
ATOM 2573 C CA . HIS A 1 325 ? -33.591 -9.967 9.689 1.00 75.12 325 HIS A CA 1
ATOM 2574 C C . HIS A 1 325 ? -32.631 -10.648 8.699 1.00 75.12 325 HIS A C 1
ATOM 2576 O O . HIS A 1 325 ? -31.549 -10.133 8.429 1.00 75.12 325 HIS A O 1
ATOM 2582 N N . GLU A 1 326 ? -32.932 -11.846 8.200 1.00 77.12 326 GLU A N 1
ATOM 2583 C CA . GLU A 1 326 ? -32.163 -12.498 7.130 1.00 77.12 326 GLU A CA 1
ATOM 2584 C C . GLU A 1 326 ? -32.542 -11.921 5.758 1.00 77.12 326 GLU A C 1
ATOM 2586 O O . GLU A 1 326 ? -31.651 -11.591 4.982 1.00 77.12 326 GLU A O 1
ATOM 2591 N N . ALA A 1 327 ? -33.833 -11.686 5.503 1.00 76.25 327 ALA A N 1
ATOM 2592 C CA . ALA A 1 327 ? -34.322 -10.995 4.312 1.00 76.25 327 ALA A CA 1
ATOM 2593 C C . ALA A 1 327 ? -33.844 -9.534 4.253 1.00 76.25 327 ALA A C 1
ATOM 2595 O O . ALA A 1 327 ? -33.281 -9.140 3.237 1.00 76.25 327 ALA A O 1
ATOM 2596 N N . GLU A 1 328 ? -33.961 -8.774 5.350 1.00 77.38 328 GLU A N 1
ATOM 2597 C CA . GLU A 1 328 ? -33.453 -7.394 5.465 1.00 77.38 328 GLU A CA 1
ATOM 2598 C C . GLU A 1 328 ? -31.961 -7.306 5.114 1.00 77.38 328 GLU A C 1
ATOM 2600 O O . GLU A 1 328 ? -31.548 -6.427 4.362 1.00 77.38 328 GLU A O 1
ATOM 2605 N N . ARG A 1 329 ? -31.137 -8.243 5.609 1.00 77.38 329 ARG A N 1
ATOM 2606 C CA . ARG A 1 329 ? -29.698 -8.273 5.295 1.00 77.38 329 ARG A CA 1
ATOM 2607 C C . ARG A 1 329 ? -29.405 -8.729 3.870 1.00 77.38 329 ARG A C 1
ATOM 2609 O O . ARG A 1 329 ? -28.449 -8.242 3.281 1.00 77.38 329 ARG A O 1
ATOM 2616 N N . ILE A 1 330 ? -30.204 -9.629 3.296 1.00 78.75 330 ILE A N 1
ATOM 2617 C CA . ILE A 1 330 ? -30.087 -10.005 1.877 1.00 78.75 330 ILE A CA 1
ATOM 2618 C C . ILE A 1 330 ? -30.471 -8.824 0.972 1.00 78.75 330 ILE A C 1
ATOM 2620 O O . ILE A 1 330 ? -29.845 -8.631 -0.068 1.00 78.75 330 ILE A O 1
ATOM 2624 N N . GLU A 1 331 ? -31.452 -8.013 1.367 1.00 80.69 331 GLU A N 1
ATOM 2625 C CA . GLU A 1 331 ? -31.852 -6.796 0.657 1.00 80.69 331 GLU A CA 1
ATOM 2626 C C . GLU A 1 331 ? -30.788 -5.693 0.772 1.00 80.69 331 GLU A C 1
ATOM 2628 O O . GLU A 1 331 ? -30.352 -5.173 -0.252 1.00 80.69 331 GLU A O 1
ATOM 2633 N N . GLN A 1 332 ? -30.258 -5.442 1.975 1.00 82.19 332 GLN A N 1
ATOM 2634 C CA . GLN A 1 332 ? -29.125 -4.531 2.203 1.00 82.19 332 GLN A CA 1
ATOM 2635 C C . GLN A 1 332 ? -27.886 -4.939 1.390 1.00 82.19 332 GLN A C 1
ATOM 2637 O O . GLN A 1 332 ? -27.362 -4.129 0.631 1.00 82.19 332 GLN A O 1
ATOM 2642 N N . LEU A 1 333 ? -27.466 -6.210 1.456 1.00 79.44 333 LEU A N 1
ATOM 2643 C CA . LEU A 1 333 ? -26.345 -6.727 0.659 1.00 79.44 333 LEU A CA 1
ATOM 2644 C C . LEU A 1 333 ? -26.606 -6.604 -0.848 1.00 79.44 333 LEU A C 1
ATOM 2646 O O . LEU A 1 333 ? -25.691 -6.316 -1.616 1.00 79.44 333 LEU A O 1
ATOM 2650 N N . ARG A 1 334 ? -27.851 -6.805 -1.298 1.00 82.75 334 ARG A N 1
ATOM 2651 C CA . ARG A 1 334 ? -28.231 -6.619 -2.704 1.00 82.75 334 ARG A CA 1
ATOM 2652 C C . ARG A 1 334 ? -28.129 -5.154 -3.124 1.00 82.75 334 ARG A C 1
ATOM 2654 O O . ARG A 1 334 ? -27.702 -4.897 -4.251 1.00 82.75 334 ARG A O 1
ATOM 2661 N N . ASP A 1 335 ? -28.494 -4.216 -2.257 1.00 82.44 335 ASP A N 1
ATOM 2662 C CA . ASP A 1 335 ? -28.367 -2.782 -2.515 1.00 82.44 335 ASP A CA 1
ATOM 2663 C C . ASP A 1 335 ? -26.911 -2.305 -2.499 1.00 82.44 335 ASP A C 1
ATOM 2665 O O . ASP A 1 335 ? -26.521 -1.575 -3.410 1.00 82.44 335 ASP A O 1
ATOM 2669 N N . GLU A 1 336 ? -26.092 -2.780 -1.556 1.00 83.62 336 GLU A N 1
ATOM 2670 C CA . GLU A 1 336 ? -24.642 -2.541 -1.513 1.00 83.62 336 GLU A CA 1
ATOM 2671 C C . GLU A 1 336 ? -23.958 -3.062 -2.784 1.00 83.62 336 GLU A C 1
ATOM 2673 O O . GLU A 1 336 ? -23.276 -2.308 -3.478 1.00 83.62 336 GLU A O 1
ATOM 2678 N N . ILE A 1 337 ? -24.210 -4.321 -3.165 1.00 82.69 337 ILE A N 1
ATOM 2679 C CA . ILE A 1 337 ? -23.684 -4.915 -4.406 1.00 82.69 337 ILE A CA 1
ATOM 2680 C C . ILE A 1 337 ? -24.159 -4.125 -5.637 1.00 82.69 337 ILE A C 1
ATOM 2682 O O . ILE A 1 337 ? -23.382 -3.918 -6.568 1.00 82.69 337 ILE A O 1
ATOM 2686 N N . SER A 1 338 ? -25.406 -3.642 -5.648 1.00 82.44 338 SER A N 1
ATOM 2687 C CA . SER A 1 338 ? -25.951 -2.842 -6.757 1.00 82.44 338 SER A CA 1
ATOM 2688 C C . SER A 1 338 ? -25.395 -1.413 -6.807 1.00 82.44 338 SER A C 1
ATOM 2690 O O . SER A 1 338 ? -25.355 -0.821 -7.885 1.00 82.44 338 SER A O 1
ATOM 2692 N N . ALA A 1 339 ? -24.961 -0.850 -5.676 1.00 84.38 339 ALA A N 1
ATOM 2693 C CA . ALA A 1 339 ? -24.269 0.435 -5.612 1.00 84.38 339 ALA A CA 1
ATOM 2694 C C . ALA A 1 339 ? -22.810 0.301 -6.078 1.00 84.38 339 ALA A C 1
ATOM 2696 O O . ALA A 1 339 ? -22.398 1.011 -6.993 1.00 84.38 339 ALA A O 1
ATOM 2697 N N . ILE A 1 340 ? -22.075 -0.681 -5.546 1.00 85.56 340 ILE A N 1
ATOM 2698 C CA . ILE A 1 340 ? -20.689 -0.990 -5.937 1.00 85.56 340 ILE A CA 1
ATOM 2699 C C . ILE A 1 340 ? -20.611 -1.327 -7.436 1.00 85.56 340 ILE A C 1
ATOM 2701 O O . ILE A 1 340 ? -19.718 -0.857 -8.138 1.00 85.56 340 ILE A O 1
ATOM 2705 N N . ALA A 1 341 ? -21.575 -2.087 -7.966 1.00 84.62 341 ALA A N 1
ATOM 2706 C CA . ALA A 1 341 ? -21.653 -2.367 -9.398 1.00 84.62 341 ALA A CA 1
ATOM 2707 C C . ALA A 1 341 ? -21.900 -1.101 -10.241 1.00 84.62 341 ALA A C 1
ATOM 2709 O O . ALA A 1 341 ? -21.378 -1.008 -11.350 1.00 84.62 341 ALA A O 1
ATOM 2710 N N . ALA A 1 342 ? -22.665 -0.123 -9.741 1.00 85.56 342 ALA A N 1
ATOM 2711 C CA . ALA A 1 342 ? -22.878 1.144 -10.442 1.00 85.56 342 ALA A CA 1
ATOM 2712 C C . ALA A 1 342 ? -21.595 1.994 -10.471 1.00 85.56 342 ALA A C 1
ATOM 2714 O O . ALA A 1 342 ? -21.238 2.527 -11.519 1.00 85.56 342 ALA A O 1
ATOM 2715 N N . GLU A 1 343 ? -20.874 2.056 -9.350 1.00 85.00 343 GLU A N 1
ATOM 2716 C CA . GLU A 1 343 ? -19.594 2.759 -9.220 1.00 85.00 343 GLU A CA 1
ATOM 2717 C C . GLU A 1 343 ? -18.506 2.146 -10.120 1.00 85.00 343 GLU A C 1
ATOM 2719 O O . GLU A 1 343 ? -17.849 2.864 -10.874 1.00 85.00 343 GLU A O 1
ATOM 2724 N N . MET A 1 344 ? -18.378 0.811 -10.146 1.00 85.00 344 MET A N 1
ATOM 2725 C CA . MET A 1 344 ? -17.479 0.115 -11.080 1.00 85.00 344 MET A CA 1
ATOM 2726 C C . MET A 1 344 ? -17.820 0.417 -12.546 1.00 85.00 344 MET A C 1
ATOM 2728 O O . MET A 1 344 ? -16.922 0.667 -13.350 1.00 85.00 344 MET A O 1
ATOM 2732 N N . VAL A 1 345 ? -19.108 0.409 -12.908 1.00 85.94 345 VAL A N 1
ATOM 2733 C CA . VAL A 1 345 ? -19.561 0.702 -14.279 1.00 85.94 345 VAL A CA 1
ATOM 2734 C C . VAL A 1 345 ? -19.275 2.158 -14.665 1.00 85.94 345 VAL A C 1
ATOM 2736 O O . VAL A 1 345 ? -18.853 2.398 -15.796 1.00 85.94 345 VAL A O 1
ATOM 2739 N N . GLN A 1 346 ? -19.428 3.115 -13.743 1.00 83.88 346 GLN A N 1
ATOM 2740 C CA . GLN A 1 346 ? -19.032 4.508 -13.968 1.00 83.88 346 GLN A CA 1
ATOM 2741 C C . GLN A 1 346 ? -17.512 4.638 -14.154 1.00 83.88 346 GLN A C 1
ATOM 2743 O O . GLN A 1 346 ? -17.077 5.194 -15.159 1.00 83.88 346 GLN A O 1
ATOM 2748 N N . MET A 1 347 ? -16.704 4.060 -13.261 1.00 83.44 347 MET A N 1
ATOM 2749 C CA . MET A 1 347 ? -15.238 4.130 -13.331 1.00 83.44 347 MET A CA 1
ATOM 2750 C C . MET A 1 347 ? -14.677 3.521 -14.631 1.00 83.44 347 MET A C 1
ATOM 2752 O O . MET A 1 347 ? -13.715 4.036 -15.204 1.00 83.44 347 MET A O 1
ATOM 2756 N N . VAL A 1 348 ? -15.290 2.445 -15.141 1.00 84.81 348 VAL A N 1
ATOM 2757 C CA . VAL A 1 348 ? -14.942 1.876 -16.455 1.00 84.81 348 VAL A CA 1
ATOM 2758 C C . VAL A 1 348 ? -15.393 2.794 -17.596 1.00 84.81 348 VAL A C 1
ATOM 2760 O O . VAL A 1 348 ? -14.601 3.056 -18.498 1.00 84.81 348 VAL A O 1
ATOM 2763 N N . ALA A 1 349 ? -16.612 3.343 -17.551 1.00 83.62 349 ALA A N 1
ATOM 2764 C CA . ALA A 1 349 ? -17.115 4.256 -18.583 1.00 83.62 349 ALA A CA 1
ATOM 2765 C C . ALA A 1 349 ? -16.327 5.582 -18.664 1.00 83.62 349 ALA A C 1
ATOM 2767 O O . ALA A 1 349 ? -16.167 6.131 -19.754 1.00 83.62 349 ALA A O 1
ATOM 2768 N N . GLU A 1 350 ? -15.798 6.081 -17.544 1.00 83.12 350 GLU A N 1
ATOM 2769 C CA . GLU A 1 350 ? -14.882 7.228 -17.499 1.00 83.12 350 GLU A CA 1
ATOM 2770 C C . GLU A 1 350 ? -13.516 6.884 -18.110 1.00 83.12 350 GLU A C 1
ATOM 2772 O O . GLU A 1 350 ? -12.977 7.662 -18.899 1.00 83.12 350 GLU A O 1
ATOM 2777 N N . ARG A 1 351 ? -12.984 5.691 -17.813 1.00 85.06 351 ARG A N 1
ATOM 2778 C CA . ARG A 1 351 ? -11.694 5.208 -18.332 1.00 85.06 351 ARG A CA 1
ATOM 2779 C C . ARG A 1 351 ? -11.720 4.861 -19.826 1.00 85.06 351 ARG A C 1
ATOM 2781 O O . ARG A 1 351 ? -10.705 5.026 -20.500 1.00 85.06 351 ARG A O 1
ATOM 2788 N N . GLU A 1 352 ? -12.849 4.381 -20.343 1.00 82.38 352 GLU A N 1
ATOM 2789 C CA . GLU A 1 352 ? -13.078 4.136 -21.777 1.00 82.38 352 GLU A CA 1
ATOM 2790 C C . GLU A 1 352 ? -13.525 5.400 -22.537 1.00 82.38 352 GLU A C 1
ATOM 2792 O O . GLU A 1 352 ? -13.380 5.491 -23.759 1.00 82.38 352 GLU A O 1
ATOM 2797 N N . GLY A 1 353 ? -14.055 6.395 -21.823 1.00 77.69 353 GLY A N 1
ATOM 2798 C CA . GLY A 1 353 ? -14.458 7.687 -22.364 1.00 77.69 353 GLY A CA 1
ATOM 2799 C C . GLY A 1 353 ? -15.684 7.642 -23.286 1.00 77.69 353 GLY A C 1
ATOM 2800 O O . GLY A 1 353 ? -16.525 6.738 -23.257 1.00 77.69 353 GLY A O 1
ATOM 2801 N N . GLN A 1 354 ? -15.799 8.666 -24.138 1.00 71.69 354 GLN A N 1
ATOM 2802 C CA . GLN A 1 354 ? -16.993 8.917 -24.964 1.00 71.69 354 GLN A CA 1
ATOM 2803 C C . GLN A 1 354 ? -17.295 7.813 -25.998 1.00 71.69 354 GLN A C 1
ATOM 2805 O O . GLN A 1 354 ? -18.402 7.773 -26.527 1.00 71.69 354 GLN A O 1
ATOM 2810 N N . GLY A 1 355 ? -16.338 6.922 -26.283 1.00 72.19 355 GLY A N 1
ATOM 2811 C CA . GLY A 1 355 ? -16.497 5.804 -27.219 1.00 72.19 355 GLY A CA 1
ATOM 2812 C C . GLY A 1 355 ? -17.028 4.502 -26.606 1.00 72.19 355 GLY A C 1
ATOM 2813 O O . GLY A 1 355 ? -17.235 3.546 -27.348 1.00 72.19 355 GLY A O 1
ATOM 2814 N N . SER A 1 356 ? -17.229 4.434 -25.285 1.00 78.75 356 SER A N 1
ATOM 2815 C CA . SER A 1 356 ? -17.652 3.200 -24.608 1.00 78.75 356 SER A CA 1
ATOM 2816 C C . SER A 1 356 ? -19.040 2.715 -25.049 1.00 78.75 356 SER A C 1
ATOM 2818 O O . SER A 1 356 ? -20.025 3.458 -25.001 1.00 78.75 356 SER A O 1
ATOM 2820 N N . GLU A 1 357 ? -19.154 1.421 -25.363 1.00 77.69 357 GLU A N 1
ATOM 2821 C CA . GLU A 1 357 ? -20.444 0.745 -25.570 1.00 77.69 357 GLU A CA 1
ATOM 2822 C C . GLU A 1 357 ? -21.327 0.785 -24.301 1.00 77.69 357 GLU A C 1
ATOM 2824 O O . GLU A 1 357 ? -22.553 0.742 -24.406 1.00 77.69 357 GLU A O 1
ATOM 2829 N N . ILE A 1 358 ? -20.745 0.969 -23.107 1.00 78.88 358 ILE A N 1
ATOM 2830 C CA . ILE A 1 358 ? -21.493 1.170 -21.855 1.00 78.88 358 ILE A CA 1
ATOM 2831 C C . ILE A 1 358 ? -22.314 2.467 -21.925 1.00 78.88 358 ILE A C 1
ATOM 2833 O O . ILE A 1 358 ? -23.501 2.464 -21.607 1.00 78.88 358 ILE A O 1
ATOM 2837 N N . ASN A 1 359 ? -21.725 3.569 -22.405 1.00 76.75 359 ASN A N 1
ATOM 2838 C CA . ASN A 1 359 ? -22.416 4.861 -22.539 1.00 76.75 359 ASN A CA 1
ATOM 2839 C C . ASN A 1 359 ? -23.587 4.799 -23.540 1.00 76.75 359 ASN A C 1
ATOM 2841 O O . ASN A 1 359 ? -24.607 5.470 -23.362 1.00 76.75 359 ASN A O 1
ATOM 2845 N N . LYS A 1 360 ? -23.462 3.950 -24.564 1.00 78.19 360 LYS A N 1
ATOM 2846 C CA . LYS A 1 360 ? -24.494 3.656 -25.567 1.00 78.19 360 LYS A CA 1
ATOM 2847 C C . LYS A 1 360 ? -25.640 2.821 -24.978 1.00 78.19 360 LYS A C 1
ATOM 2849 O O . LYS A 1 360 ? -26.794 3.211 -25.108 1.00 78.19 360 LYS A O 1
ATOM 2854 N N . VAL A 1 361 ? -25.344 1.757 -24.227 1.00 77.94 361 VAL A N 1
ATOM 2855 C CA . VAL A 1 361 ? -26.371 0.970 -23.509 1.00 77.94 361 VAL A CA 1
ATOM 2856 C C . VAL A 1 361 ? -27.078 1.802 -22.428 1.00 77.94 361 VAL A C 1
ATOM 2858 O O . VAL A 1 361 ? -28.290 1.697 -22.271 1.00 77.94 361 VAL A O 1
ATOM 2861 N N . LEU A 1 362 ? -26.363 2.686 -21.724 1.00 73.94 362 LEU A N 1
ATOM 2862 C CA . LEU A 1 362 ? -26.934 3.605 -20.724 1.00 73.94 362 LEU A CA 1
ATOM 2863 C C . LEU A 1 362 ? -27.756 4.765 -21.319 1.00 73.94 362 LEU A C 1
ATOM 2865 O O . LEU A 1 362 ? -28.350 5.528 -20.552 1.00 73.94 362 LEU A O 1
ATOM 2869 N N . SER A 1 363 ? -27.777 4.928 -22.646 1.00 70.38 363 SER A N 1
ATOM 2870 C CA . SER A 1 363 ? -28.605 5.921 -23.348 1.00 70.38 363 SER A CA 1
ATOM 2871 C C . SER A 1 363 ? -29.756 5.310 -24.159 1.00 70.38 363 SER A C 1
ATOM 2873 O O . SER A 1 363 ? -30.622 6.054 -24.624 1.00 70.38 363 SER A O 1
ATOM 2875 N N . GLU A 1 364 ? -29.855 3.979 -24.248 1.00 73.31 364 GLU A N 1
ATOM 2876 C CA . GLU A 1 364 ? -31.100 3.316 -24.648 1.00 73.31 364 GLU A CA 1
ATOM 2877 C C . GLU A 1 364 ? -32.111 3.321 -23.479 1.00 73.31 364 GLU A C 1
ATOM 2879 O O . GLU A 1 364 ? -31.750 3.009 -22.341 1.00 73.31 364 GLU A O 1
ATOM 2884 N N . PRO A 1 365 ? -33.396 3.658 -23.712 1.00 59.34 365 PRO A N 1
ATOM 2885 C CA . PRO A 1 365 ? -34.408 3.612 -22.663 1.00 59.34 365 PRO A CA 1
ATOM 2886 C C . PRO A 1 365 ? -34.685 2.161 -22.248 1.00 59.34 365 PRO A C 1
ATOM 2888 O O . PRO A 1 365 ? -34.969 1.301 -23.086 1.00 59.34 365 PRO A O 1
ATOM 2891 N N . VAL A 1 366 ? -34.635 1.898 -20.938 1.00 61.09 366 VAL A N 1
ATOM 2892 C CA . VAL A 1 366 ? -34.858 0.565 -20.358 1.00 61.09 366 VAL A CA 1
ATOM 2893 C C . VAL A 1 366 ? -36.207 0.010 -20.821 1.00 61.09 366 VAL A C 1
ATOM 2895 O O . VAL A 1 366 ? -37.254 0.587 -20.537 1.00 61.09 366 VAL A O 1
ATOM 2898 N N . ARG A 1 367 ? -36.195 -1.138 -21.512 1.00 57.69 367 ARG A N 1
ATOM 2899 C CA . ARG A 1 367 ? -37.425 -1.830 -21.924 1.00 57.69 367 ARG A CA 1
ATOM 2900 C C . ARG A 1 367 ? -38.228 -2.261 -20.700 1.00 57.69 367 ARG A C 1
ATOM 2902 O O . ARG A 1 367 ? -37.858 -3.208 -20.006 1.00 57.69 367 ARG A O 1
ATOM 2909 N N . GLU A 1 368 ? -39.352 -1.594 -20.472 1.00 55.00 368 GLU A N 1
ATOM 2910 C CA . GLU A 1 368 ? -40.297 -1.963 -19.426 1.00 55.00 368 GLU A CA 1
ATOM 2911 C C . GLU A 1 368 ? -40.888 -3.351 -19.701 1.00 55.00 368 GLU A C 1
ATOM 2913 O O . GLU A 1 368 ? -41.569 -3.572 -20.701 1.00 55.00 368 GLU A O 1
ATOM 2918 N N . VAL A 1 369 ? -40.627 -4.300 -18.798 1.00 53.66 369 VAL A N 1
ATOM 2919 C CA . VAL A 1 369 ? -41.289 -5.610 -18.794 1.00 53.66 369 VAL A CA 1
ATOM 2920 C C . VAL A 1 369 ? -42.675 -5.443 -18.149 1.00 53.66 369 VAL A C 1
ATOM 2922 O O . VAL A 1 369 ? -42.731 -5.119 -16.951 1.00 53.66 369 VAL A O 1
ATOM 2925 N N . PRO A 1 370 ? -43.784 -5.645 -18.892 1.00 40.12 370 PRO A N 1
ATOM 2926 C CA . PRO A 1 370 ? -45.130 -5.449 -18.357 1.00 40.12 370 PRO A CA 1
ATOM 2927 C C . PRO A 1 370 ? -45.481 -6.504 -17.301 1.00 40.12 370 PRO A C 1
ATOM 2929 O O . PRO A 1 370 ? -45.182 -7.682 -17.490 1.00 40.12 370 PRO A O 1
ATOM 2932 N N . GLY A 1 371 ? -46.181 -6.102 -16.233 1.00 54.19 371 GLY A N 1
ATOM 2933 C CA . GLY A 1 371 ? -46.865 -7.043 -15.331 1.00 54.19 371 GLY A CA 1
ATOM 2934 C C . GLY A 1 371 ? -46.311 -7.227 -13.911 1.00 54.19 371 GLY A C 1
ATOM 2935 O O . GLY A 1 371 ? -46.609 -8.248 -13.303 1.00 54.19 371 GLY A O 1
ATOM 2936 N N . LEU A 1 372 ? -45.546 -6.275 -13.362 1.00 48.84 372 LEU A N 1
ATOM 2937 C CA . LEU A 1 372 ? -45.369 -6.144 -11.901 1.00 48.84 372 LEU A CA 1
ATOM 2938 C C . LEU A 1 372 ? -45.449 -4.672 -11.500 1.00 48.84 372 LEU A C 1
ATOM 2940 O O . LEU A 1 372 ? -44.922 -3.832 -12.237 1.00 48.84 372 LEU A O 1
ATOM 2944 N N . ASP A 1 373 ? -46.043 -4.402 -10.340 1.00 47.22 373 ASP A N 1
ATOM 2945 C CA . ASP A 1 373 ? -46.319 -3.066 -9.806 1.00 47.22 373 ASP A CA 1
ATOM 2946 C C . ASP A 1 373 ? -45.060 -2.196 -9.648 1.00 47.22 373 ASP A C 1
ATOM 2948 O O . ASP A 1 373 ? -43.950 -2.689 -9.426 1.00 47.22 373 ASP A O 1
ATOM 2952 N N . PHE A 1 374 ? -45.233 -0.881 -9.804 1.00 51.66 374 PHE A N 1
ATOM 2953 C CA . PHE A 1 374 ? -44.121 0.069 -9.923 1.00 51.66 374 PHE A CA 1
ATOM 2954 C C . PHE A 1 374 ? -43.500 0.488 -8.581 1.00 51.66 374 PHE A C 1
ATOM 2956 O O . PHE A 1 374 ? -42.309 0.779 -8.538 1.00 51.66 374 PHE A O 1
ATOM 2963 N N . GLU A 1 375 ? -44.273 0.502 -7.491 1.00 49.78 375 GLU A N 1
ATOM 2964 C CA . GLU A 1 375 ? -43.847 1.076 -6.200 1.00 49.78 375 GLU A CA 1
ATOM 2965 C C . GLU A 1 375 ? -42.922 0.162 -5.371 1.00 49.78 375 GLU A C 1
ATOM 2967 O O . GLU A 1 375 ? -42.339 0.613 -4.391 1.00 49.78 375 GLU A O 1
ATOM 2972 N N . ALA A 1 376 ? -42.759 -1.108 -5.764 1.00 52.84 376 ALA A N 1
ATOM 2973 C CA . ALA A 1 376 ? -42.015 -2.126 -5.009 1.00 52.84 376 ALA A CA 1
ATOM 2974 C C . ALA A 1 376 ? -40.836 -2.755 -5.787 1.00 52.84 376 ALA A C 1
ATOM 2976 O O . ALA A 1 376 ? -40.396 -3.864 -5.475 1.00 52.84 376 ALA A O 1
ATOM 2977 N N . ARG A 1 377 ? -40.321 -2.083 -6.828 1.00 60.16 377 ARG A N 1
ATOM 2978 C CA . ARG A 1 377 ? -39.120 -2.529 -7.560 1.00 60.16 377 ARG A CA 1
ATOM 2979 C C . ARG A 1 377 ? -37.867 -1.809 -7.028 1.00 60.16 377 ARG A C 1
ATOM 2981 O O . ARG A 1 377 ? -37.855 -0.580 -7.051 1.00 60.16 377 ARG A O 1
ATOM 2988 N N . PRO A 1 378 ? -36.789 -2.518 -6.632 1.00 63.62 378 PRO A N 1
ATOM 2989 C CA . PRO A 1 378 ? -35.521 -1.870 -6.294 1.00 63.62 378 PRO A CA 1
ATOM 2990 C C . PRO A 1 378 ? -34.941 -1.161 -7.526 1.00 63.62 378 PRO A C 1
ATOM 2992 O O . PRO A 1 378 ? -35.052 -1.662 -8.648 1.00 63.62 378 PRO A O 1
ATOM 2995 N N . GLU A 1 379 ? -34.320 0.007 -7.329 1.00 70.25 379 GLU A N 1
ATOM 2996 C CA . GLU A 1 379 ? -33.914 0.867 -8.447 1.00 70.25 379 GLU A CA 1
ATOM 2997 C C . GLU A 1 379 ? -32.923 0.182 -9.397 1.00 70.25 379 GLU A C 1
ATOM 2999 O O . GLU A 1 379 ? -31.870 -0.296 -8.964 1.00 70.25 379 GLU A O 1
ATOM 3004 N N . SER A 1 380 ? -33.248 0.203 -10.695 1.00 78.38 380 SER A N 1
ATOM 3005 C CA . SER A 1 380 ? -32.430 -0.360 -11.776 1.00 78.38 380 SER A CA 1
ATOM 3006 C C . SER A 1 380 ? -31.000 0.183 -11.769 1.00 78.38 380 SER A C 1
ATOM 3008 O O . SER A 1 380 ? -30.787 1.387 -11.617 1.00 78.38 380 SER A O 1
ATOM 3010 N N . LEU A 1 381 ? -30.026 -0.696 -12.027 1.00 79.62 381 LEU A N 1
ATOM 3011 C CA . LEU A 1 381 ? -28.601 -0.360 -12.108 1.00 79.62 381 LEU A CA 1
ATOM 3012 C C . LEU A 1 381 ? -28.336 0.814 -13.067 1.00 79.62 381 LEU A C 1
ATOM 3014 O O . LEU A 1 381 ? -27.604 1.735 -12.719 1.00 79.62 381 LEU A O 1
ATOM 3018 N N . ALA A 1 382 ? -28.994 0.831 -14.232 1.00 76.81 382 ALA A N 1
ATOM 3019 C CA . ALA A 1 382 ? -28.870 1.918 -15.206 1.00 76.81 382 ALA A CA 1
ATOM 3020 C C . ALA A 1 382 ? -29.314 3.276 -14.629 1.00 76.81 382 ALA A C 1
ATOM 3022 O O . ALA A 1 382 ? -28.650 4.288 -14.848 1.00 76.81 382 ALA A O 1
ATOM 3023 N N . ASN A 1 383 ? -30.384 3.293 -13.826 1.00 79.50 383 ASN A N 1
ATOM 3024 C CA . ASN A 1 383 ? -30.873 4.507 -13.174 1.00 79.50 383 ASN A CA 1
ATOM 3025 C C . ASN A 1 383 ? -29.910 4.965 -12.065 1.00 79.50 383 ASN A C 1
ATOM 3027 O O . ASN A 1 383 ? -29.714 6.167 -11.903 1.00 79.50 383 ASN A O 1
ATOM 3031 N N . ARG A 1 384 ? -29.272 4.035 -11.332 1.00 80.69 384 ARG A N 1
ATOM 3032 C CA . ARG A 1 384 ? -28.238 4.372 -10.332 1.00 80.69 384 ARG A CA 1
ATOM 3033 C C . ARG A 1 384 ? -27.009 5.003 -10.991 1.00 80.69 384 ARG A C 1
ATOM 3035 O O . ARG A 1 384 ? -26.590 6.070 -10.557 1.00 80.69 384 ARG A O 1
ATOM 3042 N N . VAL A 1 385 ? -26.497 4.421 -12.080 1.00 81.44 385 VAL A N 1
ATOM 3043 C CA . VAL A 1 385 ? -25.363 4.993 -12.835 1.00 81.44 385 VAL A CA 1
ATOM 3044 C C . VAL A 1 385 ? -25.716 6.367 -13.419 1.00 81.44 385 VAL A C 1
ATOM 3046 O O . VAL A 1 385 ? -24.929 7.303 -13.303 1.00 81.44 385 VAL A O 1
ATOM 3049 N N . GLN A 1 386 ? -26.919 6.541 -13.982 1.00 79.56 386 GLN A N 1
ATOM 3050 C CA . GLN A 1 386 ? -27.375 7.857 -14.447 1.00 79.56 386 GLN A CA 1
ATOM 3051 C C . GLN A 1 386 ? -27.491 8.881 -13.303 1.00 79.56 386 GLN A C 1
ATOM 3053 O O . GLN A 1 386 ? -27.125 10.037 -13.501 1.00 79.56 386 GLN A O 1
ATOM 3058 N N . LYS A 1 387 ? -27.960 8.487 -12.108 1.00 80.88 387 LYS A N 1
ATOM 3059 C CA . LYS A 1 387 ? -27.998 9.372 -10.929 1.00 80.88 387 LYS A CA 1
ATOM 3060 C C . LYS A 1 387 ? -26.600 9.806 -10.489 1.00 80.88 387 LYS A C 1
ATOM 3062 O O . LYS A 1 387 ? -26.405 10.998 -10.281 1.00 80.88 387 LYS A O 1
ATOM 3067 N N . LEU A 1 388 ? -25.645 8.877 -10.379 1.00 79.81 388 LEU A N 1
ATOM 3068 C CA . LEU A 1 388 ? -24.266 9.188 -9.979 1.00 79.81 388 LEU A CA 1
ATOM 3069 C C . LEU A 1 388 ? -23.600 10.151 -10.976 1.00 79.81 388 LEU A C 1
ATOM 3071 O O . LEU A 1 388 ? -23.088 11.194 -10.572 1.00 79.81 388 LEU A O 1
ATOM 3075 N N . ARG A 1 389 ? -23.737 9.893 -12.284 1.00 74.94 389 ARG A N 1
ATOM 3076 C CA . ARG A 1 389 ? -23.232 10.776 -13.353 1.00 74.94 389 ARG A CA 1
ATOM 3077 C C . ARG A 1 389 ? -23.924 12.150 -13.416 1.00 74.94 389 ARG A C 1
ATOM 3079 O O . ARG A 1 389 ? -23.392 13.065 -14.027 1.00 74.94 389 ARG A O 1
ATOM 3086 N N . ASN A 1 390 ? -25.108 12.301 -12.821 1.00 75.75 390 ASN A N 1
ATOM 3087 C CA . ASN A 1 390 ? -25.810 1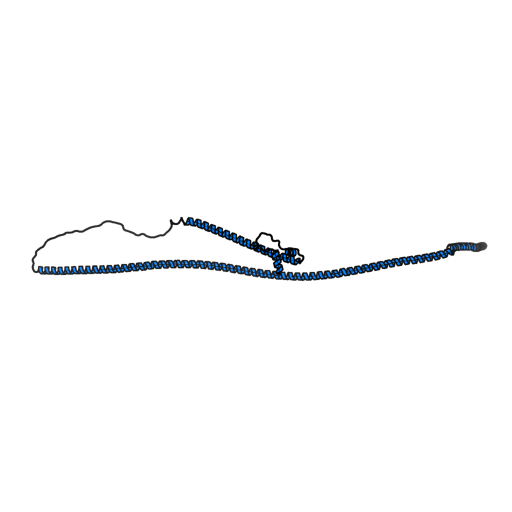3.587 -12.698 1.00 75.75 390 ASN A CA 1
ATOM 3088 C C . ASN A 1 390 ? -25.529 14.298 -11.355 1.00 75.75 390 ASN A C 1
ATOM 3090 O O . ASN A 1 390 ? -26.020 15.407 -11.143 1.00 75.75 390 ASN A O 1
ATOM 3094 N N . ALA A 1 391 ? -24.795 13.651 -10.444 1.00 71.25 391 ALA A N 1
ATOM 3095 C CA . ALA A 1 391 ? -24.350 14.184 -9.155 1.00 71.25 391 ALA A CA 1
ATOM 3096 C C . ALA A 1 391 ? -22.824 14.424 -9.100 1.00 71.25 391 ALA A C 1
ATOM 3098 O O . ALA A 1 391 ? -22.325 14.887 -8.074 1.00 71.25 391 ALA A O 1
ATOM 3099 N N . SER A 1 392 ? -22.123 14.096 -10.194 1.00 57.38 392 SER A N 1
ATOM 3100 C CA . SER A 1 392 ? -20.696 14.339 -10.453 1.00 57.38 392 SER A CA 1
ATOM 3101 C C . SER A 1 392 ? -20.520 15.599 -11.305 1.00 57.38 392 SER A C 1
ATOM 3103 O O . SER A 1 392 ? -19.574 16.362 -11.021 1.00 57.38 392 SER A O 1
#

Secondary structure (DSSP, 8-state):
--HHHHHHHHHHHHHHHHHHHHHHHHHHHHHHHHHHHHHTSS--SHHHHHHHHHHHHHHHHHHHHHHHHHHHHHHHHHHHHHHHHHHHHHHHHHHHHHHHHHHHHHHHHHHHHHHHHHHHHHHHHHHHHHHHHHHHHHHHHHHHHHHHHHHHHHHHHHHHHHHHHHHHHHHHHHHHHHHHHHHHHHHHHHHHHHHHHHHHHHHHHHHHHHHHHHHHHHHHHHHHHHHHHHHHHHHHHHHHHHHHHTTSS-----------------------------------------S-SSHHHHHHHHHHHHHHHHHHHHHHHHHHHHHHHHHHHHHHHHHHHHHHHHHHHHHHHHHHGGG-HHHHHTTSPP---SSS-STTPPPPHHHHHHHHHTT-